Protein 2D7D (pdb70)

Radius of gyration: 28.23 Å; Cα contacts (8 Å, |Δi|>4): 1185; chains: 2; bounding box: 82×62×69 Å

Nearest PDB structures (foldseek):
  2d7d-assembly1_A  TM=1.002E+00  e=0.000E+00  Bacillus subtilis
  2nmv-assembly1_A  TM=1.000E+00  e=0.000E+00  Bacillus subtilis
  6o8e-assembly2_B  TM=9.815E-01  e=5.754E-100  [Bacillus] caldotenax
  3uwx-assembly1_B-2  TM=9.651E-01  e=2.084E-98  Geobacillus sp. Y412MC52
  1t5l-assembly2_B  TM=9.584E-01  e=1.675E-96  [Bacillus] caldotenax

Foldseek 3Di:
DAFDFDDPDDDDACLVVLLVVVLVCVVVLQLFAAAQEAPQAPVLVSVLSNCRNNQFAEEEEDADVVVLVVSQVVVCNGGVPFAEAEAEAQWPDWDDWFADPVVRDTDDIDTDGHLVNQLRNLLQLVSQVVDGRYYYRYYLLQQAFFADLVVQSVLKDKDFAQDFAAPVRVVVSLVQLQADDDQDDAAASYWYDDPQWIWHRASNDGFWIWIFGDDGRGTHWIFTAGPVPRHTDDTDRMDIRTRNGRARQGPVLLVVLLVVLVVLLVVLLVVCVVVVLPQLSVQLVVQSVVQSVCCVVPVDDPPCLLSRCSSVVHDPPDRHDGNLNSHPLPYEYEYEACQNRVVVSQVFLVVLQVRVVVCCVSNVGGPSSSNSGGDHSVRVSVSRSHYYYYHVDDHPVSVVSHPDHNYRQAHPQLFAQAAEAEAALPCPLVVVVVVLVVLVVVQAAEEEADQDPVVLVVSQVVCVVVVAFEDEPDPPDDVVVVVVVQVCCLVPSHRYYYYNQCLPPDLQDARHQEYEYEPCPPDDPCNALRNLSSSSSSNRLYNNHHYYYHYPDQDPSNVNNNVVRVVSRVVSVVCCVVVVGDHHHPDPVVVVVVLVVLVVVLVVCVVVVVPVSNVVSVVVD/DVLVVVLVVLVVVLVVCVVVVVPVSNVVSVVVSVVSVD

Sequence (659 aa):
DRFELVSKYQPQGDQPKAIEKLVKGIQEGKKHQTLLGATGTGKTFTVSNLIKEVNKPTLVIAHNKTLAGQLYSEFKEFFPNNAVEYFVSYYDYYQPEAYVPQTDTFIEKDASINDEIDKLRHSATSALFERRDVIIIASVSCIYGLGSPEEYREMVVSLRTEMEIERNELLRKLVDIQYARNDIDFQRGTFRVRGDVVEIFPASRDEHCVRVEFFGDEIERIREVDALTGEILGDRDHVAIFPASHFVTRAEKMEKAIQNIEKELEEQLKVMHENGKLLEAQRLEQRTRYDLEMMREMGFCSGIENYSRHLTLRPPGSTPYTLLDYFPDDFMIVVDESHVTIPQVRGMFNGDQARKQVLVDHGFRLPSALDNRPLRFEEFEKHMHNIVYVSATPGPYEIEHTDEMVEQIIRPTGLLDPLIDVRPIEGQIDDLIGEIQARIERNERVLVTTLTKKMSEDLTDYLKEIGIKVNYLHSEIKTLERIEIIRDLRLGKYDVLVGINLLREGLDIPEVSLVAILDADKEGFLRSERSLIQTIGRAARNAEGRVIMYADKITKSMEIAINETKRRREQQERFNEEHGITPKTINKKERQKVVEQMEHEMKEAAKALDFERAAELRDLLKERQKVVEQMEHEMKEAAKALDFERAAELRDLLLELKA

Organism: Bacillus subtilis (strain 168) (NCBI:txid224308)

Solvent-accessible surface area: 31314 Å² total; per-residue (Å²): 121,71,5,89,39,63,41,205,148,119,52,80,23,30,7,66,100,0,15,74,95,0,24,101,3,18,137,125,57,62,97,27,7,0,0,28,0,6,18,20,0,28,27,39,11,0,6,0,10,0,0,86,88,24,55,24,2,0,0,3,0,0,40,37,99,44,21,0,22,97,6,34,66,60,1,101,122,13,1,52,90,16,9,11,17,24,1,1,35,65,46,85,121,112,81,32,17,19,22,58,68,100,88,96,68,50,51,120,70,76,34,40,105,37,87,98,30,24,21,24,25,6,6,0,0,4,8,15,78,98,102,88,8,0,0,0,0,0,13,16,13,0,0,71,39,20,20,35,3,116,35,13,36,144,21,32,11,57,0,128,33,140,35,82,13,85,74,70,52,0,20,153,90,0,83,58,4,91,7,56,123,43,74,95,92,30,93,32,16,6,3,48,17,117,50,81,32,0,1,0,10,16,4,14,72,74,64,61,1,8,29,0,31,9,153,51,83,65,0,57,92,0,55,53,1,37,15,105,101,30,96,88,82,29,90,81,114,90,6,20,2,19,2,17,33,22,78,50,40,133,89,71,24,15,55,113,0,5,113,69,0,35,119,36,0,79,72,41,27,109,79,10,115,130,105,50,98,126,110,33,15,53,47,1,68,129,61,4,95,148,22,2,37,48,3,134,125,129,37,120,8,89,11,36,64,12,8,35,28,9,25,64,79,60,92,103,45,20,42,15,61,0,0,2,47,5,11,46,138,54,6,0,0,2,0,14,40,0,38,61,0,2,72,60,1,94,35,52,32,84,44,16,38,64,60,7,78,45,1,12,80,47,0,12,17,5,47,3,2,23,19,33,9,0,0,71,21,98,5,0,60,154,41,9,81,5,0,0,0,3,0,9,9,19,10,118,26,1,100,139,72,13,132,66,62,9,61,0,9,13,9,58,51,2,9,23,5,3,75,21,64,53,56,85,47,161,45,18,46,105,51,0,24,45,36,0,66,27,9,59,148,124,122,33,14,0,0,0,1,0,46,66,48,60,48,0,78,95,6,7,91,101,0,116,86,71,65,9,101,2,21,47,19,38,100,106,42,67,51,140,84,12,71,107,16,9,30,34,0,102,83,12,91,33,13,0,0,0,0,31,62,2,51,50,35,33,3,51,3,18,43,0,1,0,0,0,0,0,18,0,7,95,57,60,142,35,4,11,46,110,6,1,16,21,5,5,8,21,0,2,77,17,44,110,6,96,1,6,0,0,6,105,132,90,13,152,3,0,92,52,0,16,100,55,1,114,79,12,47,122,75,3,79,160,40,8,140,110,108,72,61,115,41,52,55,96,118,124,87,84,59,61,73,56,58,62,64,72,54,120,38,21,35,104,10,10,146,77,68,63,2,87,131,0,15,89,21,60,107,111,77,109,120,156,47,99,91,28,115,99,23,68,109,66,14,44,90,11,9,126,48,58,60,4,99,89,0,14,90,6,40,65,91,9,88,133,68,146,110

B-factor: mean 23.84, std 7.04, range [4.47, 52.75]

Structure (mmCIF, N/CA/C/O backbone):
data_2D7D
#
_entry.id   2D7D
#
_cell.length_a   74.231
_cell.length_b   98.215
_cell.length_c   95.405
_cell.angle_alpha   90.00
_cell.angle_beta   90.00
_cell.angle_gamma   90.00
#
_symmetry.space_group_name_H-M   'P 21 21 21'
#
loop_
_entity.id
_entity.type
_entity.pdbx_description
1 polymer "5'-D(P*TP*TP*T)-3'"
2 polymer 'UvrABC system protein B'
3 polymer '40-mer from UvrABC system protein B'
4 non-polymer "ADENOSINE-5'-DIPHOSPHATE"
5 water water
#
loop_
_atom_site.group_PDB
_atom_site.id
_atom_site.type_symbol
_atom_site.label_atom_id
_atom_site.label_alt_id
_atom_site.label_comp_id
_atom_site.label_asym_id
_atom_site.label_entity_id
_atom_site.label_seq_id
_atom_site.pdbx_PDB_ins_code
_atom_site.Cartn_x
_atom_site.Cartn_y
_atom_site.Cartn_z
_atom_site.occupancy
_atom_site.B_iso_or_equiv
_atom_site.auth_seq_id
_atom_site.auth_comp_id
_atom_site.auth_asym_id
_atom_site.auth_atom_id
_atom_site.pdbx_PDB_model_num
ATOM 62 N N . ASP B 2 3 ? -30.274 -2.468 -3.057 1.00 32.62 3 ASP A N 1
ATOM 63 C CA . ASP B 2 3 ? -29.430 -2.403 -1.800 1.00 31.82 3 ASP A CA 1
ATOM 64 C C . ASP B 2 3 ? -27.909 -2.773 -1.920 1.00 31.68 3 ASP A C 1
ATOM 65 O O . ASP B 2 3 ? -27.275 -3.130 -0.923 1.00 32.17 3 ASP A O 1
ATOM 70 N N . ARG B 2 4 ? -27.310 -2.633 -3.110 1.00 30.23 4 ARG A N 1
ATOM 71 C CA . ARG B 2 4 ? -25.891 -3.001 -3.335 1.00 28.58 4 ARG A CA 1
ATOM 72 C C . ARG B 2 4 ? -24.838 -2.329 -2.427 1.00 26.33 4 ARG A C 1
ATOM 73 O O . ARG B 2 4 ? -24.987 -1.188 -2.005 1.00 25.32 4 ARG A O 1
ATOM 75 N N . PHE B 2 5 ? -23.768 -3.063 -2.135 1.00 24.49 5 PHE A N 1
ATOM 76 C CA . PHE B 2 5 ? -22.543 -2.479 -1.570 1.00 22.55 5 PHE A CA 1
ATOM 77 C C . PHE B 2 5 ? -21.806 -1.675 -2.645 1.00 22.80 5 PHE A C 1
ATOM 78 O O . PHE B 2 5 ? -21.696 -2.111 -3.783 1.00 21.34 5 PHE A O 1
ATOM 86 N N . GLU B 2 6 ? -21.329 -0.494 -2.267 1.00 22.90 6 GLU A N 1
ATOM 87 C CA . GLU B 2 6 ? -20.534 0.361 -3.139 1.00 24.58 6 GLU A CA 1
ATOM 88 C C . GLU B 2 6 ? -19.138 0.511 -2.508 1.00 23.81 6 GLU A C 1
ATOM 89 O O . GLU B 2 6 ? -18.972 1.191 -1.480 1.00 23.79 6 GLU A O 1
ATOM 95 N N . LEU B 2 7 ? -18.154 -0.182 -3.086 1.00 23.52 7 LEU A N 1
ATOM 96 C CA . LEU B 2 7 ? -16.795 -0.194 -2.537 1.00 24.37 7 LEU A CA 1
ATOM 97 C C . LEU B 2 7 ? -15.970 1.041 -2.953 1.00 25.11 7 LEU A C 1
ATOM 98 O O . LEU B 2 7 ? -15.642 1.235 -4.121 1.00 24.65 7 LEU A O 1
ATOM 103 N N . VAL B 2 8 ? -15.611 1.850 -1.973 1.00 25.97 8 VAL A N 1
ATOM 104 C CA . VAL B 2 8 ? -14.856 3.068 -2.228 1.00 27.18 8 VAL A CA 1
ATOM 105 C C . VAL B 2 8 ? -13.406 2.865 -1.738 1.00 27.62 8 VAL A C 1
ATOM 106 O O . VAL B 2 8 ? -13.170 2.536 -0.579 1.00 27.85 8 VAL A O 1
ATOM 110 N N . SER B 2 9 ? -12.444 3.041 -2.635 1.00 28.33 9 SER A N 1
ATOM 111 C CA . SER B 2 9 ? -11.016 2.903 -2.297 1.00 28.04 9 SER A CA 1
ATOM 112 C C . SER B 2 9 ? -10.117 3.646 -3.289 1.00 27.77 9 SER A C 1
ATOM 113 O O . SER B 2 9 ? -10.456 3.770 -4.465 1.00 26.93 9 SER A O 1
ATOM 116 N N . LYS B 2 10 ? -8.949 4.082 -2.816 1.00 27.57 10 LYS A N 1
ATOM 117 C CA . LYS B 2 10 ? -7.899 4.543 -3.719 1.00 28.02 10 LYS A CA 1
ATOM 118 C C . LYS B 2 10 ? -7.208 3.395 -4.490 1.00 27.55 10 LYS A C 1
ATOM 119 O O . LYS B 2 10 ? -6.373 3.662 -5.354 1.00 28.29 10 LYS A O 1
ATOM 125 N N . TYR B 2 11 ? -7.569 2.144 -4.196 1.00 26.99 11 TYR A N 1
ATOM 126 C CA . TYR B 2 11 ? -6.898 0.937 -4.741 1.00 25.98 11 TYR A CA 1
ATOM 127 C C . TYR B 2 11 ? -7.620 0.246 -5.891 1.00 25.48 11 TYR A C 1
ATOM 128 O O . TYR B 2 11 ? -8.821 0.357 -6.023 1.00 25.46 11 TYR A O 1
ATOM 137 N N . GLN B 2 12 ? -6.881 -0.507 -6.694 1.00 25.34 12 GLN A N 1
ATOM 138 C CA . GLN B 2 12 ? -7.470 -1.524 -7.571 1.00 26.00 12 GLN A CA 1
ATOM 139 C C . GLN B 2 12 ? -6.871 -2.865 -7.171 1.00 25.20 12 GLN A C 1
ATOM 140 O O . GLN B 2 12 ? -5.752 -2.887 -6.692 1.00 26.70 12 GLN A O 1
ATOM 146 N N . PRO B 2 13 ? -7.616 -3.981 -7.294 1.00 24.50 13 PRO A N 1
ATOM 147 C CA . PRO B 2 13 ? -6.973 -5.267 -7.032 1.00 23.48 13 PRO A CA 1
ATOM 148 C C . PRO B 2 13 ? -5.638 -5.475 -7.776 1.00 23.44 13 PRO A C 1
ATOM 149 O O . PRO B 2 13 ? -5.552 -5.255 -8.993 1.00 23.47 13 PRO A O 1
ATOM 153 N N . GLN B 2 14 ? -4.606 -5.868 -7.024 1.00 22.90 14 GLN A N 1
ATOM 154 C CA . GLN B 2 14 ? -3.243 -6.038 -7.540 1.00 23.10 14 GLN A CA 1
ATOM 155 C C . GLN B 2 14 ? -2.726 -7.423 -7.158 1.00 22.22 14 GLN A C 1
ATOM 156 O O . GLN B 2 14 ? -3.273 -8.077 -6.278 1.00 21.92 14 GLN A O 1
ATOM 162 N N . GLY B 2 15 ? -1.666 -7.867 -7.801 1.00 21.33 15 GLY A N 1
ATOM 163 C CA . GLY B 2 15 ? -0.985 -9.074 -7.345 1.00 21.08 15 GLY A CA 1
ATOM 164 C C . GLY B 2 15 ? -1.879 -10.248 -7.641 1.00 20.57 15 GLY A C 1
ATOM 165 O O . GLY B 2 15 ? -2.372 -10.369 -8.744 1.00 20.97 15 GLY A O 1
ATOM 166 N N . ASP B 2 16 ? -2.108 -11.114 -6.659 1.00 20.11 16 ASP A N 1
ATOM 167 C CA . ASP B 2 16 ? -2.986 -12.260 -6.881 1.00 18.60 16 ASP A CA 1
ATOM 168 C C . ASP B 2 16 ? -4.307 -12.064 -6.148 1.00 17.93 16 ASP A C 1
ATOM 169 O O . ASP B 2 16 ? -4.987 -13.028 -5.846 1.00 17.07 16 ASP A O 1
ATOM 174 N N . GLN B 2 17 ? -4.631 -10.802 -5.839 1.00 17.71 17 GLN A N 1
ATOM 175 C CA . GLN B 2 17 ? -5.936 -10.439 -5.269 1.00 18.03 17 GLN A CA 1
ATOM 176 C C . GLN B 2 17 ? -7.087 -10.743 -6.218 1.00 18.10 17 GLN A C 1
ATOM 177 O O . GLN B 2 17 ? -8.111 -11.260 -5.761 1.00 18.76 17 GLN A O 1
ATOM 183 N N . PRO B 2 18 ? -6.945 -10.412 -7.530 1.00 17.90 18 PRO A N 1
ATOM 184 C CA . PRO B 2 18 ? -8.025 -10.718 -8.461 1.00 17.14 18 PRO A CA 1
ATOM 185 C C . PRO B 2 18 ? -8.384 -12.200 -8.452 1.00 16.03 18 PRO A C 1
ATOM 186 O O . PRO B 2 18 ? -9.547 -12.537 -8.395 1.00 16.48 18 PRO A O 1
ATOM 190 N N . LYS B 2 19 ? -7.389 -13.067 -8.520 1.00 15.78 19 LYS A N 1
ATOM 191 C CA . LYS B 2 19 ? -7.612 -14.509 -8.491 1.00 15.68 19 LYS A CA 1
ATOM 192 C C . LYS B 2 19 ? -8.216 -15.005 -7.175 1.00 15.57 19 LYS A C 1
ATOM 193 O O . LYS B 2 19 ? -9.153 -15.822 -7.204 1.00 15.01 19 LYS A O 1
ATOM 199 N N . ALA B 2 20 ? -7.692 -14.525 -6.036 1.00 13.95 20 ALA A N 1
ATOM 200 C CA . ALA B 2 20 ? -8.314 -14.837 -4.725 1.00 14.25 20 ALA A CA 1
ATOM 201 C C . ALA B 2 20 ? -9.770 -14.416 -4.649 1.00 13.77 20 ALA A C 1
ATOM 202 O O . ALA B 2 20 ? -10.624 -15.172 -4.200 1.00 15.19 20 ALA A O 1
ATOM 204 N N . ILE B 2 21 ? -10.075 -13.193 -5.063 1.00 14.72 21 ILE A N 1
ATOM 205 C CA . ILE B 2 21 ? -11.482 -12.725 -5.129 1.00 13.89 21 ILE A CA 1
ATOM 206 C C . ILE B 2 21 ? -12.339 -13.614 -6.038 1.00 14.97 21 ILE A C 1
ATOM 207 O O . ILE B 2 21 ? -13.406 -14.098 -5.629 1.00 15.61 21 ILE A O 1
ATOM 212 N N . GLU B 2 22 ? -11.889 -13.839 -7.270 1.00 16.14 22 GLU A N 1
ATOM 213 C CA . GLU B 2 22 ? -12.591 -14.743 -8.193 1.00 17.22 22 GLU A CA 1
ATOM 214 C C . GLU B 2 22 ? -12.949 -16.066 -7.504 1.00 16.62 22 GLU A C 1
ATOM 215 O O . GLU B 2 22 ? -14.091 -16.472 -7.480 1.00 16.63 22 GLU A O 1
ATOM 221 N N . LYS B 2 23 ? -11.964 -16.735 -6.939 1.00 15.92 23 LYS A N 1
ATOM 222 C CA . LYS B 2 23 ? -12.191 -18.053 -6.357 1.00 16.27 23 LYS A CA 1
ATOM 223 C C . LYS B 2 23 ? -13.192 -18.084 -5.194 1.00 15.71 23 LYS A C 1
ATOM 224 O O . LYS B 2 23 ? -13.980 -19.020 -5.076 1.00 15.82 23 LYS A O 1
ATOM 230 N N . LEU B 2 24 ? -13.126 -17.063 -4.345 1.00 14.96 24 LEU A N 1
ATOM 231 C CA . LEU B 2 24 ? -13.928 -16.963 -3.150 1.00 13.91 24 LEU A CA 1
ATOM 232 C C . LEU B 2 24 ? -15.382 -16.678 -3.518 1.00 14.01 24 LEU A C 1
ATOM 233 O O . LEU B 2 24 ? -16.267 -17.299 -2.972 1.00 13.31 24 LEU A O 1
ATOM 238 N N . VAL B 2 25 ? -15.593 -15.785 -4.492 1.00 15.05 25 VAL A N 1
ATOM 239 C CA . VAL B 2 25 ? -16.920 -15.516 -5.041 1.00 15.60 25 VAL A CA 1
ATOM 240 C C . VAL B 2 25 ? -17.511 -16.766 -5.697 1.00 16.64 25 VAL A C 1
ATOM 241 O O . VAL B 2 25 ? -18.665 -17.110 -5.425 1.00 17.76 25 VAL A O 1
ATOM 245 N N . LYS B 2 26 ? -16.733 -17.443 -6.535 1.00 16.46 26 LYS A N 1
ATOM 246 C CA . LYS B 2 26 ? -17.177 -18.697 -7.150 1.00 17.55 26 LYS A CA 1
ATOM 247 C C . LYS B 2 26 ? -17.487 -19.769 -6.127 1.00 17.27 26 LYS A C 1
ATOM 248 O O . LYS B 2 26 ? -18.479 -20.472 -6.263 1.00 17.36 26 LYS A O 1
ATOM 254 N N . GLY B 2 27 ? -16.622 -19.909 -5.122 1.00 16.63 27 GLY A N 1
ATOM 255 C CA . GLY B 2 27 ? -16.946 -20.714 -3.929 1.00 15.64 27 GLY A CA 1
ATOM 256 C C . GLY B 2 27 ? -18.301 -20.420 -3.293 1.00 15.48 27 GLY A C 1
ATOM 257 O O . GLY B 2 27 ? -18.997 -21.353 -2.944 1.00 15.53 27 GLY A O 1
ATOM 258 N N . ILE B 2 28 ? -18.704 -19.151 -3.132 1.00 15.36 28 ILE A N 1
ATOM 259 C CA . ILE B 2 28 ? -20.054 -18.864 -2.587 1.00 15.76 28 ILE A CA 1
ATOM 260 C C . ILE B 2 28 ? -21.131 -19.250 -3.623 1.00 17.58 28 ILE A C 1
ATOM 261 O O . ILE B 2 28 ? -22.199 -19.776 -3.267 1.00 17.70 28 ILE A O 1
ATOM 266 N N . GLN B 2 29 ? -20.869 -18.968 -4.901 1.00 17.89 29 GLN A N 1
ATOM 267 C CA . GLN B 2 29 ? -21.800 -19.355 -5.959 1.00 18.98 29 GLN A CA 1
ATOM 268 C C . GLN B 2 29 ? -22.000 -20.868 -5.993 1.00 19.33 29 GLN A C 1
ATOM 269 O O . GLN B 2 29 ? -23.079 -21.353 -6.280 1.00 18.61 29 GLN A O 1
ATOM 275 N N . GLU B 2 30 ? -20.942 -21.610 -5.696 1.00 20.44 30 GLU A N 1
ATOM 276 C CA . GLU B 2 30 ? -21.059 -23.067 -5.521 1.00 21.49 30 GLU A CA 1
ATOM 277 C C . GLU B 2 30 ? -21.657 -23.506 -4.166 1.00 21.04 30 GLU A C 1
ATOM 278 O O . GLU B 2 30 ? -21.666 -24.690 -3.837 1.00 20.97 30 GLU A O 1
ATOM 284 N N . GLY B 2 31 ? -22.140 -22.555 -3.379 1.00 21.59 31 GLY A N 1
ATOM 285 C CA . GLY B 2 31 ? -22.803 -22.872 -2.108 1.00 22.02 31 GLY A CA 1
ATOM 286 C C . GLY B 2 31 ? -21.881 -23.579 -1.127 1.00 22.09 31 GLY A C 1
ATOM 287 O O . GLY B 2 31 ? -22.366 -24.305 -0.239 1.00 24.66 31 GLY A O 1
ATOM 288 N N . LYS B 2 32 ? -20.569 -23.387 -1.287 1.00 20.37 32 LYS A N 1
ATOM 289 C CA . LYS B 2 32 ? -19.572 -23.879 -0.335 1.00 19.57 32 LYS A CA 1
ATOM 290 C C . LYS B 2 32 ? -19.755 -23.236 1.019 1.00 19.05 32 LYS A C 1
ATOM 291 O O . LYS B 2 32 ? -19.622 -22.014 1.133 1.00 20.47 32 LYS A O 1
ATOM 297 N N . LYS B 2 33 ? -20.107 -24.033 2.028 1.00 17.67 33 LYS A N 1
ATOM 298 C CA . LYS B 2 33 ? -20.273 -23.517 3.398 1.00 17.12 33 LYS A CA 1
ATOM 299 C C . LYS B 2 33 ? -18.961 -22.981 3.991 1.00 16.54 33 LYS A C 1
ATOM 300 O O . LYS B 2 33 ? -18.942 -21.883 4.537 1.00 16.40 33 LYS A O 1
ATOM 306 N N . HIS B 2 34 ? -17.872 -23.741 3.877 1.00 15.66 34 HIS A N 1
ATOM 307 C CA . HIS B 2 34 ? -16.579 -23.310 4.452 1.00 15.43 34 HIS A CA 1
ATOM 308 C C . HIS B 2 34 ? -15.549 -23.024 3.387 1.00 15.83 34 HIS A C 1
ATOM 309 O O . HIS B 2 34 ? -15.294 -23.861 2.518 1.00 16.52 34 HIS A O 1
ATOM 316 N N . GLN B 2 35 ? -14.922 -21.855 3.468 1.00 15.47 35 GLN A N 1
ATOM 317 C CA . GLN B 2 35 ? -13.756 -21.561 2.643 1.00 15.26 35 GLN A CA 1
ATOM 318 C C . GLN B 2 35 ? -12.748 -20.854 3.495 1.00 15.80 35 GLN A C 1
ATOM 319 O O . GLN B 2 35 ? -13.117 -20.244 4.494 1.00 15.89 35 GLN A O 1
ATOM 325 N N . THR B 2 36 ? -11.482 -20.942 3.075 1.00 14.93 36 THR A N 1
ATOM 326 C CA . THR B 2 36 ? -10.391 -20.309 3.752 1.00 14.79 36 THR A CA 1
ATOM 327 C C . THR B 2 36 ? -9.569 -19.495 2.751 1.00 14.92 36 THR A C 1
ATOM 328 O O . THR B 2 36 ? -9.177 -19.987 1.648 1.00 14.03 36 THR A O 1
ATOM 332 N N . LEU B 2 37 ? -9.337 -18.238 3.124 1.00 13.05 37 LEU A N 1
ATOM 333 C CA . LEU B 2 37 ? -8.446 -17.381 2.391 1.00 13.23 37 LEU A CA 1
ATOM 334 C C . LEU B 2 37 ? -7.095 -17.513 3.082 1.00 12.54 37 LEU A C 1
ATOM 335 O O . LEU B 2 37 ? -6.888 -16.988 4.175 1.00 11.68 37 LEU A O 1
ATOM 340 N N . LEU B 2 38 ? -6.183 -18.177 2.414 1.00 13.73 38 LEU A N 1
ATOM 341 C CA . LEU B 2 38 ? -4.816 -18.342 2.911 1.00 14.93 38 LEU A CA 1
ATOM 342 C C . LEU B 2 38 ? -3.938 -17.178 2.460 1.00 16.21 38 LEU A C 1
ATOM 343 O O . LEU B 2 38 ? -3.069 -17.315 1.570 1.00 17.36 38 LEU A O 1
ATOM 348 N N . GLY B 2 39 ? -4.126 -16.019 3.093 1.00 17.05 39 GLY A N 1
ATOM 349 C CA . GLY B 2 39 ? -3.313 -14.843 2.735 1.00 17.64 39 GLY A CA 1
ATOM 350 C C . GLY B 2 39 ? -2.092 -14.621 3.611 1.00 17.38 39 GLY A C 1
ATOM 351 O O . GLY B 2 39 ? -2.215 -14.562 4.843 1.00 16.86 39 GLY A O 1
ATOM 352 N N . ALA B 2 40 ? -0.903 -14.511 2.994 1.00 17.98 40 ALA A N 1
ATOM 353 C CA . ALA B 2 40 ? 0.312 -14.273 3.735 1.00 18.14 40 ALA A CA 1
ATOM 354 C C . ALA B 2 40 ? 0.182 -12.855 4.256 1.00 18.31 40 ALA A C 1
ATOM 355 O O . ALA B 2 40 ? -0.503 -12.043 3.655 1.00 19.24 40 ALA A O 1
ATOM 357 N N . THR B 2 41 ? 0.802 -12.566 5.380 1.00 18.78 41 THR A N 1
ATOM 358 C CA . THR B 2 41 ? 0.707 -11.235 5.974 1.00 19.91 41 THR A CA 1
ATOM 359 C C . THR B 2 41 ? 1.156 -10.135 5.021 1.00 19.50 41 THR A C 1
ATOM 360 O O . THR B 2 41 ? 2.215 -10.243 4.383 1.00 19.80 41 THR A O 1
ATOM 364 N N . GLY B 2 42 ? 0.338 -9.094 4.927 1.00 18.51 42 GLY A N 1
ATOM 365 C CA . GLY B 2 42 ? 0.674 -7.897 4.185 1.00 18.22 42 GLY A CA 1
ATOM 366 C C . GLY B 2 42 ? 0.258 -7.947 2.737 1.00 17.88 42 GLY A C 1
ATOM 367 O O . GLY B 2 42 ? 0.711 -7.143 1.954 1.00 17.97 42 GLY A O 1
ATOM 368 N N . THR B 2 43 ? -0.596 -8.912 2.389 1.00 18.60 43 THR A N 1
ATOM 369 C CA . THR B 2 43 ? -1.119 -9.067 1.037 1.00 18.71 43 THR A CA 1
ATOM 370 C C . THR B 2 43 ? -2.390 -8.245 0.795 1.00 19.58 43 THR A C 1
ATOM 371 O O . THR B 2 43 ? -2.912 -8.210 -0.304 1.00 20.25 43 THR A O 1
ATOM 375 N N . GLY B 2 44 ? -2.864 -7.547 1.820 1.00 20.62 44 GLY A N 1
ATOM 376 C CA . GLY B 2 44 ? -4.128 -6.824 1.742 1.00 20.24 44 GLY A CA 1
ATOM 377 C C . GLY B 2 44 ? -5.327 -7.739 1.843 1.00 20.87 44 GLY A C 1
ATOM 378 O O . GLY B 2 44 ? -6.261 -7.637 1.033 1.00 20.97 44 GLY A O 1
ATOM 379 N N . LYS B 2 45 ? -5.333 -8.634 2.826 1.00 20.93 45 LYS A N 1
ATOM 380 C CA . LYS B 2 45 ? -6.493 -9.541 2.980 1.00 21.36 45 LYS A CA 1
ATOM 381 C C . LYS B 2 45 ? -7.773 -8.785 3.284 1.00 20.81 45 LYS A C 1
ATOM 382 O O . LYS B 2 45 ? -8.854 -9.208 2.853 1.00 20.63 45 LYS A O 1
ATOM 388 N N . THR B 2 46 ? -7.672 -7.677 4.011 1.00 20.43 46 THR A N 1
ATOM 389 C CA . THR B 2 46 ? -8.874 -6.898 4.260 1.00 19.95 46 THR A CA 1
ATOM 390 C C . THR B 2 46 ? -9.465 -6.224 3.005 1.00 20.03 46 THR A C 1
ATOM 391 O O . THR B 2 46 ? -10.681 -6.209 2.840 1.00 19.86 46 THR A O 1
ATOM 395 N N . PHE B 2 47 ? -8.623 -5.731 2.089 1.00 20.17 47 PHE A N 1
ATOM 396 C CA . PHE B 2 47 ? -9.112 -5.321 0.749 1.00 19.39 47 PHE A CA 1
ATOM 397 C C . PHE B 2 47 ? -9.723 -6.495 -0.026 1.00 19.19 47 PHE A C 1
ATOM 398 O O . PHE B 2 47 ? -10.791 -6.348 -0.662 1.00 20.00 47 PHE A O 1
ATOM 406 N N . THR B 2 48 ? -9.087 -7.670 0.037 1.00 18.22 48 THR A N 1
ATOM 407 C CA . THR B 2 48 ? -9.663 -8.841 -0.637 1.00 16.80 48 THR A CA 1
ATOM 408 C C . THR B 2 48 ? -11.088 -9.086 -0.122 1.00 16.35 48 THR A C 1
ATOM 409 O O . THR B 2 48 ? -11.989 -9.285 -0.917 1.00 16.23 48 THR A O 1
ATOM 413 N N . VAL B 2 49 ? -11.285 -9.049 1.202 1.00 15.01 49 VAL A N 1
ATOM 414 C CA . VAL B 2 49 ? -12.603 -9.315 1.790 1.00 14.82 49 VAL A CA 1
ATOM 415 C C . VAL B 2 49 ? -13.625 -8.243 1.400 1.00 14.54 49 VAL A C 1
ATOM 416 O O . VAL B 2 49 ? -14.774 -8.566 1.130 1.00 15.24 49 VAL A O 1
ATOM 420 N N . SER B 2 50 ? -13.216 -6.971 1.421 1.00 13.76 50 SER A N 1
ATOM 421 C CA . SER B 2 50 ? -14.038 -5.894 0.874 1.00 14.69 50 SER A CA 1
ATOM 422 C C . SER B 2 50 ? -14.579 -6.231 -0.494 1.00 14.12 50 SER A C 1
ATOM 423 O O . SER B 2 50 ? -15.763 -6.068 -0.742 1.00 14.71 50 SER A O 1
ATOM 426 N N . ASN B 2 51 ? -13.690 -6.666 -1.388 1.00 14.53 51 ASN A N 1
ATOM 427 C CA . ASN B 2 51 ? -14.110 -7.044 -2.716 1.00 15.39 51 ASN A CA 1
ATOM 428 C C . ASN B 2 51 ? -15.070 -8.221 -2.720 1.00 15.77 51 ASN A C 1
ATOM 429 O O . ASN B 2 51 ? -16.020 -8.234 -3.501 1.00 16.81 51 ASN A O 1
ATOM 434 N N . LEU B 2 52 ? -14.820 -9.203 -1.855 1.00 15.58 52 LEU A N 1
ATOM 435 C CA . LEU B 2 52 ? -15.702 -10.381 -1.749 1.00 15.66 52 LEU A CA 1
ATOM 436 C C . LEU B 2 52 ? -17.077 -9.885 -1.325 1.00 15.52 52 LEU A C 1
ATOM 437 O O . LEU B 2 52 ? -18.058 -10.189 -1.955 1.00 14.61 52 LEU A O 1
ATOM 442 N N . ILE B 2 53 ? -17.114 -9.109 -0.250 1.00 16.95 53 ILE A N 1
ATOM 443 C CA . ILE B 2 53 ? -18.360 -8.544 0.273 1.00 17.78 53 ILE A CA 1
ATOM 444 C C . ILE B 2 53 ? -19.205 -7.818 -0.790 1.00 18.95 53 ILE A C 1
ATOM 445 O O . ILE B 2 53 ? -20.404 -8.079 -0.905 1.00 19.91 53 ILE A O 1
ATOM 450 N N . LYS B 2 54 ? -18.582 -6.917 -1.554 1.00 19.72 54 LYS A N 1
ATOM 451 C CA . LYS B 2 54 ? -19.230 -6.244 -2.687 1.00 20.58 54 LYS A CA 1
ATOM 452 C C . LYS B 2 54 ? -19.845 -7.206 -3.725 1.00 20.85 54 LYS A C 1
ATOM 453 O O . LYS B 2 54 ? -20.989 -7.024 -4.158 1.00 20.09 54 LYS A O 1
ATOM 459 N N . GLU B 2 55 ? -19.081 -8.216 -4.135 1.00 21.66 55 GLU A N 1
ATOM 460 C CA . GLU B 2 55 ? -19.541 -9.126 -5.203 1.00 22.97 55 GLU A CA 1
ATOM 461 C C . GLU B 2 55 ? -20.659 -10.057 -4.781 1.00 22.28 55 GLU A C 1
ATOM 462 O O . GLU B 2 55 ? -21.556 -10.299 -5.561 1.00 22.62 55 GLU A O 1
ATOM 468 N N . VAL B 2 56 ? -20.582 -10.625 -3.575 1.00 22.17 56 VAL A N 1
ATOM 469 C CA . VAL B 2 56 ? -21.621 -11.584 -3.126 1.00 21.36 56 VAL A CA 1
ATOM 470 C C . VAL B 2 56 ? -22.878 -10.826 -2.696 1.00 20.76 56 VAL A C 1
ATOM 471 O O . VAL B 2 56 ? -23.998 -11.311 -2.841 1.00 20.44 56 VAL A O 1
ATOM 475 N N . ASN B 2 57 ? -22.676 -9.627 -2.154 1.00 21.18 57 ASN A N 1
ATOM 476 C CA . ASN B 2 57 ? -23.791 -8.740 -1.786 1.00 21.06 57 ASN A CA 1
ATOM 477 C C . ASN B 2 57 ? -24.830 -9.351 -0.811 1.00 20.13 57 ASN A C 1
ATOM 478 O O . ASN B 2 57 ? -26.039 -9.327 -1.063 1.00 19.90 57 ASN A O 1
ATOM 483 N N . LYS B 2 58 ? -24.330 -9.925 0.281 1.00 19.35 58 LYS A N 1
ATOM 484 C CA . LYS B 2 58 ? -25.154 -10.341 1.428 1.00 18.94 58 LYS A CA 1
ATOM 485 C C . LYS B 2 58 ? -24.768 -9.527 2.671 1.00 17.74 58 LYS A C 1
ATOM 486 O O . LYS B 2 58 ? -23.628 -9.069 2.780 1.00 18.64 58 LYS A O 1
ATOM 492 N N . PRO B 2 59 ? -25.689 -9.428 3.640 1.00 17.62 59 PRO A N 1
ATOM 493 C CA . PRO B 2 59 ? -25.366 -8.893 4.945 1.00 17.07 59 PRO A CA 1
ATOM 494 C C . PRO B 2 59 ? -24.226 -9.748 5.476 1.00 16.96 59 PRO A C 1
ATOM 495 O O . PRO B 2 59 ? -24.258 -10.993 5.332 1.00 16.66 59 PRO A O 1
ATOM 499 N N . THR B 2 60 ? -23.221 -9.101 6.042 1.00 15.69 60 THR A N 1
ATOM 500 C CA . THR B 2 60 ? -22.030 -9.821 6.463 1.00 16.22 60 THR A CA 1
ATOM 501 C C . THR B 2 60 ? -21.559 -9.514 7.889 1.00 15.04 60 THR A C 1
ATOM 502 O O . THR B 2 60 ? -21.672 -8.399 8.378 1.00 14.47 60 THR A O 1
ATOM 506 N N . LEU B 2 61 ? -21.132 -10.564 8.573 1.00 14.82 61 LEU A N 1
ATOM 507 C CA . LEU B 2 61 ? -20.620 -10.489 9.931 1.00 13.96 61 LEU A CA 1
ATOM 508 C C . LEU B 2 61 ? -19.137 -10.765 9.928 1.00 14.12 61 LEU A C 1
ATOM 509 O O . LEU B 2 61 ? -18.717 -11.846 9.524 1.00 14.46 61 LEU A O 1
ATOM 514 N N . VAL B 2 62 ? -18.339 -9.813 10.405 1.00 14.15 62 VAL A N 1
ATOM 515 C CA . VAL B 2 62 ? -16.902 -10.007 10.453 1.00 14.28 62 VAL A CA 1
ATOM 516 C C . VAL B 2 62 ? -16.494 -10.184 11.919 1.00 14.55 62 VAL A C 1
ATOM 517 O O . VAL B 2 62 ? -16.621 -9.252 12.740 1.00 14.86 62 VAL A O 1
ATOM 521 N N . ILE B 2 63 ? -16.020 -11.379 12.253 1.00 14.29 63 ILE A N 1
ATOM 522 C CA . ILE B 2 63 ? -15.643 -11.657 13.631 1.00 14.36 63 ILE A CA 1
ATOM 523 C C . ILE B 2 63 ? -14.144 -11.526 13.872 1.00 15.05 63 ILE A C 1
ATOM 524 O O . ILE B 2 63 ? -13.317 -12.133 13.155 1.00 14.84 63 ILE A O 1
ATOM 529 N N . ALA B 2 64 ? -13.788 -10.729 14.890 1.00 14.76 64 ALA A N 1
ATOM 530 C CA . ALA B 2 64 ? -12.367 -10.458 15.197 1.00 13.80 64 ALA A CA 1
ATOM 531 C C . ALA B 2 64 ? -12.031 -10.856 16.630 1.00 14.47 64 ALA A C 1
ATOM 532 O O . ALA B 2 64 ? -12.888 -10.768 17.500 1.00 14.04 64 ALA A O 1
ATOM 534 N N . HIS B 2 65 ? -10.773 -11.245 16.900 1.00 15.27 65 HIS A N 1
ATOM 535 C CA . HIS B 2 65 ? -10.454 -11.864 18.210 1.00 15.11 65 HIS A CA 1
ATOM 536 C C . HIS B 2 65 ? -10.058 -10.901 19.344 1.00 15.52 65 HIS A C 1
ATOM 537 O O . HIS B 2 65 ? -9.895 -11.300 20.487 1.00 14.12 65 HIS A O 1
ATOM 544 N N . ASN B 2 66 ? -9.906 -9.621 19.025 1.00 15.87 66 ASN A N 1
ATOM 545 C CA . ASN B 2 66 ? -9.679 -8.627 20.068 1.00 17.33 66 ASN A CA 1
ATOM 546 C C . ASN B 2 66 ? -10.248 -7.322 19.559 1.00 18.35 66 ASN A C 1
ATOM 547 O O . ASN B 2 66 ? -10.421 -7.153 18.351 1.00 18.33 66 ASN A O 1
ATOM 552 N N . LYS B 2 67 ? -10.581 -6.424 20.475 1.00 19.09 67 LYS A N 1
ATOM 553 C CA . LYS B 2 67 ? -11.392 -5.246 20.146 1.00 18.86 67 LYS A CA 1
ATOM 554 C C . LYS B 2 67 ? -10.578 -4.138 19.526 1.00 19.21 67 LYS A C 1
ATOM 555 O O . LYS B 2 67 ? -11.118 -3.255 18.885 1.00 19.70 67 LYS A O 1
ATOM 561 N N . THR B 2 68 ? -9.278 -4.163 19.768 1.00 19.83 68 THR A N 1
ATOM 562 C CA . THR B 2 68 ? -8.328 -3.334 19.039 1.00 19.90 68 THR A CA 1
ATOM 563 C C . THR B 2 68 ? -8.388 -3.623 17.528 1.00 20.37 68 THR A C 1
ATOM 564 O O . THR B 2 68 ? -8.486 -2.699 16.712 1.00 19.84 68 THR A O 1
ATOM 568 N N . LEU B 2 69 ? -8.306 -4.901 17.153 1.00 19.56 69 LEU A N 1
ATOM 569 C CA . LEU B 2 69 ? -8.395 -5.271 15.739 1.00 19.36 69 LEU A CA 1
ATOM 570 C C . LEU B 2 69 ? -9.812 -5.039 15.218 1.00 18.48 69 LEU A C 1
ATOM 571 O O . LEU B 2 69 ? -9.995 -4.585 14.074 1.00 18.97 69 LEU A O 1
ATOM 576 N N . ALA B 2 70 ? -10.818 -5.322 16.040 1.00 17.76 70 ALA A N 1
ATOM 577 C CA . ALA B 2 70 ? -12.206 -5.032 15.619 1.00 17.65 70 ALA A CA 1
ATOM 578 C C . ALA B 2 70 ? -12.379 -3.535 15.312 1.00 17.78 70 ALA A C 1
ATOM 579 O O . ALA B 2 70 ? -12.917 -3.185 14.280 1.00 16.86 70 ALA A O 1
ATOM 581 N N . GLY B 2 71 ? -11.857 -2.654 16.174 1.00 18.60 71 GLY A N 1
ATOM 582 C CA . GLY B 2 71 ? -11.925 -1.201 15.914 1.00 20.02 71 GLY A CA 1
ATOM 583 C C . GLY B 2 71 ? -11.204 -0.836 14.628 1.00 21.09 71 GLY A C 1
ATOM 584 O O . GLY B 2 71 ? -11.675 -0.014 13.830 1.00 21.54 71 GLY A O 1
ATOM 585 N N . GLN B 2 72 ? -10.065 -1.485 14.439 1.00 21.20 72 GLN A N 1
ATOM 586 C CA . GLN B 2 72 ? -9.189 -1.308 13.293 1.00 22.83 72 GLN A CA 1
ATOM 587 C C . GLN B 2 72 ? -9.861 -1.721 11.961 1.00 22.45 72 GLN A C 1
ATOM 588 O O . GLN B 2 72 ? -9.735 -1.008 10.945 1.00 21.83 72 GLN A O 1
ATOM 594 N N . LEU B 2 73 ? -10.557 -2.870 11.970 1.00 21.52 73 LEU A N 1
ATOM 595 C CA . LEU B 2 73 ? -11.382 -3.284 10.826 1.00 20.34 73 LEU A CA 1
ATOM 596 C C . LEU B 2 73 ? -12.543 -2.302 10.579 1.00 20.39 73 LEU A C 1
ATOM 597 O O . LEU B 2 73 ? -12.845 -1.948 9.434 1.00 20.10 73 LEU A O 1
ATOM 602 N N . TYR B 2 74 ? -13.186 -1.870 11.656 1.00 19.58 74 TYR A N 1
ATOM 603 C CA . TYR B 2 74 ? -14.356 -1.007 11.576 1.00 19.08 74 TYR A CA 1
ATOM 604 C C . TYR B 2 74 ? -14.006 0.336 10.914 1.00 18.89 74 TYR A C 1
ATOM 605 O O . TYR B 2 74 ? -14.648 0.750 9.959 1.00 16.49 74 TYR A O 1
ATOM 614 N N . SER B 2 75 ? -12.934 0.975 11.384 1.00 19.16 75 SER A N 1
ATOM 615 C CA . SER B 2 75 ? -12.449 2.217 10.773 1.00 20.35 75 SER A CA 1
ATOM 616 C C . SER B 2 75 ? -12.265 2.045 9.270 1.00 19.53 75 SER A C 1
ATOM 617 O O . SER B 2 75 ? -12.619 2.918 8.519 1.00 19.30 75 SER A O 1
ATOM 620 N N . GLU B 2 76 ? -11.721 0.908 8.857 1.00 19.71 76 GLU A N 1
ATOM 621 C CA . GLU B 2 76 ? -11.311 0.653 7.465 1.00 20.74 76 GLU A CA 1
ATOM 622 C C . GLU B 2 76 ? -12.507 0.331 6.573 1.00 20.56 76 GLU A C 1
ATOM 623 O O . GLU B 2 76 ? -12.566 0.732 5.416 1.00 20.32 76 GLU A O 1
ATOM 629 N N . PHE B 2 77 ? -13.465 -0.388 7.137 1.00 20.12 77 PHE A N 1
ATOM 630 C CA . PHE B 2 77 ? -14.677 -0.766 6.418 1.00 20.83 77 PHE A CA 1
ATOM 631 C C . PHE B 2 77 ? -15.659 0.396 6.222 1.00 20.58 77 PHE A C 1
ATOM 632 O O . PHE B 2 77 ? -16.377 0.418 5.239 1.00 20.65 77 PHE A O 1
ATOM 640 N N . LYS B 2 78 ? -15.672 1.326 7.166 1.00 21.24 78 LYS A N 1
ATOM 641 C CA . LYS B 2 78 ? -16.399 2.592 7.045 1.00 22.89 78 LYS A CA 1
ATOM 642 C C . LYS B 2 78 ? -15.896 3.453 5.913 1.00 22.74 78 LYS A C 1
ATOM 643 O O . LYS B 2 78 ? -16.687 4.104 5.252 1.00 24.00 78 LYS A O 1
ATOM 649 N N . GLU B 2 79 ? -14.581 3.454 5.701 1.00 22.92 79 GLU A N 1
ATOM 650 C CA . GLU B 2 79 ? -13.959 4.120 4.566 1.00 23.42 79 GLU A CA 1
ATOM 651 C C . GLU B 2 79 ? -14.260 3.399 3.279 1.00 22.29 79 GLU A C 1
ATOM 652 O O . GLU B 2 79 ? -14.528 4.043 2.270 1.00 22.18 79 GLU A O 1
ATOM 658 N N . PHE B 2 80 ? -14.197 2.062 3.310 1.00 21.35 80 PHE A N 1
ATOM 659 C CA . PHE B 2 80 ? -14.521 1.226 2.144 1.00 19.35 80 PHE A CA 1
ATOM 660 C C . PHE B 2 80 ? -15.977 1.381 1.711 1.00 17.96 80 PHE A C 1
ATOM 661 O O . PHE B 2 80 ? -16.254 1.411 0.532 1.00 16.48 80 PHE A O 1
ATOM 669 N N . PHE B 2 81 ? -16.915 1.450 2.649 1.00 17.17 81 PHE A N 1
ATOM 670 C CA . PHE B 2 81 ? -18.344 1.420 2.275 1.00 17.72 81 PHE A CA 1
ATOM 671 C C . PHE B 2 81 ? -19.081 2.583 2.898 1.00 18.77 81 PHE A C 1
ATOM 672 O O . PHE B 2 81 ? -19.927 2.372 3.768 1.00 18.94 81 PHE A O 1
ATOM 680 N N . PRO B 2 82 ? -18.772 3.821 2.444 1.00 18.58 82 PRO A N 1
ATOM 681 C CA . PRO B 2 82 ? -19.288 5.008 3.113 1.00 19.25 82 PRO A CA 1
ATOM 682 C C . PRO B 2 82 ? -20.789 5.208 2.957 1.00 19.76 82 PRO A C 1
ATOM 683 O O . PRO B 2 82 ? -21.360 6.022 3.664 1.00 19.26 82 PRO A O 1
ATOM 687 N N . ASN B 2 83 ? -21.397 4.469 2.034 1.00 20.63 83 ASN A N 1
ATOM 688 C CA . ASN B 2 83 ? -22.809 4.612 1.673 1.00 21.44 83 ASN A CA 1
ATOM 689 C C . ASN B 2 83 ? -23.658 3.432 2.128 1.00 20.67 83 ASN A C 1
ATOM 690 O O . ASN B 2 83 ? -24.858 3.421 1.959 1.00 20.44 83 ASN A O 1
ATOM 695 N N . ASN B 2 84 ? -22.997 2.449 2.725 1.00 19.79 84 ASN A N 1
ATOM 696 C CA . ASN B 2 84 ? -23.643 1.273 3.259 1.00 18.43 84 ASN A CA 1
ATOM 697 C C . ASN B 2 84 ? -23.491 1.297 4.768 1.00 17.52 84 ASN A C 1
ATOM 698 O O . ASN B 2 84 ? -22.834 2.182 5.300 1.00 17.37 84 ASN A O 1
ATOM 703 N N . ALA B 2 85 ? -24.145 0.367 5.468 1.00 16.69 85 ALA A N 1
ATOM 704 C CA . ALA B 2 85 ? -24.219 0.443 6.922 1.00 15.89 85 ALA A CA 1
ATOM 705 C C . ALA B 2 85 ? -23.132 -0.415 7.460 1.00 15.32 85 ALA A C 1
ATOM 706 O O . ALA B 2 85 ? -23.282 -1.646 7.496 1.00 15.43 85 ALA A O 1
ATOM 708 N N . VAL B 2 86 ? -22.005 0.226 7.804 1.00 14.44 86 VAL A N 1
ATOM 709 C CA . VAL B 2 86 ? -20.944 -0.431 8.529 1.00 13.74 86 VAL A CA 1
ATOM 710 C C . VAL B 2 86 ? -21.149 -0.199 10.028 1.00 13.36 86 VAL A C 1
ATOM 711 O O . VAL B 2 86 ? -21.280 0.958 10.500 1.00 14.32 86 VAL A O 1
ATOM 715 N N . GLU B 2 87 ? -21.190 -1.299 10.766 1.00 12.18 87 GLU A N 1
ATOM 716 C CA . GLU B 2 87 ? -21.563 -1.281 12.171 1.00 12.44 87 GLU A CA 1
ATOM 717 C C . GLU B 2 87 ? -20.507 -1.980 13.066 1.00 12.79 87 GLU A C 1
ATOM 718 O O . GLU B 2 87 ? -19.629 -2.716 12.570 1.00 11.34 87 GLU A O 1
ATOM 724 N N . TYR B 2 88 ? -20.584 -1.704 14.373 1.00 13.62 88 TYR A N 1
ATOM 725 C CA . TYR B 2 88 ? -19.610 -2.159 15.365 1.00 14.93 88 TYR A CA 1
ATOM 726 C C . TYR B 2 88 ? -20.358 -2.794 16.536 1.00 16.12 88 TYR A C 1
ATOM 727 O O . TYR B 2 88 ? -21.253 -2.160 17.104 1.00 15.62 88 TYR A O 1
ATOM 736 N N . PHE B 2 89 ? -20.015 -4.048 16.864 1.00 16.57 89 PHE A N 1
ATOM 737 C CA . PHE B 2 89 ? -20.705 -4.840 17.907 1.00 17.36 89 PHE A CA 1
ATOM 738 C C . PHE B 2 89 ? -19.677 -5.539 18.816 1.00 18.41 89 PHE A C 1
ATOM 739 O O . PHE B 2 89 ? -19.073 -6.580 18.475 1.00 18.16 89 PHE A O 1
ATOM 747 N N . VAL B 2 90 ? -19.507 -4.947 19.979 1.00 18.27 90 VAL A N 1
ATOM 748 C CA . VAL B 2 90 ? -18.550 -5.365 20.970 1.00 19.07 90 VAL A CA 1
ATOM 749 C C . VAL B 2 90 ? -19.261 -5.294 22.342 1.00 18.86 90 VAL A C 1
ATOM 750 O O . VAL B 2 90 ? -20.341 -4.691 22.457 1.00 18.12 90 VAL A O 1
ATOM 754 N N . SER B 2 91 ? -18.695 -5.944 23.367 1.00 18.27 91 SER A N 1
ATOM 755 C CA . SER B 2 91 ? -19.217 -5.817 24.724 1.00 18.23 91 SER A CA 1
ATOM 756 C C . SER B 2 91 ? -19.233 -4.334 25.099 1.00 18.64 91 SER A C 1
ATOM 757 O O . SER B 2 91 ? -18.254 -3.637 24.885 1.00 16.96 91 SER A O 1
ATOM 760 N N . TYR B 2 92 ? -20.330 -3.854 25.677 1.00 20.01 92 TYR A N 1
ATOM 761 C CA . TYR B 2 92 ? -20.362 -2.438 26.093 1.00 21.67 92 TYR A CA 1
ATOM 762 C C . TYR B 2 92 ? -19.623 -2.139 27.406 1.00 22.86 92 TYR A C 1
ATOM 763 O O . TYR B 2 92 ? -19.636 -1.005 27.867 1.00 23.23 92 TYR A O 1
ATOM 772 N N . TYR B 2 93 ? -18.957 -3.139 27.988 1.00 24.13 93 TYR A N 1
ATOM 773 C CA . TYR B 2 93 ? -18.232 -2.948 29.251 1.00 25.19 93 TYR A CA 1
ATOM 774 C C . TYR B 2 93 ? -16.894 -2.295 29.034 1.00 26.71 93 TYR A C 1
ATOM 775 O O . TYR B 2 93 ? -16.067 -2.815 28.281 1.00 26.62 93 TYR A O 1
ATOM 784 N N . ASP B 2 94 ? -16.701 -1.133 29.670 1.00 28.77 94 ASP A N 1
ATOM 785 C CA . ASP B 2 94 ? -15.420 -0.442 29.671 1.00 30.81 94 ASP A CA 1
ATOM 786 C C . ASP B 2 94 ? -14.390 -1.293 30.376 1.00 31.94 94 ASP A C 1
ATOM 787 O O . ASP B 2 94 ? -13.252 -1.394 29.924 1.00 32.52 94 ASP A O 1
ATOM 792 N N . TYR B 2 95 ? -14.795 -1.902 31.482 1.00 32.89 95 TYR A N 1
ATOM 793 C CA . TYR B 2 95 ? -14.034 -2.997 32.078 1.00 34.47 95 TYR A CA 1
ATOM 794 C C . TYR B 2 95 ? -15.047 -3.962 32.654 1.00 34.12 95 TYR A C 1
ATOM 795 O O . TYR B 2 95 ? -16.156 -3.568 32.971 1.00 33.54 95 TYR A O 1
ATOM 804 N N . TYR B 2 96 ? -14.652 -5.227 32.770 1.00 34.57 96 TYR A N 1
ATOM 805 C CA . TYR B 2 96 ? -15.551 -6.292 33.217 1.00 34.29 96 TYR A CA 1
ATOM 806 C C . TYR B 2 96 ? -14.821 -7.247 34.152 1.00 34.27 96 TYR A C 1
ATOM 807 O O . TYR B 2 96 ? -13.838 -7.887 33.764 1.00 34.30 96 TYR A O 1
ATOM 816 N N . GLN B 2 97 ? -15.285 -7.285 35.397 1.00 33.88 97 GLN A N 1
ATOM 817 C CA . GLN B 2 97 ? -14.955 -8.343 36.323 1.00 33.80 97 GLN A CA 1
ATOM 818 C C . GLN B 2 97 ? -16.222 -9.185 36.449 1.00 33.00 97 GLN A C 1
ATOM 819 O O . GLN B 2 97 ? -17.247 -8.683 36.932 1.00 32.36 97 GLN A O 1
ATOM 825 N N . PRO B 2 98 ? -16.181 -10.449 35.974 1.00 32.10 98 PRO A N 1
ATOM 826 C CA . PRO B 2 98 ? -17.379 -11.265 36.148 1.00 31.41 98 PRO A CA 1
ATOM 827 C C . PRO B 2 98 ? -17.522 -11.725 37.594 1.00 30.60 98 PRO A C 1
ATOM 828 O O . PRO B 2 98 ? -16.519 -11.806 38.324 1.00 31.32 98 PRO A O 1
ATOM 832 N N . GLU B 2 99 ? -18.762 -11.989 37.996 1.00 29.37 99 GLU A N 1
ATOM 833 C CA . GLU B 2 99 ? -19.078 -12.735 39.216 1.00 28.56 99 GLU A CA 1
ATOM 834 C C . GLU B 2 99 ? -18.383 -14.129 39.287 1.00 28.53 99 GLU A C 1
ATOM 835 O O . GLU B 2 99 ? -18.495 -14.956 38.365 1.00 28.29 99 GLU A O 1
ATOM 841 N N . ALA B 2 100 ? -17.678 -14.370 40.395 1.00 27.91 100 ALA A N 1
ATOM 842 C CA . ALA B 2 100 ? -16.823 -15.541 40.583 1.00 27.24 100 ALA A CA 1
ATOM 843 C C . ALA B 2 100 ? -16.666 -15.868 42.082 1.00 27.19 100 ALA A C 1
ATOM 844 O O . ALA B 2 100 ? -16.840 -15.010 42.950 1.00 26.54 100 ALA A O 1
ATOM 846 N N . TYR B 2 101 ? -16.355 -17.117 42.382 1.00 26.90 101 TYR A N 1
ATOM 847 C CA . TYR B 2 101 ? -16.118 -17.543 43.753 1.00 27.48 101 TYR A CA 1
ATOM 848 C C . TYR B 2 101 ? -14.818 -18.345 43.799 1.00 27.99 101 TYR A C 1
ATOM 849 O O . TYR B 2 101 ? -14.580 -19.207 42.940 1.00 28.98 101 TYR A O 1
ATOM 858 N N . VAL B 2 102 ? -13.955 -18.060 44.760 1.00 29.14 102 VAL A N 1
ATOM 859 C CA . VAL B 2 102 ? -12.727 -18.855 44.868 1.00 30.15 102 VAL A CA 1
ATOM 860 C C . VAL B 2 102 ? -12.770 -19.776 46.102 1.00 31.49 102 VAL A C 1
ATOM 861 O O . VAL B 2 102 ? -12.417 -19.337 47.204 1.00 31.75 102 VAL A O 1
ATOM 865 N N . PRO B 2 103 ? -13.189 -21.056 45.912 1.00 32.49 103 PRO A N 1
ATOM 866 C CA . PRO B 2 103 ? -13.338 -22.039 47.003 1.00 33.07 103 PRO A CA 1
ATOM 867 C C . PRO B 2 103 ? -12.111 -22.139 47.914 1.00 33.73 103 PRO A C 1
ATOM 868 O O . PRO B 2 103 ? -12.266 -22.173 49.139 1.00 33.90 103 PRO A O 1
ATOM 872 N N . GLN B 2 104 ? -10.918 -22.170 47.315 1.00 34.19 104 GLN A N 1
ATOM 873 C CA . GLN B 2 104 ? -9.657 -22.156 48.062 1.00 34.67 104 GLN A CA 1
ATOM 874 C C . GLN B 2 104 ? -9.637 -21.087 49.137 1.00 34.42 104 GLN A C 1
ATOM 875 O O . GLN B 2 104 ? -9.326 -21.380 50.286 1.00 35.09 104 GLN A O 1
ATOM 877 N N . THR B 2 105 ? -9.978 -19.855 48.782 1.00 34.18 105 THR A N 1
ATOM 878 C CA . THR B 2 105 ? -9.936 -18.775 49.758 1.00 33.98 105 THR A CA 1
ATOM 879 C C . THR B 2 105 ? -11.304 -18.377 50.312 1.00 33.25 105 THR A C 1
ATOM 880 O O . THR B 2 105 ? -11.394 -17.435 51.100 1.00 33.20 105 THR A O 1
ATOM 884 N N . ASP B 2 106 ? -12.351 -19.105 49.921 1.00 33.25 106 ASP A N 1
ATOM 885 C CA . ASP B 2 106 ? -13.746 -18.814 50.339 1.00 33.10 106 ASP A CA 1
ATOM 886 C C . ASP B 2 106 ? -14.070 -17.320 50.145 1.00 32.65 106 ASP A C 1
ATOM 887 O O . ASP B 2 106 ? -14.602 -16.646 51.039 1.00 32.62 106 ASP A O 1
ATOM 892 N N . THR B 2 107 ? -13.708 -16.793 48.976 1.00 31.78 107 THR A N 1
ATOM 893 C CA . THR B 2 107 ? -13.978 -15.381 48.678 1.00 31.16 107 THR A CA 1
ATOM 894 C C . THR B 2 107 ? -14.765 -15.286 47.379 1.00 30.05 107 THR A C 1
ATOM 895 O O . THR B 2 107 ? -14.467 -15.991 46.391 1.00 29.67 107 THR A O 1
ATOM 899 N N . PHE B 2 108 ? -15.791 -14.438 47.417 1.00 28.58 108 PHE A N 1
ATOM 900 C CA . PHE B 2 108 ? -16.663 -14.158 46.295 1.00 27.15 108 PHE A CA 1
ATOM 901 C C . PHE B 2 108 ? -16.242 -12.873 45.643 1.00 26.54 108 PHE A C 1
ATOM 902 O O . PHE B 2 108 ? -15.932 -11.896 46.311 1.00 26.46 108 PHE A O 1
ATOM 910 N N . ILE B 2 109 ? -16.268 -12.871 44.319 1.00 26.39 109 ILE A N 1
ATOM 911 C CA . ILE B 2 109 ? -15.950 -11.703 43.519 1.00 26.24 109 ILE A CA 1
ATOM 912 C C . ILE B 2 109 ? -17.249 -11.154 42.920 1.00 26.45 109 ILE A C 1
ATOM 913 O O . ILE B 2 109 ? -17.874 -11.797 42.072 1.00 25.66 109 ILE A O 1
ATOM 918 N N . GLU B 2 110 ? -17.674 -9.990 43.406 1.00 27.25 110 GLU A N 1
ATOM 919 C CA . GLU B 2 110 ? -18.836 -9.300 42.850 1.00 28.39 110 GLU A CA 1
ATOM 920 C C . GLU B 2 110 ? -18.553 -8.835 41.417 1.00 28.53 110 GLU A C 1
ATOM 921 O O . GLU B 2 110 ? -17.434 -8.409 41.099 1.00 27.84 110 GLU A O 1
ATOM 927 N N . LYS B 2 111 ? -19.575 -8.931 40.567 1.00 28.85 111 LYS A N 1
ATOM 928 C CA . LYS B 2 111 ? -19.526 -8.335 39.246 1.00 29.78 111 LYS A CA 1
ATOM 929 C C . LYS B 2 111 ? -19.102 -6.863 39.328 1.00 30.41 111 LYS A C 1
ATOM 930 O O . LYS B 2 111 ? -19.739 -6.047 40.001 1.00 30.70 111 LYS A O 1
ATOM 936 N N . ASP B 2 112 ? -18.022 -6.531 38.641 1.00 30.71 112 ASP A N 1
ATOM 937 C CA . ASP B 2 112 ? -17.550 -5.155 38.635 1.00 31.70 112 ASP A CA 1
ATOM 938 C C . ASP B 2 112 ? -17.362 -4.773 37.191 1.00 31.68 112 ASP A C 1
ATOM 939 O O . ASP B 2 112 ? -16.740 -5.504 36.439 1.00 32.03 112 ASP A O 1
ATOM 944 N N . ALA B 2 113 ? -17.932 -3.636 36.806 1.00 32.59 113 ALA A N 1
ATOM 945 C CA . ALA B 2 113 ? -18.007 -3.238 35.400 1.00 33.29 113 ALA A CA 1
ATOM 946 C C . ALA B 2 113 ? -18.634 -1.864 35.213 1.00 33.59 113 ALA A C 1
ATOM 947 O O . ALA B 2 113 ? -19.542 -1.469 35.957 1.00 33.56 113 ALA A O 1
ATOM 949 N N . SER B 2 114 ? -18.164 -1.144 34.199 1.00 33.65 114 SER A N 1
ATOM 950 C CA . SER B 2 114 ? -18.813 0.101 33.804 1.00 33.51 114 SER A CA 1
ATOM 951 C C . SER B 2 114 ? -19.167 0.049 32.331 1.00 32.69 114 SER A C 1
ATOM 952 O O . SER B 2 114 ? -18.366 -0.414 31.515 1.00 33.12 114 SER A O 1
ATOM 955 N N . ILE B 2 115 ? -20.362 0.532 32.005 1.00 31.28 115 ILE A N 1
ATOM 956 C CA . ILE B 2 115 ? -20.872 0.528 30.646 1.00 30.56 115 ILE A CA 1
ATOM 957 C C . ILE B 2 115 ? -20.400 1.767 29.882 1.00 30.14 115 ILE A C 1
ATOM 958 O O . ILE B 2 115 ? -20.382 2.883 30.428 1.00 30.24 115 ILE A O 1
ATOM 963 N N . ASN B 2 116 ? -19.973 1.542 28.640 1.00 28.71 116 ASN A N 1
ATOM 964 C CA . ASN B 2 116 ? -19.504 2.580 27.743 1.00 28.32 116 ASN A CA 1
ATOM 965 C C . ASN B 2 116 ? -20.713 3.030 26.952 1.00 27.95 116 ASN A C 1
ATOM 966 O O . ASN B 2 116 ? -21.314 2.216 26.270 1.00 28.19 116 ASN A O 1
ATOM 971 N N . ASP B 2 117 ? -21.111 4.300 27.061 1.00 27.12 117 ASP A N 1
ATOM 972 C CA . ASP B 2 117 ? -22.328 4.752 26.374 1.00 26.02 117 ASP A CA 1
ATOM 973 C C . ASP B 2 117 ? -22.218 4.656 24.852 1.00 24.97 117 ASP A C 1
ATOM 974 O O . ASP B 2 117 ? -23.165 4.263 24.209 1.00 24.47 117 ASP A O 1
ATOM 979 N N . GLU B 2 118 ? -21.072 5.037 24.291 1.00 24.29 118 GLU A N 1
ATOM 980 C CA . GLU B 2 118 ? -20.858 4.967 22.855 1.00 23.52 118 GLU A CA 1
ATOM 981 C C . GLU B 2 118 ? -20.943 3.519 22.340 1.00 22.65 118 GLU A C 1
ATOM 982 O O . GLU B 2 118 ? -21.554 3.264 21.311 1.00 22.28 118 GLU A O 1
ATOM 988 N N . ILE B 2 119 ? -20.337 2.571 23.052 1.00 21.55 119 ILE A N 1
ATOM 989 C CA . ILE B 2 119 ? -20.452 1.175 22.639 1.00 21.20 119 ILE A CA 1
ATOM 990 C C . ILE B 2 119 ? -21.887 0.670 22.642 1.00 20.89 119 ILE A C 1
ATOM 991 O O . ILE B 2 119 ? -22.288 0.021 21.693 1.00 21.85 119 ILE A O 1
ATOM 996 N N . ASP B 2 120 ? -22.668 0.978 23.676 1.00 20.34 120 ASP A N 1
ATOM 997 C CA . ASP B 2 120 ? -24.090 0.551 23.714 1.00 20.01 120 ASP A CA 1
ATOM 998 C C . ASP B 2 120 ? -24.821 1.128 22.495 1.00 19.40 120 ASP A C 1
ATOM 999 O O . ASP B 2 120 ? -25.535 0.405 21.799 1.00 18.73 120 ASP A O 1
ATOM 1004 N N . LYS B 2 121 ? -24.598 2.419 22.219 1.00 18.31 121 LYS A N 1
ATOM 1005 C CA . LYS B 2 121 ? -25.073 3.071 20.980 1.00 17.57 121 LYS A CA 1
ATOM 1006 C C . LYS B 2 121 ? -24.751 2.313 19.679 1.00 16.68 121 LYS A C 1
ATOM 1007 O O . LYS B 2 121 ? -25.650 2.062 18.866 1.00 16.29 121 LYS A O 1
ATOM 1013 N N . LEU B 2 122 ? -23.475 1.984 19.469 1.00 16.80 122 LEU A N 1
ATOM 1014 C CA . LEU B 2 122 ? -23.058 1.224 18.283 1.00 16.55 122 LEU A CA 1
ATOM 1015 C C . LEU B 2 122 ? -23.714 -0.177 18.196 1.00 17.73 122 LEU A C 1
ATOM 1016 O O . LEU B 2 122 ? -24.034 -0.660 17.079 1.00 17.12 122 LEU A O 1
ATOM 1021 N N . ARG B 2 123 ? -23.984 -0.787 19.366 1.00 17.42 123 ARG A N 1
ATOM 1022 C CA . ARG B 2 123 ? -24.668 -2.096 19.435 1.00 16.85 123 ARG A CA 1
ATOM 1023 C C . ARG B 2 123 ? -26.096 -1.962 18.949 1.00 17.52 123 ARG A C 1
ATOM 1024 O O . ARG B 2 123 ? -26.553 -2.752 18.130 1.00 16.43 123 ARG A O 1
ATOM 1032 N N . HIS B 2 124 ? -26.783 -0.920 19.433 1.00 18.06 124 HIS A N 1
ATOM 1033 C CA . HIS B 2 124 ? -28.136 -0.623 19.009 1.00 17.94 124 HIS A CA 1
ATOM 1034 C C . HIS B 2 124 ? -28.192 -0.241 17.530 1.00 17.67 124 HIS A C 1
ATOM 1035 O O . HIS B 2 124 ? -29.160 -0.579 16.806 1.00 18.05 124 HIS A O 1
ATOM 1042 N N . SER B 2 125 ? -27.145 0.427 17.076 1.00 17.01 125 SER A N 1
ATOM 1043 C CA . SER B 2 125 ? -27.070 0.814 15.674 1.00 17.21 125 SER A CA 1
ATOM 1044 C C . SER B 2 125 ? -26.945 -0.424 14.787 1.00 17.27 125 SER A C 1
ATOM 1045 O O . SER B 2 125 ? -27.564 -0.487 13.693 1.00 17.27 125 SER A O 1
ATOM 1048 N N . ALA B 2 126 ? -26.144 -1.394 15.259 1.00 16.05 126 ALA A N 1
ATOM 1049 C CA . ALA B 2 126 ? -25.963 -2.680 14.589 1.00 15.13 126 ALA A CA 1
ATOM 1050 C C . ALA B 2 126 ? -27.270 -3.468 14.416 1.00 15.12 126 ALA A C 1
ATOM 1051 O O . ALA B 2 126 ? -27.550 -3.938 13.326 1.00 14.75 126 ALA A O 1
ATOM 1053 N N . THR B 2 127 ? -28.038 -3.647 15.490 1.00 14.99 127 THR A N 1
ATOM 1054 C CA . THR B 2 127 ? -29.214 -4.516 15.442 1.00 16.00 127 THR A CA 1
ATOM 1055 C C . THR B 2 127 ? -30.365 -3.875 14.673 1.00 16.99 127 THR A C 1
ATOM 1056 O O . THR B 2 127 ? -31.053 -4.549 13.927 1.00 18.38 127 THR A O 1
ATOM 1060 N N . SER B 2 128 ? -30.564 -2.569 14.842 1.00 17.40 128 SER A N 1
ATOM 1061 C CA . SER B 2 128 ? -31.589 -1.850 14.110 1.00 16.98 128 SER A CA 1
ATOM 1062 C C . SER B 2 128 ? -31.272 -1.827 12.576 1.00 17.03 128 SER A C 1
ATOM 1063 O O . SER B 2 128 ? -32.147 -2.015 11.744 1.00 15.77 128 SER A O 1
ATOM 1066 N N . ALA B 2 129 ? -30.015 -1.646 12.216 1.00 15.97 129 ALA A N 1
ATOM 1067 C CA . ALA B 2 129 ? -29.617 -1.729 10.803 1.00 16.76 129 ALA A CA 1
ATOM 1068 C C . ALA B 2 129 ? -30.036 -3.034 10.076 1.00 16.59 129 ALA A C 1
ATOM 1069 O O . ALA B 2 129 ? -30.384 -3.016 8.887 1.00 17.76 129 ALA A O 1
ATOM 1071 N N . LEU B 2 130 ? -29.966 -4.161 10.775 1.00 16.01 130 LEU A N 1
ATOM 1072 C CA . LEU B 2 130 ? -30.328 -5.457 10.213 1.00 15.20 130 LEU A CA 1
ATOM 1073 C C . LEU B 2 130 ? -31.801 -5.546 9.850 1.00 16.90 130 LEU A C 1
ATOM 1074 O O . LEU B 2 130 ? -32.189 -6.374 9.012 1.00 14.70 130 LEU A O 1
ATOM 1079 N N . PHE B 2 131 ? -32.602 -4.684 10.485 1.00 17.48 131 PHE A N 1
ATOM 1080 C CA . PHE B 2 131 ? -34.006 -4.619 10.199 1.00 19.79 131 PHE A CA 1
ATOM 1081 C C . PHE B 2 131 ? -34.329 -3.487 9.276 1.00 21.04 131 PHE A C 1
ATOM 1082 O O . PHE B 2 131 ? -35.450 -3.402 8.830 1.00 21.57 131 PHE A O 1
ATOM 1090 N N . GLU B 2 132 ? -33.352 -2.631 8.958 1.00 22.00 132 GLU A N 1
ATOM 1091 C CA . GLU B 2 132 ? -33.655 -1.462 8.101 1.00 23.09 132 GLU A CA 1
ATOM 1092 C C . GLU B 2 132 ? -33.217 -1.651 6.672 1.00 22.25 132 GLU A C 1
ATOM 1093 O O . GLU B 2 132 ? -33.870 -1.155 5.746 1.00 21.59 132 GLU A O 1
ATOM 1099 N N . ARG B 2 133 ? -32.153 -2.423 6.479 1.00 21.57 133 ARG A N 1
ATOM 1100 C CA . ARG B 2 133 ? -31.591 -2.570 5.159 1.00 21.22 133 ARG A CA 1
ATOM 1101 C C . ARG B 2 133 ? -30.838 -3.886 4.994 1.00 21.37 133 ARG A C 1
ATOM 1102 O O . ARG B 2 133 ? -30.599 -4.576 5.977 1.00 21.51 133 ARG A O 1
ATOM 1110 N N . ARG B 2 134 ? -30.480 -4.217 3.750 1.00 20.91 134 ARG A N 1
ATOM 1111 C CA . ARG B 2 134 ? -29.637 -5.385 3.448 1.00 21.24 134 ARG A CA 1
ATOM 1112 C C . ARG B 2 134 ? -28.123 -5.127 3.380 1.00 19.82 134 ARG A C 1
ATOM 1113 O O . ARG B 2 134 ? -27.319 -6.063 3.531 1.00 19.96 134 ARG A O 1
ATOM 1121 N N . ASP B 2 135 ? -27.734 -3.875 3.151 1.00 18.08 135 ASP A N 1
ATOM 1122 C CA . ASP B 2 135 ? -26.321 -3.546 2.892 1.00 17.89 135 ASP A CA 1
ATOM 1123 C C . ASP B 2 135 ? -25.622 -3.255 4.221 1.00 17.39 135 ASP A C 1
ATOM 1124 O O . ASP B 2 135 ? -25.229 -2.135 4.478 1.00 17.39 135 ASP A O 1
ATOM 1129 N N . VAL B 2 136 ? -25.475 -4.294 5.049 1.00 16.86 136 VAL A N 1
ATOM 1130 C CA . VAL B 2 136 ? -24.963 -4.169 6.423 1.00 15.09 136 VAL A CA 1
ATOM 1131 C C . VAL B 2 136 ? -23.729 -5.042 6.576 1.00 14.02 136 VAL A C 1
ATOM 1132 O O . VAL B 2 136 ? -23.750 -6.212 6.177 1.00 13.62 136 VAL A O 1
ATOM 1136 N N . ILE B 2 137 ? -22.640 -4.437 7.061 1.00 13.96 137 ILE A N 1
ATOM 1137 C CA . ILE B 2 137 ? -21.430 -5.130 7.510 1.00 13.67 137 ILE A CA 1
ATOM 1138 C C . ILE B 2 137 ? -21.238 -4.811 8.989 1.00 13.40 137 ILE A C 1
ATOM 1139 O O . ILE B 2 137 ? -21.197 -3.624 9.389 1.00 12.88 137 ILE A O 1
ATOM 1144 N N . ILE B 2 138 ? -21.169 -5.861 9.805 1.00 13.24 138 ILE A N 1
ATOM 1145 C CA . ILE B 2 138 ? -20.900 -5.712 11.239 1.00 13.74 138 ILE A CA 1
ATOM 1146 C C . ILE B 2 138 ? -19.524 -6.296 11.603 1.00 14.64 138 ILE A C 1
ATOM 1147 O O . ILE B 2 138 ? -19.199 -7.462 11.296 1.00 15.01 138 ILE A O 1
ATOM 1152 N N . ILE B 2 139 ? -18.722 -5.481 12.244 1.00 14.11 139 ILE A N 1
ATOM 1153 C CA . ILE B 2 139 ? -17.442 -5.939 12.807 1.00 14.78 139 ILE A CA 1
ATOM 1154 C C . ILE B 2 139 ? -17.746 -6.161 14.275 1.00 15.19 139 ILE A C 1
ATOM 1155 O O . ILE B 2 139 ? -18.253 -5.261 14.955 1.00 16.38 139 ILE A O 1
ATOM 1160 N N . ALA B 2 140 ? -17.443 -7.365 14.751 1.00 14.43 140 ALA A N 1
ATOM 1161 C CA . ALA B 2 140 ? -17.859 -7.819 16.072 1.00 14.06 140 ALA A CA 1
ATOM 1162 C C . ALA B 2 140 ? -16.753 -8.587 16.725 1.00 13.44 140 ALA A C 1
ATOM 1163 O O . ALA B 2 140 ? -15.927 -9.163 16.048 1.00 13.92 140 ALA A O 1
ATOM 1165 N N . SER B 2 141 ? -16.769 -8.602 18.047 1.00 13.28 141 SER A N 1
ATOM 1166 C CA . SER B 2 141 ? -16.059 -9.595 18.813 1.00 13.26 141 SER A CA 1
ATOM 1167 C C . SER B 2 141 ? -16.956 -10.825 19.023 1.00 13.62 141 SER A C 1
ATOM 1168 O O . SER B 2 141 ? -18.102 -10.845 18.553 1.00 13.86 141 SER A O 1
ATOM 1171 N N . VAL B 2 142 ? -16.477 -11.799 19.808 1.00 12.93 142 VAL A N 1
ATOM 1172 C CA . VAL B 2 142 ? -17.295 -12.959 20.198 1.00 13.72 142 VAL A CA 1
ATOM 1173 C C . VAL B 2 142 ? -18.534 -12.521 20.999 1.00 13.43 142 VAL A C 1
ATOM 1174 O O . VAL B 2 142 ? -19.305 -13.361 21.397 1.00 13.82 142 VAL A O 1
ATOM 1178 N N . SER B 2 143 ? -18.681 -11.224 21.285 1.00 13.81 143 SER A N 1
ATOM 1179 C CA . SER B 2 143 ? -19.929 -10.657 21.801 1.00 14.06 143 SER A CA 1
ATOM 1180 C C . SER B 2 143 ? -21.097 -11.043 20.891 1.00 14.31 143 SER A C 1
ATOM 1181 O O . SER B 2 143 ? -22.251 -11.104 21.329 1.00 16.34 143 SER A O 1
ATOM 1184 N N . CYS B 2 144 ? -20.797 -11.341 19.625 1.00 13.96 144 CYS A N 1
ATOM 1185 C CA . CYS B 2 144 ? -21.820 -11.733 18.673 1.00 14.80 144 CYS A CA 1
ATOM 1186 C C . CYS B 2 144 ? -22.440 -13.116 19.002 1.00 14.91 144 CYS A C 1
ATOM 1187 O O . CYS B 2 144 ? -23.475 -13.470 18.477 1.00 12.93 144 CYS A O 1
ATOM 1190 N N . ILE B 2 145 ? -21.798 -13.901 19.872 1.00 15.69 145 ILE A N 1
ATOM 1191 C CA . ILE B 2 145 ? -22.413 -15.189 20.254 1.00 15.61 145 ILE A CA 1
ATOM 1192 C C . ILE B 2 145 ? -23.015 -15.144 21.664 1.00 15.94 145 ILE A C 1
ATOM 1193 O O . ILE B 2 145 ? -23.348 -16.181 22.239 1.00 15.83 145 ILE A O 1
ATOM 1198 N N . TYR B 2 146 ? -23.158 -13.939 22.217 1.00 16.54 146 TYR A N 1
ATOM 1199 C CA . TYR B 2 146 ? -23.720 -13.786 23.560 1.00 17.77 146 TYR A CA 1
ATOM 1200 C C . TYR B 2 146 ? -25.169 -13.363 23.525 1.00 18.75 146 TYR A C 1
ATOM 1201 O O . TYR B 2 146 ? -25.693 -13.037 22.461 1.00 18.82 146 TYR A O 1
ATOM 1210 N N . GLY B 2 147 ? -25.828 -13.408 24.678 1.00 19.74 147 GLY A N 1
ATOM 1211 C CA . GLY B 2 147 ? -27.298 -13.303 24.726 1.00 21.50 147 GLY A CA 1
ATOM 1212 C C . GLY B 2 147 ? -27.857 -11.952 24.306 1.00 22.59 147 GLY A C 1
ATOM 1213 O O . GLY B 2 147 ? -27.342 -10.915 24.683 1.00 23.86 147 GLY A O 1
ATOM 1214 N N . LEU B 2 148 ? -28.915 -11.977 23.509 1.00 23.14 148 LEU A N 1
ATOM 1215 C CA . LEU B 2 148 ? -29.671 -10.789 23.142 1.00 22.19 148 LEU A CA 1
ATOM 1216 C C . LEU B 2 148 ? -31.155 -11.163 23.204 1.00 23.42 148 LEU A C 1
ATOM 1217 O O . LEU B 2 148 ? -31.521 -12.338 23.127 1.00 23.76 148 LEU A O 1
ATOM 1222 N N . GLY B 2 149 ? -32.038 -10.187 23.338 1.00 23.41 149 GLY A N 1
ATOM 1223 C CA . GLY B 2 149 ? -33.447 -10.510 23.255 1.00 22.72 149 GLY A CA 1
ATOM 1224 C C . GLY B 2 149 ? -33.751 -11.095 21.905 1.00 23.04 149 GLY A C 1
ATOM 1225 O O . GLY B 2 149 ? -32.952 -10.990 20.970 1.00 23.49 149 GLY A O 1
ATOM 1226 N N . SER B 2 150 ? -34.907 -11.730 21.831 1.00 22.22 150 SER A N 1
ATOM 1227 C CA . SER B 2 150 ? -35.474 -12.272 20.615 1.00 22.60 150 SER A CA 1
ATOM 1228 C C . SER B 2 150 ? -35.599 -11.254 19.475 1.00 21.94 150 SER A C 1
ATOM 1229 O O . SER B 2 150 ? -36.293 -10.253 19.628 1.00 22.27 150 SER A O 1
ATOM 1232 N N . PRO B 2 151 ? -35.002 -11.548 18.313 1.00 21.46 151 PRO A N 1
ATOM 1233 C CA . PRO B 2 151 ? -35.054 -10.580 17.215 1.00 21.40 151 PRO A CA 1
ATOM 1234 C C . PRO B 2 151 ? -36.483 -10.420 16.715 1.00 22.51 151 PRO A C 1
ATOM 1235 O O . PRO B 2 151 ? -36.885 -9.304 16.324 1.00 21.38 151 PRO A O 1
ATOM 1239 N N . GLU B 2 152 ? -37.254 -11.505 16.761 1.00 23.08 152 GLU A N 1
ATOM 1240 C CA . GLU B 2 152 ? -38.676 -11.414 16.381 1.00 25.51 152 GLU A CA 1
ATOM 1241 C C . GLU B 2 152 ? -39.410 -10.375 17.234 1.00 25.26 152 GLU A C 1
ATOM 1242 O O . GLU B 2 152 ? -40.073 -9.523 16.674 1.00 26.16 152 GLU A O 1
ATOM 1248 N N . GLU B 2 153 ? -39.254 -10.442 18.558 1.00 25.08 153 GLU A N 1
ATOM 1249 C CA . GLU B 2 153 ? -39.806 -9.460 19.500 1.00 25.55 153 GLU A CA 1
ATOM 1250 C C . GLU B 2 153 ? -39.287 -8.028 19.318 1.00 25.64 153 GLU A C 1
ATOM 1251 O O . GLU B 2 153 ? -40.081 -7.082 19.282 1.00 25.89 153 GLU A O 1
ATOM 1252 N N . TYR B 2 154 ? -37.962 -7.882 19.232 1.00 25.70 154 TYR A N 1
ATOM 1253 C CA . TYR B 2 154 ? -37.290 -6.607 18.948 1.00 25.71 154 TYR A CA 1
ATOM 1254 C C . TYR B 2 154 ? -37.887 -5.990 17.671 1.00 26.25 154 TYR A C 1
ATOM 1255 O O . TYR B 2 154 ? -38.420 -4.872 17.710 1.00 25.25 154 TYR A O 1
ATOM 1264 N N . ARG B 2 155 ? -37.827 -6.729 16.556 1.00 26.95 155 ARG A N 1
ATOM 1265 C CA . ARG B 2 155 ? -38.547 -6.340 15.323 1.00 27.75 155 ARG A CA 1
ATOM 1266 C C . ARG B 2 155 ? -39.997 -5.962 15.590 1.00 27.99 155 ARG A C 1
ATOM 1267 O O . ARG B 2 155 ? -40.499 -4.933 15.120 1.00 28.50 155 ARG A O 1
ATOM 1269 N N . GLU B 2 156 ? -40.674 -6.806 16.354 1.00 28.35 156 GLU A N 1
ATOM 1270 C CA . GLU B 2 156 ? -42.099 -6.649 16.589 1.00 28.49 156 GLU A CA 1
ATOM 1271 C C . GLU B 2 156 ? -42.427 -5.448 17.441 1.00 27.54 156 GLU A C 1
ATOM 1272 O O . GLU B 2 156 ? -43.538 -4.903 17.332 1.00 27.19 156 GLU A O 1
ATOM 1278 N N . MET B 2 157 ? -41.494 -5.076 18.321 1.00 26.18 157 MET A N 1
ATOM 1279 C CA . MET B 2 157 ? -41.724 -3.976 19.266 1.00 25.57 157 MET A CA 1
ATOM 1280 C C . MET B 2 157 ? -41.419 -2.579 18.699 1.00 24.94 157 MET A C 1
ATOM 1281 O O . MET B 2 157 ? -41.658 -1.576 19.370 1.00 24.32 157 MET A O 1
ATOM 1283 N N . VAL B 2 158 ? -40.928 -2.518 17.467 1.00 24.17 158 VAL A N 1
ATOM 1284 C CA . VAL B 2 158 ? -40.728 -1.233 16.758 1.00 24.14 158 VAL A CA 1
ATOM 1285 C C . VAL B 2 158 ? -41.996 -0.373 16.672 1.00 24.09 158 VAL A C 1
ATOM 1286 O O . VAL B 2 158 ? -43.071 -0.869 16.316 1.00 23.25 158 VAL A O 1
ATOM 1290 N N . VAL B 2 159 ? -41.845 0.914 17.012 1.00 24.22 159 VAL A N 1
ATOM 1291 C CA . VAL B 2 159 ? -42.885 1.946 16.822 1.00 24.14 159 VAL A CA 1
ATOM 1292 C C . VAL B 2 159 ? -42.735 2.574 15.423 1.00 23.82 159 VAL A C 1
ATOM 1293 O O . VAL B 2 159 ? -41.783 3.302 15.161 1.00 23.66 159 VAL A O 1
ATOM 1297 N N . SER B 2 160 ? -43.660 2.287 14.516 1.00 24.55 160 SER A N 1
ATOM 1298 C CA . SER B 2 160 ? -43.537 2.824 13.156 1.00 24.83 160 SER A CA 1
ATOM 1299 C C . SER B 2 160 ? -44.356 4.080 13.032 1.00 24.37 160 SER A C 1
ATOM 1300 O O . SER B 2 160 ? -45.507 4.108 13.425 1.00 25.00 160 SER A O 1
ATOM 1303 N N . LEU B 2 161 ? -43.729 5.118 12.505 1.00 23.30 161 LEU A N 1
ATOM 1304 C CA . LEU B 2 161 ? -44.369 6.405 12.345 1.00 23.31 161 LEU A CA 1
ATOM 1305 C C . LEU B 2 161 ? -44.206 6.836 10.907 1.00 23.46 161 LEU A C 1
ATOM 1306 O O . LEU B 2 161 ? -43.169 6.614 10.300 1.00 22.19 161 LEU A O 1
ATOM 1311 N N . ARG B 2 162 ? -45.269 7.417 10.364 1.00 24.55 162 ARG A N 1
ATOM 1312 C CA . ARG B 2 162 ? -45.276 7.907 9.006 1.00 26.41 162 ARG A CA 1
ATOM 1313 C C . ARG B 2 162 ? -46.089 9.181 8.962 1.00 26.80 162 ARG A C 1
ATOM 1314 O O . ARG B 2 162 ? -47.005 9.361 9.762 1.00 27.20 162 ARG A O 1
ATOM 1322 N N . THR B 2 163 ? -45.743 10.084 8.055 1.00 27.44 163 THR A N 1
ATOM 1323 C CA . THR B 2 163 ? -46.466 11.352 7.980 1.00 28.42 163 THR A CA 1
ATOM 1324 C C . THR B 2 163 ? -47.906 11.087 7.566 1.00 28.60 163 THR A C 1
ATOM 1325 O O . THR B 2 163 ? -48.209 10.052 6.944 1.00 29.09 163 THR A O 1
ATOM 1329 N N . GLU B 2 164 ? -48.789 12.013 7.939 1.00 28.88 164 GLU A N 1
ATOM 1330 C CA . GLU B 2 164 ? -50.243 11.887 7.744 1.00 29.93 164 GLU A CA 1
ATOM 1331 C C . GLU B 2 164 ? -50.856 10.707 8.500 1.00 29.08 164 GLU A C 1
ATOM 1332 O O . GLU B 2 164 ? -52.050 10.427 8.390 1.00 29.48 164 GLU A O 1
ATOM 1338 N N . MET B 2 165 ? -50.040 10.026 9.287 1.00 28.70 165 MET A N 1
ATOM 1339 C CA . MET B 2 165 ? -50.524 8.959 10.155 1.00 28.55 165 MET A CA 1
ATOM 1340 C C . MET B 2 165 ? -51.391 9.531 11.275 1.00 27.78 165 MET A C 1
ATOM 1341 O O . MET B 2 165 ? -51.048 10.576 11.839 1.00 28.07 165 MET A O 1
ATOM 1346 N N . GLU B 2 166 ? -52.502 8.858 11.595 1.00 27.37 166 GLU A N 1
ATOM 1347 C CA . GLU B 2 166 ? -53.296 9.181 12.786 1.00 26.80 166 GLU A CA 1
ATOM 1348 C C . GLU B 2 166 ? -52.719 8.450 13.980 1.00 26.30 166 GLU A C 1
ATOM 1349 O O . GLU B 2 166 ? -52.283 7.306 13.850 1.00 26.56 166 GLU A O 1
ATOM 1351 N N . ILE B 2 167 ? -52.749 9.108 15.143 1.00 25.10 167 ILE A N 1
ATOM 1352 C CA . ILE B 2 167 ? -52.103 8.631 16.372 1.00 23.42 167 ILE A CA 1
ATOM 1353 C C . ILE B 2 167 ? -52.083 9.826 17.338 1.00 23.66 167 ILE A C 1
ATOM 1354 O O . ILE B 2 167 ? -51.837 10.958 16.917 1.00 23.54 167 ILE A O 1
ATOM 1359 N N . GLU B 2 168 ? -52.377 9.575 18.616 1.00 22.48 168 GLU A N 1
ATOM 1360 C CA . GLU B 2 168 ? -52.436 10.632 19.619 1.00 22.06 168 GLU A CA 1
ATOM 1361 C C . GLU B 2 168 ? -51.046 10.920 20.188 1.00 20.78 168 GLU A C 1
ATOM 1362 O O . GLU B 2 168 ? -50.242 10.013 20.281 1.00 21.41 168 GLU A O 1
ATOM 1368 N N . ARG B 2 169 ? -50.750 12.154 20.585 1.00 19.85 169 ARG A N 1
ATOM 1369 C CA . ARG B 2 169 ? -49.373 12.458 21.072 1.00 20.40 169 ARG A CA 1
ATOM 1370 C C . ARG B 2 169 ? -49.020 11.564 22.272 1.00 19.46 169 ARG A C 1
ATOM 1371 O O . ARG B 2 169 ? -48.022 10.872 22.243 1.00 19.84 169 ARG A O 1
ATOM 1379 N N . ASN B 2 170 ? -49.909 11.527 23.272 1.00 19.64 170 ASN A N 1
ATOM 1380 C CA . ASN B 2 170 ? -49.708 10.789 24.531 1.00 19.29 170 ASN A CA 1
ATOM 1381 C C . ASN B 2 170 ? -49.702 9.283 24.417 1.00 18.98 170 ASN A C 1
ATOM 1382 O O . ASN B 2 170 ? -49.123 8.603 25.268 1.00 17.63 170 ASN A O 1
ATOM 1387 N N . GLU B 2 171 ? -50.410 8.787 23.391 1.00 18.36 171 GLU A N 1
ATOM 1388 C CA . GLU B 2 171 ? -50.397 7.382 22.999 1.00 18.10 171 GLU A CA 1
ATOM 1389 C C . GLU B 2 171 ? -48.986 7.034 22.500 1.00 16.37 171 GLU A C 1
ATOM 1390 O O . GLU B 2 171 ? -48.472 5.998 22.860 1.00 16.21 171 GLU A O 1
ATOM 1396 N N . LEU B 2 172 ? -48.375 7.905 21.690 1.00 14.49 172 LEU A N 1
ATOM 1397 C CA . LEU B 2 172 ? -46.966 7.749 21.294 1.00 13.92 172 LEU A CA 1
ATOM 1398 C C . LEU B 2 172 ? -46.065 7.694 22.515 1.00 13.80 172 LEU A C 1
ATOM 1399 O O . LEU B 2 172 ? -45.197 6.839 22.600 1.00 14.51 172 LEU A O 1
ATOM 1404 N N . LEU B 2 173 ? -46.257 8.618 23.450 1.00 13.99 173 LEU A N 1
ATOM 1405 C CA . LEU B 2 173 ? -45.472 8.624 24.716 1.00 14.54 173 LEU A CA 1
ATOM 1406 C C . LEU B 2 173 ? -45.524 7.248 25.415 1.00 14.86 173 LEU A C 1
ATOM 1407 O O . LEU B 2 173 ? -44.496 6.636 25.668 1.00 15.56 173 LEU A O 1
ATOM 1412 N N . ARG B 2 174 ? -46.728 6.760 25.676 1.00 15.09 174 ARG A N 1
ATOM 1413 C CA . ARG B 2 174 ? -46.978 5.411 26.227 1.00 16.93 174 ARG A CA 1
ATOM 1414 C C . ARG B 2 174 ? -46.227 4.294 25.496 1.00 16.74 174 ARG A C 1
ATOM 1415 O O . ARG B 2 174 ? -45.549 3.480 26.130 1.00 17.61 174 ARG A O 1
ATOM 1423 N N . LYS B 2 175 ? -46.317 4.258 24.165 1.00 17.23 175 LYS A N 1
ATOM 1424 C CA . LYS B 2 175 ? -45.550 3.261 23.361 1.00 17.81 175 LYS A CA 1
ATOM 1425 C C . LYS B 2 175 ? -44.036 3.353 23.561 1.00 17.83 175 LYS A C 1
ATOM 1426 O O . LYS B 2 175 ? -43.341 2.326 23.649 1.00 16.91 175 LYS A O 1
ATOM 1432 N N . LEU B 2 176 ? -43.529 4.586 23.606 1.00 16.56 176 LEU A N 1
ATOM 1433 C CA . LEU B 2 176 ? -42.106 4.809 23.786 1.00 16.03 176 LEU A CA 1
ATOM 1434 C C . LEU B 2 176 ? -41.594 4.309 25.150 1.00 16.09 176 LEU A C 1
ATOM 1435 O O . LEU B 2 176 ? -40.541 3.675 25.217 1.00 15.73 176 LEU A O 1
ATOM 1440 N N . VAL B 2 177 ? -42.340 4.598 26.217 1.00 16.61 177 VAL A N 1
ATOM 1441 C CA . VAL B 2 177 ? -42.042 4.066 27.556 1.00 18.53 177 VAL A CA 1
ATOM 1442 C C . VAL B 2 177 ? -42.062 2.530 27.555 1.00 19.13 177 VAL A C 1
ATOM 1443 O O . VAL B 2 177 ? -41.175 1.871 28.116 1.00 19.78 177 VAL A O 1
ATOM 1447 N N . ASP B 2 178 ? -43.070 1.972 26.899 1.00 20.65 178 ASP A N 1
ATOM 1448 C CA . ASP B 2 178 ? -43.266 0.528 26.880 1.00 22.06 178 ASP A CA 1
ATOM 1449 C C . ASP B 2 178 ? -42.076 -0.127 26.214 1.00 21.83 178 ASP A C 1
ATOM 1450 O O . ASP B 2 178 ? -41.828 -1.281 26.475 1.00 23.15 178 ASP A O 1
ATOM 1455 N N . ILE B 2 179 ? -41.323 0.608 25.391 1.00 21.68 179 ILE A N 1
ATOM 1456 C CA . ILE B 2 179 ? -40.153 0.040 24.745 1.00 20.68 179 ILE A CA 1
ATOM 1457 C C . ILE B 2 179 ? -38.822 0.588 25.313 1.00 20.70 179 ILE A C 1
ATOM 1458 O O . ILE B 2 179 ? -37.771 0.475 24.684 1.00 19.64 179 ILE A O 1
ATOM 1463 N N . GLN B 2 180 ? -38.903 1.175 26.512 1.00 21.10 180 GLN A N 1
ATOM 1464 C CA . GLN B 2 180 ? -37.750 1.548 27.374 1.00 20.94 180 GLN A CA 1
ATOM 1465 C C . GLN B 2 180 ? -37.129 2.900 27.126 1.00 20.12 180 GLN A C 1
ATOM 1466 O O . GLN B 2 180 ? -35.984 3.111 27.533 1.00 19.55 180 GLN A O 1
ATOM 1472 N N . TYR B 2 181 ? -37.837 3.792 26.429 1.00 18.95 181 TYR A N 1
ATOM 1473 C CA . TYR B 2 181 ? -37.427 5.198 26.367 1.00 18.77 181 TYR A CA 1
ATOM 1474 C C . TYR B 2 181 ? -37.886 5.888 27.642 1.00 18.05 181 TYR A C 1
ATOM 1475 O O . TYR B 2 181 ? -38.836 5.450 28.286 1.00 19.14 181 TYR A O 1
ATOM 1484 N N . ALA B 2 182 ? -37.185 6.926 28.037 1.00 17.85 182 ALA A N 1
ATOM 1485 C CA . ALA B 2 182 ? -37.490 7.598 29.289 1.00 18.22 182 ALA A CA 1
ATOM 1486 C C . ALA B 2 182 ? -37.801 9.044 28.977 1.00 17.73 182 ALA A C 1
ATOM 1487 O O . ALA B 2 182 ? -37.085 9.677 28.220 1.00 16.34 182 ALA A O 1
ATOM 1489 N N . ARG B 2 183 ? -38.865 9.572 29.569 1.00 18.07 183 ARG A N 1
ATOM 1490 C CA . ARG B 2 183 ? -39.097 10.998 29.487 1.00 17.43 183 ARG A CA 1
ATOM 1491 C C . ARG B 2 183 ? -37.936 11.754 30.167 1.00 17.64 183 ARG A C 1
ATOM 1492 O O . ARG B 2 183 ? -37.620 11.493 31.332 1.00 16.86 183 ARG A O 1
ATOM 1500 N N . ASN B 2 184 ? -37.319 12.681 29.429 1.00 17.07 184 ASN A N 1
ATOM 1501 C CA . ASN B 2 184 ? -36.353 13.630 29.985 1.00 17.17 184 ASN A CA 1
ATOM 1502 C C . ASN B 2 184 ? -36.360 14.938 29.191 1.00 17.14 184 ASN A C 1
ATOM 1503 O O . ASN B 2 184 ? -35.643 15.086 28.196 1.00 16.13 184 ASN A O 1
ATOM 1508 N N . ASP B 2 185 ? -37.180 15.882 29.649 1.00 17.91 185 ASP A N 1
ATOM 1509 C CA . ASP B 2 185 ? -37.243 17.229 29.061 1.00 19.30 185 ASP A CA 1
ATOM 1510 C C . ASP B 2 185 ? -35.991 18.089 29.293 1.00 19.79 185 ASP A C 1
ATOM 1511 O O . ASP B 2 185 ? -35.713 19.025 28.528 1.00 20.56 185 ASP A O 1
ATOM 1516 N N . ILE B 2 186 ? -35.237 17.760 30.334 1.00 21.20 186 ILE A N 1
ATOM 1517 C CA . ILE B 2 186 ? -34.141 18.603 30.820 1.00 22.55 186 ILE A CA 1
ATOM 1518 C C . ILE B 2 186 ? -32.779 18.204 30.250 1.00 23.54 186 ILE A C 1
ATOM 1519 O O . ILE B 2 186 ? -32.062 19.058 29.714 1.00 24.00 186 ILE A O 1
ATOM 1521 N N . ASP B 2 187 ? -32.431 16.918 30.375 1.00 24.16 187 ASP A N 1
ATOM 1522 C CA . ASP B 2 187 ? -31.179 16.369 29.859 1.00 25.03 187 ASP A CA 1
ATOM 1523 C C . ASP B 2 187 ? -31.506 15.385 28.749 1.00 24.95 187 ASP A C 1
ATOM 1524 O O . ASP B 2 187 ? -31.601 14.176 28.993 1.00 24.83 187 ASP A O 1
ATOM 1529 N N . PHE B 2 188 ? -31.692 15.894 27.533 1.00 25.11 188 PHE A N 1
ATOM 1530 C CA . PHE B 2 188 ? -32.163 15.065 26.408 1.00 24.34 188 PHE A CA 1
ATOM 1531 C C . PHE B 2 188 ? -30.950 14.364 25.781 1.00 24.13 188 PHE A C 1
ATOM 1532 O O . PHE B 2 188 ? -30.123 15.002 25.114 1.00 23.77 188 PHE A O 1
ATOM 1540 N N . GLN B 2 189 ? -30.871 13.050 26.029 1.00 23.98 189 GLN A N 1
ATOM 1541 C CA . GLN B 2 189 ? -29.761 12.154 25.653 1.00 25.05 189 GLN A CA 1
ATOM 1542 C C . GLN B 2 189 ? -30.330 11.010 24.837 1.00 23.49 189 GLN A C 1
ATOM 1543 O O . GLN B 2 189 ? -31.518 10.974 24.562 1.00 24.29 189 GLN A O 1
ATOM 1549 N N . ARG B 2 190 ? -29.490 10.064 24.439 1.00 22.75 190 ARG A N 1
ATOM 1550 C CA . ARG B 2 190 ? -30.019 8.951 23.689 1.00 22.15 190 ARG A CA 1
ATOM 1551 C C . ARG B 2 190 ? -30.766 7.991 24.594 1.00 20.68 190 ARG A C 1
ATOM 1552 O O . ARG B 2 190 ? -30.406 7.814 25.740 1.00 20.15 190 ARG A O 1
ATOM 1560 N N . GLY B 2 191 ? -31.831 7.399 24.064 1.00 20.59 191 GLY A N 1
ATOM 1561 C CA . GLY B 2 191 ? -32.716 6.535 24.845 1.00 19.77 191 GLY A CA 1
ATOM 1562 C C . GLY B 2 191 ? -33.737 7.344 25.599 1.00 19.06 191 GLY A C 1
ATOM 1563 O O . GLY B 2 191 ? -34.331 6.892 26.566 1.00 20.16 191 GLY A O 1
ATOM 1564 N N . THR B 2 192 ? -33.998 8.540 25.112 1.00 18.52 192 THR A N 1
ATOM 1565 C CA . THR B 2 192 ? -34.735 9.532 25.874 1.00 17.09 192 THR A CA 1
ATOM 1566 C C . THR B 2 192 ? -35.694 10.228 24.911 1.00 16.63 192 THR A C 1
ATOM 1567 O O . THR B 2 192 ? -35.392 10.331 23.718 1.00 16.12 192 THR A O 1
ATOM 1571 N N . PHE B 2 193 ? -36.883 10.637 25.390 1.00 15.39 193 PHE A N 1
ATOM 1572 C CA . PHE B 2 193 ? -37.701 11.558 24.598 1.00 14.07 193 PHE A CA 1
ATOM 1573 C C . PHE B 2 193 ? -37.989 12.820 25.357 1.00 14.87 193 PHE A C 1
ATOM 1574 O O . PHE B 2 193 ? -38.029 12.805 26.581 1.00 15.02 193 PHE A O 1
ATOM 1582 N N . ARG B 2 194 ? -38.167 13.916 24.622 1.00 15.85 194 ARG A N 1
ATOM 1583 C CA . ARG B 2 194 ? -38.677 15.174 25.199 1.00 16.23 194 ARG A CA 1
ATOM 1584 C C . ARG B 2 194 ? -39.858 15.729 24.427 1.00 15.98 194 ARG A C 1
ATOM 1585 O O . ARG B 2 194 ? -39.933 15.612 23.195 1.00 15.27 194 ARG A O 1
ATOM 1593 N N . VAL B 2 195 ? -40.770 16.359 25.162 1.00 17.26 195 VAL A N 1
ATOM 1594 C CA . VAL B 2 195 ? -42.015 16.880 24.603 1.00 16.96 195 VAL A CA 1
ATOM 1595 C C . VAL B 2 195 ? -42.107 18.406 24.742 1.00 18.34 195 VAL A C 1
ATOM 1596 O O . VAL B 2 195 ? -41.907 18.957 25.820 1.00 19.99 195 VAL A O 1
ATOM 1600 N N . ARG B 2 196 ? -42.393 19.102 23.655 1.00 19.12 196 ARG A N 1
ATOM 1601 C CA . ARG B 2 196 ? -42.745 20.515 23.728 1.00 20.26 196 ARG A CA 1
ATOM 1602 C C . ARG B 2 196 ? -44.052 20.705 23.010 1.00 20.32 196 ARG A C 1
ATOM 1603 O O . ARG B 2 196 ? -44.090 20.782 21.787 1.00 20.99 196 ARG A O 1
ATOM 1611 N N . GLY B 2 197 ? -45.137 20.791 23.761 1.00 20.87 197 GLY A N 1
ATOM 1612 C CA . GLY B 2 197 ? -46.455 20.933 23.144 1.00 20.61 197 GLY A CA 1
ATOM 1613 C C . GLY B 2 197 ? -46.704 19.846 22.114 1.00 21.13 197 GLY A C 1
ATOM 1614 O O . GLY B 2 197 ? -46.669 18.649 22.444 1.00 20.29 197 GLY A O 1
ATOM 1615 N N . ASP B 2 198 ? -46.917 20.263 20.864 1.00 20.38 198 ASP A N 1
ATOM 1616 C CA . ASP B 2 198 ? -47.217 19.346 19.765 1.00 20.91 198 ASP A CA 1
ATOM 1617 C C . ASP B 2 198 ? -46.011 18.675 19.097 1.00 20.39 198 ASP A C 1
ATOM 1618 O O . ASP B 2 198 ? -46.164 17.973 18.085 1.00 20.41 198 ASP A O 1
ATOM 1623 N N . VAL B 2 199 ? -44.820 18.911 19.646 1.00 19.28 199 VAL A N 1
ATOM 1624 C CA . VAL B 2 199 ? -43.582 18.316 19.142 1.00 18.61 199 VAL A CA 1
ATOM 1625 C C . VAL B 2 199 ? -42.968 17.307 20.128 1.00 18.41 199 VAL A C 1
ATOM 1626 O O . VAL B 2 199 ? -42.690 17.628 21.284 1.00 19.07 199 VAL A O 1
ATOM 1630 N N . VAL B 2 200 ? -42.753 16.082 19.659 1.00 17.57 200 VAL A N 1
ATOM 1631 C CA . VAL B 2 200 ? -42.007 15.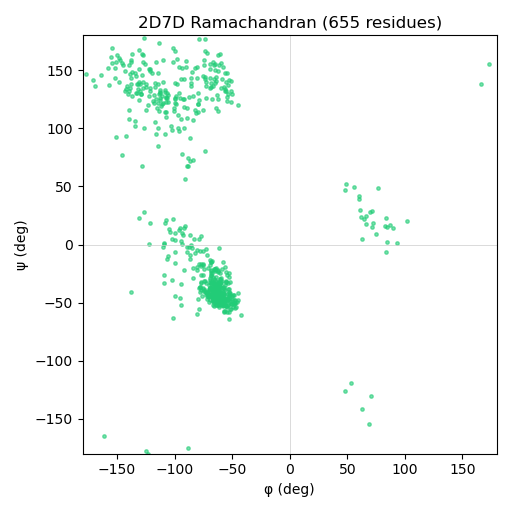094 20.412 1.00 16.59 200 VAL A CA 1
ATOM 1632 C C . VAL B 2 200 ? -40.656 14.881 19.741 1.00 16.63 200 VAL A C 1
ATOM 1633 O O . VAL B 2 200 ? -40.593 14.695 18.526 1.00 16.00 200 VAL A O 1
ATOM 1637 N N . GLU B 2 201 ? -39.579 14.917 20.528 1.00 15.32 201 GLU A N 1
ATOM 1638 C CA . GLU B 2 201 ? -38.266 14.535 19.996 1.00 15.20 201 GLU A CA 1
ATOM 1639 C C . GLU B 2 201 ? -37.797 13.299 20.677 1.00 14.83 201 GLU A C 1
ATOM 1640 O O . GLU B 2 201 ? -37.696 13.256 21.905 1.00 16.18 201 GLU A O 1
ATOM 1646 N N . ILE B 2 202 ? -37.555 12.276 19.867 1.00 14.03 202 ILE A N 1
ATOM 1647 C CA . ILE B 2 202 ? -37.123 10.980 20.322 1.00 13.34 202 ILE A CA 1
ATOM 1648 C C . ILE B 2 202 ? -35.643 10.864 19.943 1.00 13.69 202 ILE A C 1
ATOM 1649 O O . ILE B 2 202 ? -35.289 11.046 18.780 1.00 13.74 202 ILE A O 1
ATOM 1654 N N . PHE B 2 203 ? -34.799 10.562 20.921 1.00 13.82 203 PHE A N 1
ATOM 1655 C CA . PHE B 2 203 ? -33.370 10.344 20.674 1.00 14.52 203 PHE A CA 1
ATOM 1656 C C . PHE B 2 203 ? -33.160 8.812 20.564 1.00 15.39 203 PHE A C 1
ATOM 1657 O O . PHE B 2 203 ? -33.164 8.112 21.587 1.00 15.22 203 PHE A O 1
ATOM 1665 N N . PRO B 2 204 ? -33.050 8.279 19.328 1.00 15.77 204 PRO A N 1
ATOM 1666 C CA . PRO B 2 204 ? -32.882 6.836 19.189 1.00 16.75 204 PRO A CA 1
ATOM 1667 C C . PRO B 2 204 ? -31.699 6.311 19.981 1.00 17.85 204 PRO A C 1
ATOM 1668 O O . PRO B 2 204 ? -30.714 7.020 20.159 1.00 18.21 204 PRO A O 1
ATOM 1672 N N . ALA B 2 205 ? -31.832 5.079 20.477 1.00 19.17 205 ALA A N 1
ATOM 1673 C CA . ALA B 2 205 ? -30.806 4.406 21.241 1.00 19.86 205 ALA A CA 1
ATOM 1674 C C . ALA B 2 205 ? -29.580 4.127 20.366 1.00 20.71 205 ALA A C 1
ATOM 1675 O O . ALA B 2 205 ? -28.473 3.942 20.874 1.00 20.37 205 ALA A O 1
ATOM 1677 N N . SER B 2 206 ? -29.806 4.124 19.050 1.00 21.96 206 SER A N 1
ATOM 1678 C CA . SER B 2 206 ? -28.776 3.895 18.034 1.00 23.24 206 SER A CA 1
ATOM 1679 C C . SER B 2 206 ? -28.004 5.154 17.614 1.00 24.97 206 SER A C 1
ATOM 1680 O O . SER B 2 206 ? -27.108 5.064 16.772 1.00 25.37 206 SER A O 1
ATOM 1683 N N . ARG B 2 207 ? -28.348 6.308 18.199 1.00 26.86 207 ARG A N 1
ATOM 1684 C CA . ARG B 2 207 ? -27.759 7.612 17.839 1.00 29.24 207 ARG A CA 1
ATOM 1685 C C . ARG B 2 207 ? -27.290 8.388 19.077 1.00 30.31 207 ARG A C 1
ATOM 1686 O O . ARG B 2 207 ? -27.863 8.226 20.150 1.00 30.26 207 ARG A O 1
ATOM 1694 N N . ASP B 2 208 ? -26.267 9.235 18.928 1.00 32.24 208 ASP A N 1
ATOM 1695 C CA . ASP B 2 208 ? -25.938 10.241 19.971 1.00 34.46 208 ASP A CA 1
ATOM 1696 C C . ASP B 2 208 ? -25.751 11.659 19.387 1.00 34.76 208 ASP A C 1
ATOM 1697 O O . ASP B 2 208 ? -25.161 12.542 20.019 1.00 35.63 208 ASP A O 1
ATOM 1702 N N . GLU B 2 209 ? -26.342 11.868 18.212 1.00 35.04 209 GLU A N 1
ATOM 1703 C CA . GLU B 2 209 ? -25.945 12.895 17.260 1.00 35.42 209 GLU A CA 1
ATOM 1704 C C . GLU B 2 209 ? -27.154 13.607 16.651 1.00 35.09 209 GLU A C 1
ATOM 1705 O O . GLU B 2 209 ? -27.138 14.832 16.428 1.00 35.37 209 GLU A O 1
ATOM 1711 N N . HIS B 2 210 ? -28.177 12.804 16.350 1.00 33.71 210 HIS A N 1
ATOM 1712 C CA . HIS B 2 210 ? -29.354 13.213 15.627 1.00 32.26 210 HIS A CA 1
ATOM 1713 C C . HIS B 2 210 ? -30.537 12.581 16.323 1.00 30.35 210 HIS A C 1
ATOM 1714 O O . HIS B 2 210 ? -30.467 11.446 16.766 1.00 30.43 210 HIS A O 1
ATOM 1721 N N . CYS B 2 211 ? -31.642 13.301 16.380 1.00 27.95 211 CYS A N 1
ATOM 1722 C CA . CYS B 2 211 ? -32.845 12.747 16.921 1.00 25.88 211 CYS A CA 1
ATOM 1723 C C . CYS B 2 211 ? -33.932 12.860 15.870 1.00 24.77 211 CYS A C 1
ATOM 1724 O O . CYS B 2 211 ? -33.678 13.338 14.768 1.00 23.97 211 CYS A O 1
ATOM 1727 N N . VAL B 2 212 ? -35.126 12.383 16.228 1.00 22.67 212 VAL A N 1
ATOM 1728 C CA . VAL B 2 212 ? -36.293 12.366 15.377 1.00 21.77 212 VAL A CA 1
ATOM 1729 C C . VAL B 2 212 ? -37.315 13.294 16.043 1.00 21.33 212 VAL A C 1
ATOM 1730 O O . VAL B 2 212 ? -37.719 13.070 17.188 1.00 20.20 212 VAL A O 1
ATOM 1734 N N . ARG B 2 213 ? -37.670 14.357 15.325 1.00 20.98 213 ARG A N 1
ATOM 1735 C CA . ARG B 2 213 ? -38.685 15.310 15.728 1.00 21.52 213 ARG A CA 1
ATOM 1736 C C . ARG B 2 213 ? -39.976 14.983 15.020 1.00 21.86 213 ARG A C 1
ATOM 1737 O O . ARG B 2 213 ? -40.045 14.966 13.772 1.00 22.12 213 ARG A O 1
ATOM 1745 N N . VAL B 2 214 ? -41.009 14.719 15.826 1.00 21.47 214 VAL A N 1
ATOM 1746 C CA . VAL B 2 214 ? -42.325 14.324 15.348 1.00 21.03 214 VAL A CA 1
ATOM 1747 C C . VAL B 2 214 ? -43.357 15.417 15.668 1.00 21.23 214 VAL A C 1
ATOM 1748 O O . VAL B 2 214 ? -43.665 15.665 16.841 1.00 20.87 214 VAL A O 1
ATOM 1752 N N . GLU B 2 215 ? -43.918 16.043 14.634 1.00 20.49 215 GLU A N 1
ATOM 1753 C CA . GLU B 2 215 ? -44.784 17.222 14.835 1.00 19.10 215 GLU A CA 1
ATOM 1754 C C . GLU B 2 215 ? -46.226 16.846 14.614 1.00 18.16 215 GLU A C 1
ATOM 1755 O O . GLU B 2 215 ? -46.594 16.352 13.561 1.00 18.32 215 GLU A O 1
ATOM 1761 N N . PHE B 2 216 ? -47.041 17.078 15.627 1.00 17.59 216 PHE A N 1
ATOM 1762 C CA . PHE B 2 216 ? -48.460 16.740 15.617 1.00 17.08 216 PHE A CA 1
ATOM 1763 C C . PHE B 2 216 ? -49.344 17.924 15.229 1.00 18.30 216 PHE A C 1
ATOM 1764 O O . PHE B 2 216 ? -48.972 19.092 15.413 1.00 18.02 216 PHE A O 1
ATOM 1772 N N . PHE B 2 217 ? -50.509 17.628 14.663 1.00 18.76 217 PHE A N 1
ATOM 1773 C CA . PHE B 2 217 ? -51.598 18.592 14.645 1.00 20.32 217 PHE A CA 1
ATOM 1774 C C . PHE B 2 217 ? -52.813 17.785 15.048 1.00 20.45 217 PHE A C 1
ATOM 1775 O O . PHE B 2 217 ? -53.292 16.972 14.258 1.00 20.98 217 PHE A O 1
ATOM 1783 N N . GLY B 2 218 ? -53.289 17.975 16.276 1.00 20.93 218 GLY A N 1
ATOM 1784 C CA . GLY B 2 218 ? -54.326 17.105 16.816 1.00 22.53 218 GLY A CA 1
ATOM 1785 C C . GLY B 2 218 ? -53.708 15.720 16.875 1.00 23.73 218 GLY A C 1
ATOM 1786 O O . GLY B 2 218 ? -52.515 15.586 17.179 1.00 23.90 218 GLY A O 1
ATOM 1787 N N . ASP B 2 219 ? -54.511 14.698 16.565 1.00 25.04 219 ASP A N 1
ATOM 1788 C CA . ASP B 2 219 ? -54.065 13.296 16.555 1.00 25.48 219 ASP A CA 1
ATOM 1789 C C . ASP B 2 219 ? -53.542 12.851 15.178 1.00 25.74 219 ASP A C 1
ATOM 1790 O O . ASP B 2 219 ? -54.036 11.899 14.583 1.00 26.65 219 ASP A O 1
ATOM 1795 N N . GLU B 2 220 ? -52.554 13.561 14.667 1.00 25.58 220 GLU A N 1
ATOM 1796 C CA . GLU B 2 220 ? -52.022 13.272 13.363 1.00 26.25 220 GLU A CA 1
ATOM 1797 C C . GLU B 2 220 ? -50.635 13.822 13.341 1.00 24.91 220 GLU A C 1
ATOM 1798 O O . GLU B 2 220 ? -50.409 14.903 13.846 1.00 24.57 220 GLU A O 1
ATOM 1804 N N . ILE B 2 221 ? -49.715 13.053 12.774 1.00 24.21 221 ILE A N 1
ATOM 1805 C CA . ILE B 2 221 ? -48.342 13.463 12.558 1.00 23.44 221 ILE A CA 1
ATOM 1806 C C . ILE B 2 221 ? -48.316 14.251 11.255 1.00 24.30 221 ILE A C 1
ATOM 1807 O O . ILE B 2 221 ? -48.813 13.772 10.235 1.00 24.20 221 ILE A O 1
ATOM 1812 N N . GLU B 2 222 ? -47.751 15.453 11.297 1.00 23.99 222 GLU A N 1
ATOM 1813 C CA . GLU B 2 222 ? -47.632 16.293 10.126 1.00 25.18 222 GLU A CA 1
ATOM 1814 C C . GLU B 2 222 ? -46.273 16.109 9.497 1.00 25.24 222 GLU A C 1
ATOM 1815 O O . GLU B 2 222 ? -46.156 15.977 8.283 1.00 25.96 222 GLU A O 1
ATOM 1821 N N . ARG B 2 223 ? -45.233 16.119 10.318 1.00 24.97 223 ARG A N 1
ATOM 1822 C CA . ARG B 2 223 ? -43.923 15.921 9.779 1.00 25.27 223 ARG A CA 1
ATOM 1823 C C . ARG B 2 223 ? -42.953 15.196 10.718 1.00 25.39 223 ARG A C 1
ATOM 1824 O O . ARG B 2 223 ? -43.142 15.108 11.941 1.00 25.22 223 ARG A O 1
ATOM 1832 N N . ILE B 2 224 ? -41.932 14.638 10.090 1.00 25.27 224 ILE A N 1
ATOM 1833 C CA . ILE B 2 224 ? -40.930 13.864 10.758 1.00 24.70 224 ILE A CA 1
ATOM 1834 C C . ILE B 2 224 ? -39.618 14.397 10.214 1.00 25.65 224 ILE A C 1
ATOM 1835 O O . ILE B 2 224 ? -39.460 14.587 9.008 1.00 25.65 224 ILE A O 1
ATOM 1840 N N . ARG B 2 225 ? -38.704 14.719 11.108 1.00 26.40 225 ARG A N 1
ATOM 1841 C CA . ARG B 2 225 ? -37.457 15.313 10.696 1.00 28.59 225 ARG A CA 1
ATOM 1842 C C . ARG B 2 225 ? -36.325 14.699 11.474 1.00 28.36 225 ARG A C 1
ATOM 1843 O O . ARG B 2 225 ? -36.463 14.449 12.664 1.00 28.04 225 ARG A O 1
ATOM 1851 N N . GLU B 2 226 ? -35.225 14.412 10.785 1.00 29.04 226 GLU A N 1
ATOM 1852 C CA . GLU B 2 226 ? -33.966 14.175 11.463 1.00 30.62 226 GLU A CA 1
ATOM 1853 C C . GLU B 2 226 ? -33.397 15.553 11.807 1.00 29.64 226 GLU A C 1
ATOM 1854 O O . GLU B 2 226 ? -33.210 16.398 10.927 1.00 28.91 226 GLU A O 1
ATOM 1860 N N . VAL B 2 227 ? -33.174 15.796 13.090 1.00 29.69 227 VAL A N 1
ATOM 1861 C CA . VAL B 2 227 ? -32.614 17.060 13.518 1.00 30.37 227 VAL A CA 1
ATOM 1862 C C . VAL B 2 227 ? -31.372 16.826 14.376 1.00 31.47 227 VAL A C 1
ATOM 1863 O O . VAL B 2 227 ? -31.189 15.742 14.941 1.00 30.91 227 VAL A O 1
ATOM 1867 N N . ASP B 2 228 ? -30.494 17.823 14.403 1.00 32.93 228 ASP A N 1
ATOM 1868 C CA . ASP B 2 228 ? -29.326 17.830 15.269 1.00 34.70 228 ASP A CA 1
ATOM 1869 C C . ASP B 2 228 ? -29.887 18.080 16.662 1.00 35.26 228 ASP A C 1
ATOM 1870 O O . ASP B 2 228 ? -30.663 19.021 16.869 1.00 35.66 228 ASP A O 1
ATOM 1875 N N . ALA B 2 229 ? -29.556 17.214 17.604 1.00 35.98 229 ALA A N 1
ATOM 1876 C CA . ALA B 2 229 ? -30.219 17.252 18.900 1.00 37.32 229 ALA A CA 1
ATOM 1877 C C . ALA B 2 229 ? -29.883 18.536 19.656 1.00 38.30 229 ALA A C 1
ATOM 1878 O O . ALA B 2 229 ? -30.793 19.221 20.172 1.00 37.87 229 ALA A O 1
ATOM 1880 N N . LEU B 2 230 ? -28.582 18.857 19.690 1.00 39.13 230 LEU A N 1
ATOM 1881 C CA . LEU B 2 230 ? -28.064 20.050 20.365 1.00 40.14 230 LEU A CA 1
ATOM 1882 C C . LEU B 2 230 ? -28.554 21.368 19.740 1.00 40.73 230 LEU A C 1
ATOM 1883 O O . LEU B 2 230 ? -28.942 22.291 20.466 1.00 40.94 230 LEU A O 1
ATOM 1885 N N . THR B 2 231 ? -28.559 21.438 18.402 1.00 40.86 231 THR A N 1
ATOM 1886 C CA . THR B 2 231 ? -28.817 22.684 17.672 1.00 40.96 231 THR A CA 1
ATOM 1887 C C . THR B 2 231 ? -30.266 22.916 17.234 1.00 40.70 23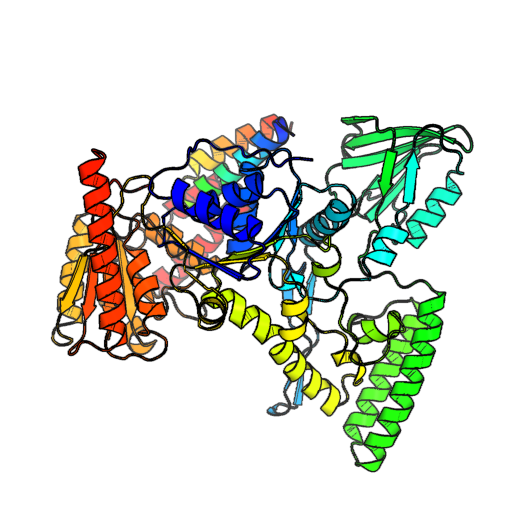1 THR A C 1
ATOM 1888 O O . THR B 2 231 ? -30.721 24.064 17.196 1.00 41.08 231 THR A O 1
ATOM 1892 N N . GLY B 2 232 ? -30.985 21.848 16.902 1.00 40.10 232 GLY A N 1
ATOM 1893 C CA . GLY B 2 232 ? -32.358 21.967 16.385 1.00 39.38 232 GLY A CA 1
ATOM 1894 C C . GLY B 2 232 ? -32.363 22.210 14.884 1.00 38.70 232 GLY A C 1
ATOM 1895 O O . GLY B 2 232 ? -33.420 22.400 14.265 1.00 38.52 232 GLY A O 1
ATOM 1896 N N . GLU B 2 233 ? -31.160 22.223 14.317 1.00 38.12 233 GLU A N 1
ATOM 1897 C CA . GLU B 2 233 ? -30.931 22.326 12.890 1.00 38.04 233 GLU A CA 1
ATOM 1898 C C . GLU B 2 233 ? -31.492 21.102 12.142 1.00 37.43 233 GLU A C 1
ATOM 1899 O O . GLU B 2 233 ? -31.068 19.960 12.376 1.00 37.39 233 GLU A O 1
ATOM 1905 N N . ILE B 2 234 ? -32.466 21.350 11.269 1.00 36.58 234 ILE A N 1
ATOM 1906 C CA . ILE B 2 234 ? -33.131 20.300 10.514 1.00 36.30 234 ILE A CA 1
ATOM 1907 C C . ILE B 2 234 ? -32.152 19.706 9.497 1.00 36.32 234 ILE A C 1
ATOM 1908 O O . ILE B 2 234 ? -31.450 20.448 8.805 1.00 35.77 234 ILE A O 1
ATOM 1913 N N . LEU B 2 235 ? -32.122 18.371 9.421 1.00 36.31 235 LEU A N 1
ATOM 1914 C CA . LEU B 2 235 ? -31.242 17.647 8.506 1.00 36.31 235 LEU A CA 1
ATOM 1915 C C . LEU B 2 235 ? -32.008 16.990 7.356 1.00 36.32 235 LEU A C 1
ATOM 1916 O O . LEU B 2 235 ? -31.457 16.781 6.282 1.00 36.35 235 LEU A O 1
ATOM 1921 N N . GLY B 2 236 ? -33.279 16.675 7.567 1.00 36.44 236 GLY A N 1
ATOM 1922 C CA . GLY B 2 236 ? -34.094 16.129 6.482 1.00 36.22 236 GLY A CA 1
ATOM 1923 C C . GLY B 2 236 ? -35.468 15.667 6.915 1.00 36.30 236 GLY A C 1
ATOM 1924 O O . GLY B 2 236 ? -35.683 15.351 8.084 1.00 36.26 236 GLY A O 1
ATOM 1925 N N . ASP B 2 237 ? -36.404 15.650 5.973 1.00 35.99 237 ASP A N 1
ATOM 1926 C CA . ASP B 2 237 ? -37.739 15.159 6.245 1.00 36.22 237 ASP A CA 1
ATOM 1927 C C . ASP B 2 237 ? -37.816 13.665 5.960 1.00 35.48 237 ASP A C 1
ATOM 1928 O O . ASP B 2 237 ? -37.039 13.138 5.163 1.00 35.20 237 ASP A O 1
ATOM 1933 N N . ARG B 2 238 ? -38.725 12.987 6.655 1.00 34.63 238 ARG A N 1
ATOM 1934 C CA . ARG B 2 238 ? -38.924 11.562 6.495 1.00 34.51 238 ARG A CA 1
ATOM 1935 C C . ARG B 2 238 ? -40.410 11.316 6.352 1.00 34.45 238 ARG A C 1
ATOM 1936 O O . ARG B 2 238 ? -41.209 11.926 7.065 1.00 34.70 238 ARG A O 1
ATOM 1944 N N . ASP B 2 239 ? -40.788 10.432 5.430 1.00 33.79 239 ASP A N 1
ATOM 1945 C CA . ASP B 2 239 ? -42.178 9.965 5.351 1.00 33.32 239 ASP A CA 1
ATOM 1946 C C . ASP B 2 239 ? -42.445 8.823 6.309 1.00 31.72 239 ASP A C 1
ATOM 1947 O O . ASP B 2 239 ? -43.587 8.567 6.631 1.00 31.28 239 ASP A O 1
ATOM 1952 N N . HIS B 2 240 ? -41.384 8.148 6.747 1.00 30.24 240 HIS A N 1
ATOM 1953 C CA . HIS B 2 240 ? -41.480 6.989 7.624 1.00 29.35 240 HIS A CA 1
ATOM 1954 C C . HIS B 2 240 ? -40.262 6.926 8.523 1.00 28.13 240 HIS A C 1
ATOM 1955 O O . HIS B 2 240 ? -39.147 7.205 8.075 1.00 28.11 240 HIS A O 1
ATOM 1962 N N . VAL B 2 241 ? -40.478 6.574 9.792 1.00 25.80 241 VAL A N 1
ATOM 1963 C CA . VAL B 2 241 ? -39.388 6.244 10.715 1.00 24.18 241 VAL A CA 1
ATOM 1964 C C . VAL B 2 241 ? -39.790 5.047 11.562 1.00 22.68 241 VAL A C 1
ATOM 1965 O O . VAL B 2 241 ? -40.926 4.973 12.053 1.00 22.61 241 VAL A O 1
ATOM 1969 N N . ALA B 2 242 ? -38.861 4.109 11.702 1.00 21.57 242 ALA A N 1
ATOM 1970 C CA . ALA B 2 242 ? -38.956 3.040 12.689 1.00 21.08 242 ALA A CA 1
ATOM 1971 C C . ALA B 2 242 ? -38.091 3.390 13.927 1.00 20.67 242 ALA A C 1
ATOM 1972 O O . ALA B 2 242 ? -36.900 3.666 13.804 1.00 19.53 242 ALA A O 1
ATOM 1974 N N . ILE B 2 243 ? -38.730 3.437 15.097 1.00 20.49 243 ILE A N 1
ATOM 1975 C CA . ILE B 2 243 ? -38.056 3.622 16.374 1.00 19.68 243 ILE A CA 1
ATOM 1976 C C . ILE B 2 243 ? -37.941 2.244 17.027 1.00 20.21 243 ILE A C 1
ATOM 1977 O O . ILE B 2 243 ? -38.966 1.610 17.329 1.00 19.73 243 ILE A O 1
ATOM 1982 N N . PHE B 2 244 ? -36.710 1.781 17.241 1.00 19.52 244 PHE A N 1
ATOM 1983 C CA . PHE B 2 244 ? -36.496 0.444 17.789 1.00 20.68 244 PHE A CA 1
ATOM 1984 C C . PHE B 2 244 ? -36.449 0.524 19.317 1.00 20.74 244 PHE A C 1
ATOM 1985 O O . PHE B 2 244 ? -36.190 1.592 19.854 1.00 20.67 244 PHE A O 1
ATOM 1993 N N . PRO B 2 245 ? -36.716 -0.586 20.027 1.00 21.56 245 PRO A N 1
ATOM 1994 C CA . PRO B 2 245 ? -36.579 -0.527 21.484 1.00 22.04 245 PRO A CA 1
ATOM 1995 C C . PRO B 2 245 ? -35.230 -0.010 21.974 1.00 22.53 245 PRO A C 1
ATOM 1996 O O . PRO B 2 245 ? -34.178 -0.352 21.393 1.00 22.48 245 PRO A O 1
ATOM 2000 N N . ALA B 2 246 ? -35.264 0.784 23.054 1.00 22.57 246 ALA A N 1
ATOM 2001 C CA . ALA B 2 246 ? -34.044 1.351 23.679 1.00 22.06 246 ALA A CA 1
ATOM 2002 C C . ALA B 2 246 ? -33.188 0.316 24.430 1.00 22.78 246 ALA A C 1
ATOM 2003 O O . ALA B 2 246 ? -32.049 0.609 24.861 1.00 22.61 246 ALA A O 1
ATOM 2005 N N . SER B 2 247 ? -33.727 -0.893 24.579 1.00 22.36 247 SER A N 1
ATOM 2006 C CA . SER B 2 247 ? -33.017 -1.984 25.229 1.00 23.13 247 SER A CA 1
ATOM 2007 C C . SER B 2 247 ? -33.151 -3.256 24.391 1.00 22.78 247 SER A C 1
ATOM 2008 O O . SER B 2 247 ? -34.172 -3.466 23.771 1.00 22.11 247 SER A O 1
ATOM 2011 N N . HIS B 2 248 ? -32.098 -4.076 24.373 1.00 23.69 248 HIS A N 1
ATOM 2012 C CA . HIS B 2 248 ? -32.119 -5.411 23.741 1.00 25.15 248 HIS A CA 1
ATOM 2013 C C . HIS B 2 248 ? -32.762 -6.521 24.575 1.00 26.34 248 HIS A C 1
ATOM 2014 O O . HIS B 2 248 ? -32.886 -7.653 24.108 1.00 26.91 248 HIS A O 1
ATOM 2021 N N . PHE B 2 249 ? -33.148 -6.212 25.809 1.00 28.14 249 PHE A N 1
ATOM 2022 C CA . PHE B 2 249 ? -33.886 -7.151 26.657 1.00 29.19 249 PHE A CA 1
ATOM 2023 C C . PHE B 2 249 ? -34.939 -6.387 27.460 1.00 29.95 249 PHE A C 1
ATOM 2024 O O . PHE B 2 249 ? -34.639 -5.831 28.521 1.00 30.44 249 PHE A O 1
ATOM 2026 N N . VAL B 2 250 ? -36.160 -6.318 26.933 1.00 30.36 250 VAL A N 1
ATOM 2027 C CA . VAL B 2 250 ? -37.253 -5.646 27.654 1.00 31.24 250 VAL A CA 1
ATOM 2028 C C . VAL B 2 250 ? -38.238 -6.651 28.204 1.00 31.27 250 VAL A C 1
ATOM 2029 O O . VAL B 2 250 ? -38.716 -7.530 27.492 1.00 31.65 250 VAL A O 1
ATOM 2033 N N . THR B 2 251 ? -38.493 -6.553 29.497 1.00 31.45 251 THR A N 1
ATOM 2034 C CA . THR B 2 251 ? -39.333 -7.530 30.155 1.00 31.58 251 THR A CA 1
ATOM 2035 C C . THR B 2 251 ? -40.592 -6.857 30.667 1.00 32.16 251 THR A C 1
ATOM 2036 O O . THR B 2 251 ? -40.603 -6.299 31.769 1.00 32.56 251 THR A O 1
ATOM 2040 N N . ARG B 2 252 ? -41.650 -6.928 29.860 1.00 32.29 252 ARG A N 1
ATOM 2041 C CA . ARG B 2 252 ? -42.922 -6.285 30.181 1.00 32.62 252 ARG A CA 1
ATOM 2042 C C . ARG B 2 252 ? -43.456 -6.846 31.494 1.00 31.93 252 ARG A C 1
ATOM 2043 O O . ARG B 2 252 ? -43.075 -7.937 31.899 1.00 32.13 252 ARG A O 1
ATOM 2051 N N . ALA B 2 253 ? -44.300 -6.076 32.175 1.00 31.77 253 ALA A N 1
ATOM 2052 C CA . ALA B 2 253 ? -44.693 -6.378 33.563 1.00 31.56 253 ALA A CA 1
ATOM 2053 C C . ALA B 2 253 ? -45.399 -7.712 33.749 1.00 31.39 253 ALA A C 1
ATOM 2054 O O . ALA B 2 253 ? -45.290 -8.326 34.818 1.00 31.21 253 ALA A O 1
ATOM 2056 N N . GLU B 2 254 ? -46.116 -8.151 32.709 1.00 31.16 254 GLU A N 1
ATOM 2057 C CA . GLU B 2 254 ? -46.847 -9.431 32.713 1.00 30.51 254 GLU A CA 1
ATOM 2058 C C . GLU B 2 254 ? -45.928 -10.651 32.773 1.00 29.55 254 GLU A C 1
ATOM 2059 O O . GLU B 2 254 ? -46.168 -11.597 33.548 1.00 29.03 254 GLU A O 1
ATOM 2061 N N . LYS B 2 255 ? -44.885 -10.629 31.947 1.00 28.87 255 LYS A N 1
ATOM 2062 C CA . LYS B 2 255 ? -43.952 -11.741 31.866 1.00 28.42 255 LYS A CA 1
ATOM 2063 C C . LYS B 2 255 ? -43.133 -11.801 33.151 1.00 28.29 255 LYS A C 1
ATOM 2064 O O . LYS B 2 255 ? -42.872 -12.880 33.663 1.00 28.62 255 LYS A O 1
ATOM 2066 N N . MET B 2 256 ? -42.764 -10.638 33.682 1.00 28.17 256 MET A N 1
ATOM 2067 C CA . MET B 2 256 ? -41.932 -10.545 34.876 1.00 28.51 256 MET A CA 1
ATOM 2068 C C . MET B 2 256 ? -42.645 -11.230 36.051 1.00 28.10 256 MET A C 1
ATOM 2069 O O . MET B 2 256 ? -42.030 -12.041 36.719 1.00 27.74 256 MET A O 1
ATOM 2074 N N . GLU B 2 257 ? -43.940 -10.948 36.254 1.00 28.04 257 GLU A N 1
ATOM 2075 C CA . GLU B 2 257 ? -44.751 -11.603 37.312 1.00 28.38 257 GLU A CA 1
ATOM 2076 C C . GLU B 2 257 ? -44.683 -13.123 37.219 1.00 28.39 257 GLU A C 1
ATOM 2077 O O . GLU B 2 257 ? -44.476 -13.811 38.216 1.00 28.45 257 GLU A O 1
ATOM 2079 N N . LYS B 2 258 ? -44.857 -13.637 36.002 1.00 29.06 258 LYS A N 1
ATOM 2080 C CA . LYS B 2 258 ? -44.836 -15.085 35.743 1.00 29.15 258 LYS A CA 1
ATOM 2081 C C . LYS B 2 258 ? -43.451 -15.671 35.972 1.00 29.09 258 LYS A C 1
ATOM 2082 O O . LYS B 2 258 ? -43.332 -16.749 36.552 1.00 28.52 258 LYS A O 1
ATOM 2088 N N . ALA B 2 259 ? -42.411 -14.971 35.494 1.00 29.11 259 ALA A N 1
ATOM 2089 C CA . ALA B 2 259 ? -41.026 -15.426 35.671 1.00 29.37 259 ALA A CA 1
ATOM 2090 C C . ALA B 2 259 ? -40.651 -15.513 37.149 1.00 29.35 259 ALA A C 1
ATOM 2091 O O . ALA B 2 259 ? -39.932 -16.408 37.563 1.00 29.26 259 ALA A O 1
ATOM 2093 N N . ILE B 2 260 ? -41.157 -14.578 37.938 1.00 29.87 260 ILE A N 1
ATOM 2094 C CA . ILE B 2 260 ? -40.964 -14.611 39.377 1.00 30.47 260 ILE A CA 1
ATOM 2095 C C . ILE B 2 260 ? -41.643 -15.857 39.985 1.00 30.51 260 ILE A C 1
ATOM 2096 O O . ILE B 2 260 ? -41.035 -16.557 40.790 1.00 29.96 260 ILE A O 1
ATOM 2101 N N . GLN B 2 261 ? -42.880 -16.147 39.576 1.00 31.14 261 GLN A N 1
ATOM 2102 C CA . GLN B 2 261 ? -43.477 -17.472 39.837 1.00 31.99 261 GLN A CA 1
ATOM 2103 C C . GLN B 2 261 ? -42.472 -18.590 39.582 1.00 31.60 261 GLN A C 1
ATOM 2104 O O . GLN B 2 261 ? -42.142 -19.341 40.492 1.00 32.65 261 GLN A O 1
ATOM 2110 N N . ASN B 2 262 ? -41.979 -18.700 38.347 1.00 30.71 262 ASN A N 1
ATOM 2111 C CA . ASN B 2 262 ? -41.139 -19.841 37.978 1.00 29.69 262 ASN A CA 1
ATOM 2112 C C . ASN B 2 262 ? -39.794 -19.903 38.728 1.00 28.82 262 ASN A C 1
ATOM 2113 O O . ASN B 2 262 ? -39.310 -21.001 39.054 1.00 28.51 262 ASN A O 1
ATOM 2118 N N . ILE B 2 263 ? -39.200 -18.734 38.996 1.00 27.77 263 ILE A N 1
ATOM 2119 C CA . ILE B 2 263 ? -37.915 -18.646 39.735 1.00 27.00 263 ILE A CA 1
ATOM 2120 C C . ILE B 2 263 ? -38.073 -19.183 41.159 1.00 27.20 263 ILE A C 1
ATOM 2121 O O . ILE B 2 263 ? -37.207 -19.885 41.658 1.00 26.32 263 ILE A O 1
ATOM 2126 N N . GLU B 2 264 ? -39.173 -18.800 41.807 1.00 28.05 264 GLU A N 1
ATOM 2127 C CA . GLU B 2 264 ? -39.511 -19.253 43.163 1.00 29.55 264 GLU A CA 1
ATOM 2128 C C . GLU B 2 264 ? -39.628 -20.769 43.232 1.00 28.97 264 GLU A C 1
ATOM 2129 O O . GLU B 2 264 ? -39.038 -21.393 44.112 1.00 28.99 264 GLU A O 1
ATOM 2135 N N . LYS B 2 265 ? -40.357 -21.353 42.273 1.00 29.45 265 LYS A N 1
ATOM 2136 C CA . LYS B 2 265 ? -40.532 -22.814 42.183 1.00 28.55 265 LYS A CA 1
ATOM 2137 C C . LYS B 2 265 ? -39.200 -23.538 41.977 1.00 27.94 265 LYS A C 1
ATOM 2138 O O . LYS B 2 265 ? -38.925 -24.535 42.651 1.00 27.99 265 LYS A O 1
ATOM 2144 N N . GLU B 2 266 ? -38.374 -23.030 41.057 1.00 27.29 266 GLU A N 1
ATOM 2145 C CA . GLU B 2 266 ? -37.022 -23.549 40.850 1.00 25.84 266 GLU A CA 1
ATOM 2146 C C . GLU B 2 266 ? -36.220 -23.483 42.119 1.00 26.47 266 GLU A C 1
ATOM 2147 O O . GLU B 2 266 ? -35.461 -24.405 42.414 1.00 26.18 266 GLU A O 1
ATOM 2153 N N . LEU B 2 267 ? -36.341 -22.366 42.839 1.00 26.64 267 LEU A N 1
ATOM 2154 C CA . LEU B 2 267 ? -35.629 -22.184 44.100 1.00 27.17 267 LEU A CA 1
ATOM 2155 C C . LEU B 2 267 ? -36.095 -23.233 45.101 1.00 27.27 267 LEU A C 1
ATOM 2156 O O . LEU B 2 267 ? -35.276 -23.862 45.783 1.00 27.26 267 LEU A O 1
ATOM 2161 N N . GLU B 2 268 ? -37.413 -23.402 45.182 1.00 28.28 268 GLU A N 1
ATOM 2162 C CA . GLU B 2 268 ? -38.044 -24.328 46.121 1.00 29.85 268 GLU A CA 1
ATOM 2163 C C . GLU B 2 268 ? -37.550 -25.746 45.892 1.00 29.74 268 GLU A C 1
ATOM 2164 O O . GLU B 2 268 ? -37.353 -26.480 46.844 1.00 30.44 268 GLU A O 1
ATOM 2170 N N . GLU B 2 269 ? -37.338 -26.120 44.632 1.00 29.69 269 GLU A N 1
ATOM 2171 C CA . GLU B 2 269 ? -36.829 -27.444 44.318 1.00 29.75 269 GLU A CA 1
ATOM 2172 C C . GLU B 2 269 ? -35.351 -27.584 44.604 1.00 28.73 269 GLU A C 1
ATOM 2173 O O . GLU B 2 269 ? -34.931 -28.628 45.037 1.00 28.81 269 GLU A O 1
ATOM 2179 N N . GLN B 2 270 ? -34.562 -26.547 44.353 1.00 28.36 270 GLN A N 1
ATOM 2180 C CA . GLN B 2 270 ? -33.113 -26.613 44.606 1.00 28.73 270 GLN A CA 1
ATOM 2181 C C . GLN B 2 270 ? -32.776 -26.675 46.103 1.00 28.55 270 GLN A C 1
ATOM 2182 O O . GLN B 2 270 ? -31.830 -27.362 46.522 1.00 28.14 270 GLN A O 1
ATOM 2188 N N . LEU B 2 271 ? -33.551 -25.934 46.892 1.00 28.39 271 LEU A N 1
ATOM 2189 C CA . LEU B 2 271 ? -33.409 -25.926 48.344 1.00 29.04 271 LEU A CA 1
ATOM 2190 C C . LEU B 2 271 ? -33.660 -27.334 48.951 1.00 29.10 271 LEU A C 1
ATOM 2191 O O . LEU B 2 271 ? -32.879 -27.808 49.769 1.00 28.48 271 LEU A O 1
ATOM 2196 N N . LYS B 2 272 ? -34.748 -27.980 48.523 1.00 30.21 272 LYS A N 1
ATOM 2197 C CA . LYS B 2 272 ? -35.044 -29.388 48.829 1.00 31.20 272 LYS A CA 1
ATOM 2198 C C . LYS B 2 272 ? -33.837 -30.312 48.621 1.00 31.00 272 LYS A C 1
ATOM 2199 O O . LYS B 2 272 ? -33.425 -31.035 49.521 1.00 31.21 272 LYS A O 1
ATOM 2205 N N . VAL B 2 273 ? -33.264 -30.256 47.425 1.00 31.31 273 VAL A N 1
ATOM 2206 C CA . VAL B 2 273 ? -32.167 -31.136 47.026 1.00 30.81 273 VAL A CA 1
ATOM 2207 C C . VAL B 2 273 ? -30.901 -30.887 47.818 1.00 30.59 273 VAL A C 1
ATOM 2208 O O . VAL B 2 273 ? -30.124 -31.810 48.057 1.00 30.98 273 VAL A O 1
ATOM 2212 N N . MET B 2 274 ? -30.671 -29.637 48.193 1.00 30.51 274 MET A N 1
ATOM 2213 C CA . MET B 2 274 ? -29.431 -29.264 48.877 1.00 30.25 274 MET A CA 1
ATOM 2214 C C . MET B 2 274 ? -29.524 -29.683 50.339 1.00 30.96 274 MET A C 1
ATOM 2215 O O . MET B 2 274 ? -28.524 -30.081 50.930 1.00 29.37 274 MET A O 1
ATOM 2220 N N . HIS B 2 275 ? -30.721 -29.564 50.918 1.00 31.78 275 HIS A N 1
ATOM 2221 C CA . HIS B 2 275 ? -30.910 -29.904 52.323 1.00 33.82 275 HIS A CA 1
ATOM 2222 C C . HIS B 2 275 ? -30.706 -31.411 52.531 1.00 34.39 275 HIS A C 1
ATOM 2223 O O . HIS B 2 275 ? -29.947 -31.812 53.431 1.00 34.86 275 HIS A O 1
ATOM 2230 N N . GLU B 2 276 ? -31.306 -32.220 51.645 1.00 34.72 276 GLU A N 1
ATOM 2231 C CA . GLU B 2 276 ? -31.057 -33.668 51.557 1.00 35.22 276 GLU A CA 1
ATOM 2232 C C . GLU B 2 276 ? -29.581 -34.018 51.443 1.00 35.19 276 GLU A C 1
ATOM 2233 O O . GLU B 2 276 ? -29.113 -34.968 52.073 1.00 35.41 276 GLU A O 1
ATOM 2239 N N . ASN B 2 277 ? -28.828 -33.264 50.654 1.00 34.79 277 ASN A N 1
ATOM 2240 C CA . ASN B 2 277 ? -27.390 -33.538 50.595 1.00 34.75 277 ASN A CA 1
ATOM 2241 C C . ASN B 2 277 ? -26.549 -32.764 51.600 1.00 33.94 277 ASN A C 1
ATOM 2242 O O . ASN B 2 277 ? -25.317 -32.708 51.493 1.00 34.10 277 ASN A O 1
ATOM 2247 N N . GLY B 2 278 ? -27.238 -32.212 52.601 1.00 33.15 278 GLY A N 1
ATOM 2248 C CA . GLY B 2 278 ? -26.613 -31.527 53.728 1.00 32.50 278 GLY A CA 1
ATOM 2249 C C . GLY B 2 278 ? -25.787 -30.322 53.329 1.00 32.40 278 GLY A C 1
ATOM 2250 O O . GLY B 2 278 ? -24.786 -30.000 53.988 1.00 31.88 278 GLY A O 1
ATOM 2251 N N . LYS B 2 279 ? -26.186 -29.684 52.226 1.00 31.84 279 LYS A N 1
ATOM 2252 C CA . LYS B 2 279 ? -25.527 -28.474 51.719 1.00 31.75 279 LYS A CA 1
ATOM 2253 C C . LYS B 2 279 ? -26.226 -27.307 52.421 1.00 31.37 279 LYS A C 1
ATOM 2254 O O . LYS B 2 279 ? -26.932 -26.526 51.788 1.00 30.70 279 LYS A O 1
ATOM 2260 N N . LEU B 2 280 ? -26.029 -27.221 53.736 1.00 31.01 280 LEU A N 1
ATOM 2261 C CA . LEU B 2 280 ? -26.757 -26.288 54.596 1.00 30.64 280 LEU A CA 1
ATOM 2262 C C . LEU B 2 280 ? -26.337 -24.831 54.399 1.00 29.95 280 LEU A C 1
ATOM 2263 O O . LEU B 2 280 ? -27.182 -23.951 54.295 1.00 29.84 280 LEU A O 1
ATOM 2268 N N . LEU B 2 281 ? -25.030 -24.601 54.371 1.00 29.92 281 LEU A N 1
ATOM 2269 C CA . LEU B 2 281 ? -24.440 -23.283 54.128 1.00 30.08 281 LEU A CA 1
ATOM 2270 C C . LEU B 2 281 ? -24.936 -22.757 52.780 1.00 29.85 281 LEU A C 1
ATOM 2271 O O . LEU B 2 281 ? -25.495 -21.650 52.692 1.00 30.28 281 LEU A O 1
ATOM 2276 N N . GLU B 2 282 ? -24.774 -23.589 51.749 1.00 28.92 282 GLU A N 1
ATOM 2277 C CA . GLU B 2 282 ? -25.110 -23.253 50.371 1.00 27.92 282 GLU A CA 1
ATOM 2278 C C . GLU B 2 282 ? -26.612 -23.018 50.180 1.00 27.36 282 GLU A C 1
ATOM 2279 O O . GLU B 2 282 ? -27.002 -22.111 49.460 1.00 28.09 282 GLU A O 1
ATOM 2285 N N . ALA B 2 283 ? -27.455 -23.801 50.847 1.00 26.24 283 ALA A N 1
ATOM 2286 C CA . ALA B 2 283 ? -28.922 -23.544 50.887 1.00 25.40 283 ALA A CA 1
ATOM 2287 C C . ALA B 2 283 ? -29.306 -22.192 51.528 1.00 24.48 283 ALA A C 1
ATOM 2288 O O . ALA B 2 283 ? -30.164 -21.469 50.995 1.00 24.43 283 ALA A O 1
ATOM 2290 N N . GLN B 2 284 ? -28.682 -21.861 52.663 1.00 23.55 284 GLN A N 1
ATOM 2291 C CA . GLN B 2 284 ? -28.945 -20.583 53.342 1.00 23.33 284 GLN A CA 1
ATOM 2292 C C . GLN B 2 284 ? -28.598 -19.407 52.417 1.00 22.70 284 GLN A C 1
ATOM 2293 O O . GLN B 2 284 ? -29.434 -18.519 52.156 1.00 22.29 284 GLN A O 1
ATOM 2295 N N . ARG B 2 285 ? -27.375 -19.452 51.895 1.00 22.34 285 ARG A N 1
ATOM 2296 C CA . ARG B 2 285 ? -26.843 -18.441 50.965 1.00 22.51 285 ARG A CA 1
ATOM 2297 C C . ARG B 2 285 ? -27.730 -18.214 49.750 1.00 22.21 285 ARG A C 1
ATOM 2298 O O . ARG B 2 285 ? -28.096 -17.068 49.433 1.00 22.48 285 ARG A O 1
ATOM 2306 N N . LEU B 2 286 ? -28.079 -19.313 49.083 1.00 22.11 286 LEU A N 1
ATOM 2307 C CA . LEU B 2 286 ? -28.903 -19.267 47.880 1.00 21.87 286 LEU A CA 1
ATOM 2308 C C . LEU B 2 286 ? -30.264 -18.648 48.151 1.00 22.26 286 LEU A C 1
ATOM 2309 O O . LEU B 2 286 ? -30.767 -17.854 47.346 1.00 22.76 286 LEU A O 1
ATOM 2314 N N . GLU B 2 287 ? -30.873 -19.021 49.273 1.00 23.15 287 GLU A N 1
ATOM 2315 C CA . GLU B 2 287 ? -32.224 -18.555 49.591 1.00 23.58 287 GLU A CA 1
ATOM 2316 C C . GLU B 2 287 ? -32.281 -17.064 49.957 1.00 24.01 287 GLU A C 1
ATOM 2317 O O . GLU B 2 287 ? -33.229 -16.369 49.570 1.00 24.49 287 GLU A O 1
ATOM 2323 N N . GLN B 2 288 ? -31.285 -16.603 50.726 1.00 25.15 288 GLN A N 1
ATOM 2324 C CA . GLN B 2 288 ? -31.121 -15.176 51.064 1.00 26.09 288 GLN A CA 1
ATOM 2325 C C . GLN B 2 288 ? -31.016 -14.369 49.767 1.00 25.22 288 GLN A C 1
ATOM 2326 O O . GLN B 2 288 ? -31.822 -13.467 49.489 1.00 25.29 288 GLN A O 1
ATOM 2332 N N . ARG B 2 289 ? -30.037 -14.750 48.953 1.00 24.92 289 ARG A N 1
ATOM 2333 C CA . ARG B 2 289 ? -29.756 -14.064 47.706 1.00 24.10 289 ARG A CA 1
ATOM 2334 C C . ARG B 2 289 ? -30.922 -14.022 46.759 1.00 24.09 289 ARG A C 1
ATOM 2335 O O . ARG B 2 289 ? -31.289 -12.936 46.288 1.00 24.40 289 ARG A O 1
ATOM 2343 N N . THR B 2 290 ? -31.524 -15.189 46.497 1.00 23.88 290 THR A N 1
ATOM 2344 C CA . THR B 2 290 ? -32.603 -15.297 45.505 1.00 23.20 290 THR A CA 1
ATOM 2345 C C . THR B 2 290 ? -33.856 -14.545 45.929 1.00 23.78 290 THR A C 1
ATOM 2346 O O . THR B 2 290 ? -34.453 -13.834 45.126 1.00 23.06 290 THR A O 1
ATOM 2350 N N . ARG B 2 291 ? -34.264 -14.711 47.184 1.00 24.92 291 ARG A N 1
ATOM 2351 C CA . ARG B 2 291 ? -35.471 -14.021 47.654 1.00 26.56 291 ARG A CA 1
ATOM 2352 C C . ARG B 2 291 ? -35.292 -12.511 47.753 1.00 26.83 291 ARG A C 1
ATOM 2353 O O . ARG B 2 291 ? -36.275 -11.756 47.629 1.00 27.71 291 ARG A O 1
ATOM 2361 N N . TYR B 2 292 ? -34.053 -12.066 47.942 1.00 27.32 292 TYR A N 1
ATOM 2362 C CA . TYR B 2 292 ? -33.779 -10.632 47.833 1.00 27.95 292 TYR A CA 1
ATOM 2363 C C . TYR B 2 292 ? -33.917 -10.171 46.383 1.00 27.72 292 TYR A C 1
ATOM 2364 O O . TYR B 2 292 ? -34.607 -9.178 46.102 1.00 27.58 292 TYR A O 1
ATOM 2373 N N . ASP B 2 293 ? -33.303 -10.917 45.461 1.00 27.55 293 ASP A N 1
ATOM 2374 C CA . ASP B 2 293 ? -33.371 -10.574 44.053 1.00 27.37 293 ASP A CA 1
ATOM 2375 C C . ASP B 2 293 ? -34.822 -10.488 43.643 1.00 27.30 293 ASP A C 1
ATOM 2376 O O . ASP B 2 293 ? -35.199 -9.620 42.858 1.00 27.90 293 ASP A O 1
ATOM 2381 N N . LEU B 2 294 ? -35.642 -11.347 44.242 1.00 27.04 294 LEU A N 1
ATOM 2382 C CA . LEU B 2 294 ? -37.055 -11.480 43.886 1.00 26.69 294 LEU A CA 1
ATOM 2383 C C . LEU B 2 294 ? -37.941 -10.363 44.439 1.00 26.70 294 LEU A C 1
ATOM 2384 O O . LEU B 2 294 ? -38.943 -10.000 43.814 1.00 27.10 294 LEU A O 1
ATOM 2389 N N . GLU B 2 295 ? -37.601 -9.852 45.625 1.00 26.56 295 GLU A N 1
ATOM 2390 C CA . GLU B 2 295 ? -38.286 -8.677 46.190 1.00 26.40 295 GLU A CA 1
ATOM 2391 C C . GLU B 2 295 ? -38.044 -7.466 45.294 1.00 26.18 295 GLU A C 1
ATOM 2392 O O . GLU B 2 295 ? -38.970 -6.760 44.926 1.00 26.38 295 GLU A O 1
ATOM 2394 N N . MET B 2 296 ? -36.792 -7.273 44.901 1.00 26.80 296 MET A N 1
ATOM 2395 C CA . MET B 2 296 ? -36.411 -6.141 44.071 1.00 27.41 296 MET A CA 1
ATOM 2396 C C . MET B 2 296 ? -37.105 -6.120 42.706 1.00 27.74 296 MET A C 1
ATOM 2397 O O . MET B 2 296 ? -37.561 -5.069 42.240 1.00 27.01 296 MET A O 1
ATOM 2402 N N . MET B 2 297 ? -37.207 -7.294 42.088 1.00 28.63 297 MET A N 1
ATOM 2403 C CA . MET B 2 297 ? -37.921 -7.440 40.822 1.00 29.76 297 MET A CA 1
ATOM 2404 C C . MET B 2 297 ? -39.396 -7.090 40.980 1.00 29.66 297 MET A C 1
ATOM 2405 O O . MET B 2 297 ? -39.962 -6.410 40.129 1.00 29.60 297 MET A O 1
ATOM 2410 N N . ARG B 2 298 ? -40.009 -7.548 42.073 1.00 29.76 298 ARG A N 1
ATOM 2411 C CA . ARG B 2 298 ? -41.399 -7.222 42.380 1.00 30.36 298 ARG A CA 1
ATOM 2412 C C . ARG B 2 298 ? -41.602 -5.730 42.625 1.00 30.38 298 ARG A C 1
ATOM 2413 O O . ARG B 2 298 ? -42.626 -5.174 42.244 1.00 30.22 298 ARG A O 1
ATOM 2421 N N . GLU B 2 299 ? -40.621 -5.087 43.257 1.00 30.39 299 GLU A N 1
ATOM 2422 C CA . GLU B 2 299 ? -40.697 -3.661 43.570 1.00 29.96 299 GLU A CA 1
ATOM 2423 C C . GLU B 2 299 ? -40.378 -2.779 42.366 1.00 29.86 299 GLU A C 1
ATOM 2424 O O . GLU B 2 299 ? -41.182 -1.911 41.984 1.00 29.81 299 GLU A O 1
ATOM 2430 N N . MET B 2 300 ? -39.193 -3.019 41.786 1.00 29.16 300 MET A N 1
ATOM 2431 C CA . MET B 2 300 ? -38.598 -2.173 40.748 1.00 28.17 300 MET A CA 1
ATOM 2432 C C . MET B 2 300 ? -38.617 -2.741 39.333 1.00 27.87 300 MET A C 1
ATOM 2433 O O . MET B 2 300 ? -38.301 -2.035 38.381 1.00 27.36 300 MET A O 1
ATOM 2438 N N . GLY B 2 301 ? -38.923 -4.024 39.189 1.00 27.97 301 GLY A N 1
ATOM 2439 C CA . GLY B 2 301 ? -38.842 -4.664 37.872 1.00 28.43 301 GLY A CA 1
ATOM 2440 C C . GLY B 2 301 ? -37.401 -4.717 37.395 1.00 28.51 301 GLY A C 1
ATOM 2441 O O . GLY B 2 301 ? -37.142 -4.771 36.186 1.00 29.46 301 GLY A O 1
ATOM 2442 N N . PHE B 2 302 ? -36.480 -4.690 38.356 1.00 27.82 302 PHE A N 1
ATOM 2443 C CA . PHE B 2 302 ? -35.055 -4.677 38.133 1.00 27.81 302 PHE A CA 1
ATOM 2444 C C . PHE B 2 302 ? -34.320 -5.052 39.415 1.00 28.25 302 PHE A C 1
ATOM 2445 O O . PHE B 2 302 ? -34.771 -4.729 40.521 1.00 28.48 302 PHE A O 1
ATOM 2453 N N . CYS B 2 303 ? -33.195 -5.752 39.263 1.00 28.16 303 CYS A N 1
ATOM 2454 C CA . CYS B 2 303 ? -32.250 -5.970 40.352 1.00 28.79 303 CYS A CA 1
ATOM 2455 C C . CYS B 2 303 ? -30.898 -6.144 39.703 1.00 28.93 303 CYS A C 1
ATOM 2456 O O . CYS B 2 303 ? -30.824 -6.577 38.570 1.00 28.95 303 CYS A O 1
ATOM 2459 N N . SER B 2 304 ? -29.829 -5.803 40.409 1.00 29.46 304 SER A N 1
ATOM 2460 C CA . SER B 2 304 ? -28.500 -5.972 39.842 1.00 30.16 304 SER A CA 1
ATOM 2461 C C . SER B 2 304 ? -28.175 -7.446 39.572 1.00 29.61 304 SER A C 1
ATOM 2462 O O . SER B 2 304 ? -28.564 -8.323 40.340 1.00 29.05 304 SER A O 1
ATOM 2465 N N . GLY B 2 305 ? -27.452 -7.687 38.479 1.00 29.14 305 GLY A N 1
ATOM 2466 C CA . GLY B 2 305 ? -27.147 -9.034 38.017 1.00 28.29 305 GLY A CA 1
ATOM 2467 C C . GLY B 2 305 ? -28.387 -9.726 37.496 1.00 28.02 305 GLY A C 1
ATOM 2468 O O . GLY B 2 305 ? -28.475 -10.953 37.533 1.00 28.51 305 GLY A O 1
ATOM 2469 N N . ILE B 2 306 ? -29.347 -8.940 37.001 1.00 27.46 306 ILE A N 1
ATOM 2470 C CA . ILE B 2 306 ? -30.635 -9.470 36.524 1.00 26.34 306 ILE A CA 1
ATOM 2471 C C . ILE B 2 306 ? -30.485 -10.427 35.333 1.00 25.64 306 ILE A C 1
ATOM 2472 O O . ILE B 2 306 ? -31.350 -11.265 35.096 1.00 25.26 306 ILE A O 1
ATOM 2477 N N . GLU B 2 307 ? -29.373 -10.286 34.612 1.00 25.03 307 GLU A N 1
ATOM 2478 C CA . GLU B 2 307 ? -29.010 -11.172 33.495 1.00 24.88 307 GLU A CA 1
ATOM 2479 C C . GLU B 2 307 ? -28.966 -12.656 33.867 1.00 23.90 307 GLU A C 1
ATOM 2480 O O . GLU B 2 307 ? -29.248 -13.486 33.027 1.00 24.22 307 GLU A O 1
ATOM 2486 N N . ASN B 2 308 ? -28.604 -12.977 35.111 1.00 23.01 308 ASN A N 1
ATOM 2487 C CA . ASN B 2 308 ? -28.655 -14.362 35.601 1.00 21.92 308 ASN A CA 1
ATOM 2488 C C . ASN B 2 308 ? -30.061 -14.982 35.470 1.00 21.26 308 ASN A C 1
ATOM 2489 O O . ASN B 2 308 ? -30.232 -16.211 35.440 1.00 19.93 308 ASN A O 1
ATOM 2494 N N . TYR B 2 309 ? -31.064 -14.115 35.343 1.00 20.54 309 TYR A N 1
ATOM 2495 C CA . TYR B 2 309 ? -32.451 -14.584 35.235 1.00 20.43 309 TYR A CA 1
ATOM 2496 C C . TYR B 2 309 ? -33.012 -14.511 33.800 1.00 20.31 309 TYR A C 1
ATOM 2497 O O . TYR B 2 309 ? -34.223 -14.710 33.573 1.00 20.35 309 TYR A O 1
ATOM 2506 N N . SER B 2 310 ? -32.129 -14.263 32.837 1.00 20.27 310 SER A N 1
ATOM 2507 C CA . SER B 2 310 ? -32.571 -13.970 31.470 1.00 21.76 310 SER A CA 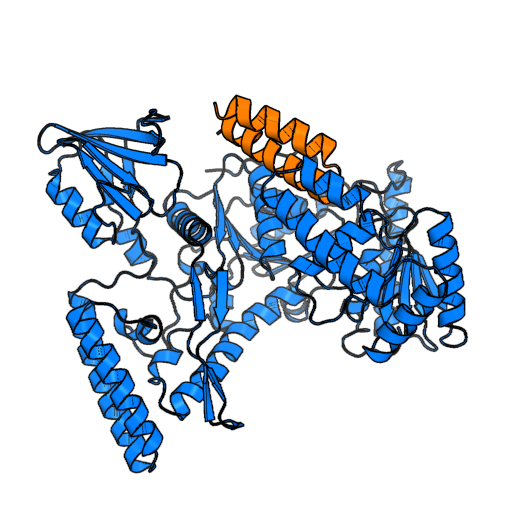1
ATOM 2508 C C . SER B 2 310 ? -33.493 -15.060 30.972 1.00 22.27 310 SER A C 1
ATOM 2509 O O . SER B 2 310 ? -34.589 -14.769 30.456 1.00 22.25 310 SER A O 1
ATOM 2512 N N . ARG B 2 311 ? -33.086 -16.319 31.163 1.00 22.94 311 ARG A N 1
ATOM 2513 C CA . ARG B 2 311 ? -33.874 -17.421 30.624 1.00 23.31 311 ARG A CA 1
ATOM 2514 C C . ARG B 2 311 ? -35.269 -17.533 31.240 1.00 23.71 311 ARG A C 1
ATOM 2515 O O . ARG B 2 311 ? -36.226 -17.902 30.539 1.00 25.09 311 ARG A O 1
ATOM 2523 N N . HIS B 2 312 ? -35.390 -17.223 32.524 1.00 23.74 312 HIS A N 1
ATOM 2524 C CA . HIS B 2 312 ? -36.685 -17.185 33.184 1.00 24.65 312 HIS A CA 1
ATOM 2525 C C . HIS B 2 312 ? -37.546 -16.063 32.651 1.00 25.10 312 HIS A C 1
ATOM 2526 O O . HIS B 2 312 ? -38.771 -16.228 32.469 1.00 25.57 312 HIS A O 1
ATOM 2533 N N . LEU B 2 313 ? -36.911 -14.910 32.422 1.00 25.83 313 LEU A N 1
ATOM 2534 C CA . LEU B 2 313 ? -37.631 -13.704 31.990 1.00 26.61 313 LEU A CA 1
ATOM 2535 C C . LEU B 2 313 ? -38.204 -13.851 30.580 1.00 27.33 313 LEU A C 1
ATOM 2536 O O . LEU B 2 313 ? -39.194 -13.184 30.225 1.00 27.10 313 LEU A O 1
ATOM 2541 N N . THR B 2 314 ? -37.573 -14.733 29.801 1.00 27.62 314 THR A N 1
ATOM 2542 C CA . THR B 2 314 ? -38.070 -15.192 28.502 1.00 29.17 314 THR A CA 1
ATOM 2543 C C . THR B 2 314 ? -39.178 -16.262 28.583 1.00 28.72 314 THR A C 1
ATOM 2544 O O . THR B 2 314 ? -39.834 -16.544 27.581 1.00 28.22 314 THR A O 1
ATOM 2548 N N . LEU B 2 315 ? -39.335 -16.901 29.745 1.00 29.06 315 LEU A N 1
ATOM 2549 C CA . LEU B 2 315 ? -40.326 -17.970 29.916 1.00 29.27 315 LEU A CA 1
ATOM 2550 C C . LEU B 2 315 ? -40.012 -19.191 29.042 1.00 29.63 315 LEU A C 1
ATOM 2551 O O . LEU B 2 315 ? -40.891 -19.999 28.742 1.00 30.91 315 LEU A O 1
ATOM 2556 N N . ARG B 2 316 ? -38.758 -19.330 28.639 1.00 29.31 316 ARG A N 1
ATOM 2557 C CA . ARG B 2 316 ? -38.327 -20.436 27.799 1.00 28.98 316 ARG A CA 1
ATOM 2558 C C . ARG B 2 316 ? -37.788 -21.597 28.634 1.00 28.60 316 ARG A C 1
ATOM 2559 O O . ARG B 2 316 ? -37.294 -21.366 29.743 1.00 29.99 316 ARG A O 1
ATOM 2567 N N . PRO B 2 317 ? -37.888 -22.844 28.118 1.00 27.44 317 PRO A N 1
ATOM 2568 C CA . PRO B 2 317 ? -37.453 -24.027 28.861 1.00 26.79 317 PRO A CA 1
ATOM 2569 C C . PRO B 2 317 ? -35.937 -24.078 29.025 1.00 26.35 317 PRO A C 1
ATOM 2570 O O . PRO B 2 317 ? -35.224 -23.468 28.229 1.00 26.11 317 PRO A O 1
ATOM 2574 N N . PRO B 2 318 ? -35.455 -24.775 30.077 1.00 25.47 318 PRO A N 1
ATOM 2575 C CA . PRO B 2 318 ? -34.036 -24.959 30.379 1.00 25.13 318 PRO A CA 1
ATOM 2576 C C . PRO B 2 318 ? -33.199 -25.568 29.246 1.00 24.68 318 PRO A C 1
ATOM 2577 O O . PRO B 2 318 ? -33.638 -26.485 28.535 1.00 23.93 318 PRO A O 1
ATOM 2581 N N . GLY B 2 319 ? -31.992 -25.040 29.095 1.00 24.33 319 GLY A N 1
ATOM 2582 C CA . GLY B 2 319 ? -31.068 -25.470 28.053 1.00 23.38 319 GLY A CA 1
ATOM 2583 C C . GLY B 2 319 ? -31.275 -24.824 26.702 1.00 22.52 319 GLY A C 1
ATOM 2584 O O . GLY B 2 319 ? -30.490 -25.050 25.793 1.00 23.29 319 GLY A O 1
ATOM 2585 N N . SER B 2 320 ? -32.340 -24.039 26.572 1.00 22.13 320 SER A N 1
ATOM 2586 C CA . SER B 2 320 ? -32.640 -23.246 25.357 1.00 21.60 320 SER A CA 1
ATOM 2587 C C . SER B 2 320 ? -31.492 -22.397 24.864 1.00 20.58 320 SER A C 1
ATOM 2588 O O . SER B 2 320 ? -30.902 -21.660 25.648 1.00 20.77 320 SER A O 1
ATOM 2591 N N . THR B 2 321 ? -31.212 -22.468 23.562 1.00 20.41 321 THR A N 1
ATOM 2592 C CA . THR B 2 321 ? -30.145 -21.683 22.946 1.00 20.51 321 THR A CA 1
ATOM 2593 C C . THR B 2 321 ? -30.485 -20.193 23.097 1.00 20.18 321 THR A C 1
ATOM 2594 O O . THR B 2 321 ? -31.585 -19.791 22.814 1.00 19.17 321 THR A O 1
ATOM 2598 N N . PRO B 2 322 ? -29.549 -19.392 23.605 1.00 20.87 322 PRO A N 1
ATOM 2599 C CA . PRO B 2 322 ? -29.792 -17.950 23.641 1.00 21.69 322 PRO A CA 1
ATOM 2600 C C . PRO B 2 322 ? -30.067 -17.389 22.257 1.00 21.40 322 PRO A C 1
ATOM 2601 O O . PRO B 2 322 ? -29.599 -17.936 21.251 1.00 20.50 322 PRO A O 1
ATOM 2605 N N . TYR B 2 323 ? -30.814 -16.300 22.209 1.00 22.38 323 TYR A N 1
ATOM 2606 C CA . TYR B 2 323 ? -30.859 -15.474 21.005 1.00 22.73 323 TYR A CA 1
ATOM 2607 C C . TYR B 2 323 ? -29.608 -14.616 21.005 1.00 22.79 323 TYR A C 1
ATOM 2608 O O . TYR B 2 323 ? -29.260 -14.008 22.021 1.00 22.60 323 TYR A O 1
ATOM 2617 N N . THR B 2 324 ? -28.896 -14.599 19.875 1.00 22.56 324 THR A N 1
ATOM 2618 C CA . THR B 2 324 ? -27.694 -13.788 19.759 1.00 20.81 324 THR A CA 1
ATOM 2619 C C . THR B 2 324 ? -27.804 -12.885 18.529 1.00 19.92 324 THR A C 1
ATOM 2620 O O . THR B 2 324 ? -28.754 -12.979 17.764 1.00 20.19 324 THR A O 1
ATOM 2624 N N . LEU B 2 325 ? -26.806 -12.045 18.310 1.00 18.95 325 LEU A N 1
ATOM 2625 C CA . LEU B 2 325 ? -26.772 -11.248 17.087 1.00 18.04 325 LEU A CA 1
ATOM 2626 C C . LEU B 2 325 ? -26.939 -12.103 15.825 1.00 17.62 325 LEU A C 1
ATOM 2627 O O . LEU B 2 325 ? -27.562 -11.674 14.838 1.00 17.83 325 LEU A O 1
ATOM 2632 N N . LEU B 2 326 ? -26.444 -13.337 15.894 1.00 16.52 326 LEU A N 1
ATOM 2633 C CA . LEU B 2 326 ? -26.495 -14.234 14.767 1.00 16.40 326 LEU A CA 1
ATOM 2634 C C . LEU B 2 326 ? -27.932 -14.381 14.302 1.00 15.54 326 LEU A C 1
ATOM 2635 O O . LEU B 2 326 ? -28.166 -14.521 13.121 1.00 16.29 326 LEU A O 1
ATOM 2640 N N . ASP B 2 327 ? -28.876 -14.284 15.225 1.00 15.88 327 ASP A N 1
ATOM 2641 C CA . ASP B 2 327 ? -30.322 -14.413 14.935 1.00 16.82 327 ASP A CA 1
ATOM 2642 C C . ASP B 2 327 ? -30.966 -13.183 14.282 1.00 17.18 327 ASP A C 1
ATOM 2643 O O . ASP B 2 327 ? -32.069 -13.269 13.689 1.00 16.60 327 ASP A O 1
ATOM 2648 N N . TYR B 2 328 ? -30.275 -12.043 14.398 1.00 17.80 328 TYR A N 1
ATOM 2649 C CA . TYR B 2 328 ? -30.782 -10.771 13.884 1.00 18.47 328 TYR A CA 1
ATOM 2650 C C . TYR B 2 328 ? -30.534 -10.699 12.401 1.00 18.65 328 TYR A C 1
ATOM 2651 O O . TYR B 2 328 ? -31.181 -9.951 11.699 1.00 20.76 328 TYR A O 1
ATOM 2660 N N . PHE B 2 329 ? -29.614 -11.522 11.929 1.00 20.32 329 PHE A N 1
ATOM 2661 C CA . PHE B 2 329 ? -29.188 -11.528 10.540 1.00 21.10 329 PHE A CA 1
ATOM 2662 C C . PHE B 2 329 ? -30.186 -12.354 9.738 1.00 22.40 329 PHE A C 1
ATOM 2663 O O . PHE B 2 329 ? -30.806 -13.262 10.294 1.00 21.79 329 PHE A O 1
ATOM 2671 N N . PRO B 2 330 ? -30.347 -12.052 8.425 1.00 23.26 330 PRO A N 1
ATOM 2672 C CA . PRO B 2 330 ? -31.133 -12.980 7.590 1.00 23.40 330 PRO A CA 1
ATOM 2673 C C . PRO B 2 330 ? -30.479 -14.372 7.529 1.00 24.32 330 PRO A C 1
ATOM 2674 O O . PRO B 2 330 ? -29.299 -14.504 7.872 1.00 24.59 330 PRO A O 1
ATOM 2678 N N . ASP B 2 331 ? -31.233 -15.395 7.109 1.00 24.52 331 ASP A N 1
ATOM 2679 C CA . ASP B 2 331 ? -30.726 -16.788 7.031 1.00 25.03 331 ASP A CA 1
ATOM 2680 C C . ASP B 2 331 ? -29.546 -16.903 6.058 1.00 23.45 331 ASP A C 1
ATOM 2681 O O . ASP B 2 331 ? -28.650 -17.686 6.266 1.00 23.83 331 ASP A O 1
ATOM 2686 N N . ASP B 2 332 ? -29.611 -16.104 5.005 1.00 22.46 332 ASP A N 1
ATOM 2687 C CA . ASP B 2 332 ? -28.647 -15.971 3.943 1.00 22.74 332 ASP A CA 1
ATOM 2688 C C . ASP B 2 332 ? -27.698 -14.808 4.315 1.00 22.05 332 ASP A C 1
ATOM 2689 O O . ASP B 2 332 ? -27.862 -13.665 3.845 1.00 23.15 332 ASP A O 1
ATOM 2694 N N . PHE B 2 333 ? -26.757 -15.060 5.216 1.00 20.08 333 PHE A N 1
ATOM 2695 C CA . PHE B 2 333 ? -25.703 -14.057 5.479 1.00 18.58 333 PHE A CA 1
ATOM 2696 C C . PHE B 2 333 ? -24.392 -14.758 5.441 1.00 17.41 333 PHE A C 1
ATOM 2697 O O . PHE B 2 333 ? -24.377 -15.978 5.425 1.00 17.56 333 PHE A O 1
ATOM 2705 N N . MET B 2 334 ? -23.315 -13.966 5.406 1.00 16.51 334 MET A N 1
ATOM 2706 C CA . MET B 2 334 ? -21.943 -14.404 5.293 1.00 16.04 334 MET A CA 1
ATOM 2707 C C . MET B 2 334 ? -21.192 -14.062 6.571 1.00 15.00 334 MET A C 1
ATOM 2708 O O . MET B 2 334 ? -21.379 -12.974 7.120 1.00 16.38 334 MET A O 1
ATOM 2713 N N . ILE B 2 335 ? -20.355 -14.972 7.048 1.00 13.58 335 ILE A N 1
ATOM 2714 C CA . ILE B 2 335 ? -19.462 -14.664 8.158 1.00 12.72 335 ILE A CA 1
ATOM 2715 C C . ILE B 2 335 ? -18.048 -14.681 7.616 1.00 12.53 335 ILE A C 1
ATOM 2716 O O . ILE B 2 335 ? -17.707 -15.618 6.904 1.00 12.30 335 ILE A O 1
ATOM 2721 N N . VAL B 2 336 ? -17.261 -13.657 7.952 1.00 12.38 336 VAL A N 1
ATOM 2722 C CA . VAL B 2 336 ? -15.802 -13.636 7.708 1.00 13.21 336 VAL A CA 1
ATOM 2723 C C . VAL B 2 336 ? -15.086 -13.737 9.062 1.00 14.27 336 VAL A C 1
ATOM 2724 O O . VAL B 2 336 ? -15.307 -12.929 9.970 1.00 15.12 336 VAL A O 1
ATOM 2728 N N . VAL B 2 337 ? -14.256 -14.760 9.220 1.00 14.81 337 VAL A N 1
ATOM 2729 C CA . VAL B 2 337 ? -13.570 -14.936 10.480 1.00 16.27 337 VAL A CA 1
ATOM 2730 C C . VAL B 2 337 ? -12.132 -14.473 10.325 1.00 16.76 337 VAL A C 1
ATOM 2731 O O . VAL B 2 337 ? -11.277 -15.179 9.757 1.00 16.77 337 VAL A O 1
ATOM 2735 N N . ASP B 2 338 ? -11.875 -13.273 10.823 1.00 17.23 338 ASP A N 1
ATOM 2736 C CA . ASP B 2 338 ? -10.532 -12.743 10.768 1.00 19.22 338 ASP A CA 1
ATOM 2737 C C . ASP B 2 338 ? -9.621 -13.444 11.765 1.00 19.77 338 ASP A C 1
ATOM 2738 O O . ASP B 2 338 ? -10.040 -13.736 12.891 1.00 20.97 338 ASP A O 1
ATOM 2743 N N . GLU B 2 339 ? -8.385 -13.720 11.344 1.00 20.01 339 GLU A N 1
ATOM 2744 C CA . GLU B 2 339 ? -7.392 -14.454 12.159 1.00 19.59 339 GLU A CA 1
ATOM 2745 C C . GLU B 2 339 ? -7.965 -15.741 12.767 1.00 18.60 339 GLU A C 1
ATOM 2746 O O . GLU B 2 339 ? -7.866 -15.992 13.985 1.00 18.01 339 GLU A O 1
ATOM 2752 N N . SER B 2 340 ? -8.556 -16.545 11.880 1.00 17.00 340 SER A N 1
ATOM 2753 C CA . SER B 2 340 ? -9.355 -17.690 12.233 1.00 16.45 340 SER A CA 1
ATOM 2754 C C . SER B 2 340 ? -8.666 -18.703 13.163 1.00 16.27 340 SER A C 1
ATOM 2755 O O . SER B 2 340 ? -9.310 -19.287 14.026 1.00 15.56 340 SER A O 1
ATOM 2758 N N . HIS B 2 341 ? -7.351 -18.866 13.027 1.00 16.18 341 HIS A N 1
ATOM 2759 C CA . HIS B 2 341 ? -6.636 -19.841 13.841 1.00 16.09 341 HIS A CA 1
ATOM 2760 C C . HIS B 2 341 ? -6.682 -19.454 15.317 1.00 16.02 341 HIS A C 1
ATOM 2761 O O . HIS B 2 341 ? -6.507 -20.305 16.184 1.00 17.11 341 HIS A O 1
ATOM 2768 N N . VAL B 2 342 ? -6.906 -18.178 15.588 1.00 15.28 342 VAL A N 1
ATOM 2769 C CA . VAL B 2 342 ? -7.032 -17.656 16.945 1.00 16.14 342 VAL A CA 1
ATOM 2770 C C . VAL B 2 342 ? -8.520 -17.498 17.272 1.00 16.01 342 VAL A C 1
ATOM 2771 O O . VAL B 2 342 ? -8.966 -17.940 18.315 1.00 16.91 342 VAL A O 1
ATOM 2775 N N . THR B 2 343 ? -9.292 -16.949 16.343 1.00 15.60 343 THR A N 1
ATOM 2776 C CA . THR B 2 343 ? -10.691 -16.596 16.612 1.00 15.74 343 THR A CA 1
ATOM 2777 C C . THR B 2 343 ? -11.592 -17.820 16.789 1.00 15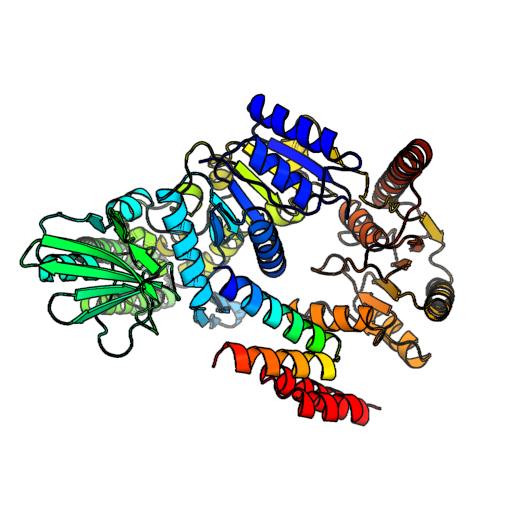.67 343 THR A C 1
ATOM 2778 O O . THR B 2 343 ? -12.460 -17.839 17.649 1.00 16.27 343 THR A O 1
ATOM 2782 N N . ILE B 2 344 ? -11.350 -18.870 16.018 1.00 16.10 344 ILE A N 1
ATOM 2783 C CA . ILE B 2 344 ? -12.153 -20.100 16.129 1.00 16.55 344 ILE A CA 1
ATOM 2784 C C . ILE B 2 344 ? -12.062 -20.778 17.539 1.00 15.90 344 ILE A C 1
ATOM 2785 O O . ILE B 2 344 ? -13.095 -21.078 18.164 1.00 15.32 344 ILE A O 1
ATOM 2790 N N . PRO B 2 345 ? -10.836 -21.052 18.022 1.00 15.34 345 PRO A N 1
ATOM 2791 C CA . PRO B 2 345 ? -10.653 -21.548 19.400 1.00 14.84 345 PRO A CA 1
ATOM 2792 C C . PRO B 2 345 ? -11.219 -20.627 20.479 1.00 15.64 345 PRO A C 1
ATOM 2793 O O . PRO B 2 345 ? -11.745 -21.116 21.504 1.00 15.15 345 PRO A O 1
ATOM 2797 N N . GLN B 2 346 ? -11.111 -19.308 20.268 1.00 15.10 346 GLN A N 1
ATOM 2798 C CA . GLN B 2 346 ? -11.744 -18.365 21.185 1.00 14.89 346 GLN A CA 1
ATOM 2799 C C . GLN B 2 346 ? -13.239 -18.569 21.185 1.00 15.56 346 GLN A C 1
ATOM 2800 O O . GLN B 2 346 ? -13.824 -18.647 22.254 1.00 16.49 346 GLN A O 1
ATOM 2806 N N . VAL B 2 347 ? -13.880 -18.663 20.014 1.00 15.98 347 VAL A N 1
ATOM 2807 C CA . VAL B 2 347 ? -15.352 -18.821 19.960 1.00 16.44 347 VAL A CA 1
ATOM 2808 C C . VAL B 2 347 ? -15.867 -20.071 20.725 1.00 17.80 347 VAL A C 1
ATOM 2809 O O . VAL B 2 347 ? -16.899 -20.026 21.416 1.00 17.72 347 VAL A O 1
ATOM 2813 N N . ARG B 2 348 ? -15.163 -21.183 20.519 1.00 19.45 348 ARG A N 1
ATOM 2814 C CA . ARG B 2 348 ? -15.370 -22.455 21.203 1.00 21.54 348 ARG A CA 1
ATOM 2815 C C . ARG B 2 348 ? -15.106 -22.362 22.697 1.00 22.64 348 ARG A C 1
ATOM 2816 O O . ARG B 2 348 ? -15.794 -23.012 23.479 1.00 23.77 348 ARG A O 1
ATOM 2824 N N . GLY B 2 349 ? -14.068 -21.608 23.078 1.00 23.79 349 GLY A N 1
ATOM 2825 C CA . GLY B 2 349 ? -13.679 -21.448 24.479 1.00 24.50 349 GLY A CA 1
ATOM 2826 C C . GLY B 2 349 ? -14.621 -20.623 25.341 1.00 24.87 349 GLY A C 1
ATOM 2827 O O . GLY B 2 349 ? -14.589 -20.747 26.554 1.00 25.64 349 GLY A O 1
ATOM 2828 N N . MET B 2 350 ? -15.471 -19.787 24.744 1.00 24.85 350 MET A N 1
ATOM 2829 C CA . MET B 2 350 ? -16.341 -18.914 25.550 1.00 24.56 350 MET A CA 1
ATOM 2830 C C . MET B 2 350 ? -17.354 -19.674 26.424 1.00 24.71 350 MET A C 1
ATOM 2831 O O . MET B 2 350 ? -17.569 -19.314 27.577 1.00 23.93 350 MET A O 1
ATOM 2836 N N . PHE B 2 351 ? -18.000 -20.692 25.863 1.00 25.25 351 PHE A N 1
ATOM 2837 C CA . PHE B 2 351 ? -19.071 -21.400 26.574 1.00 25.81 351 PHE A CA 1
ATOM 2838 C C . PHE B 2 351 ? -18.491 -22.132 27.760 1.00 26.24 351 PHE A C 1
ATOM 2839 O O . PHE B 2 351 ? -19.082 -22.124 28.831 1.00 27.03 351 PHE A O 1
ATOM 2847 N N . ASN B 2 352 ? -17.327 -22.735 27.554 1.00 27.25 352 ASN A N 1
ATOM 2848 C CA . ASN B 2 352 ? -16.668 -23.579 28.536 1.00 27.87 352 ASN A CA 1
ATOM 2849 C C . ASN B 2 352 ? -16.078 -22.773 29.675 1.00 26.97 352 ASN A C 1
ATOM 2850 O O . ASN B 2 352 ? -16.183 -23.165 30.826 1.00 27.36 352 ASN A O 1
ATOM 2855 N N . GLY B 2 353 ? -15.474 -21.636 29.356 1.00 26.52 353 GLY A N 1
ATOM 2856 C CA . GLY B 2 353 ? -15.065 -20.694 30.380 1.00 25.57 353 GLY A CA 1
ATOM 2857 C C . GLY B 2 353 ? -16.261 -20.234 31.194 1.00 25.05 353 GLY A C 1
ATOM 2858 O O . GLY B 2 353 ? -16.235 -20.283 32.419 1.00 25.32 353 GLY A O 1
ATOM 2859 N N . ASP B 2 354 ? -17.307 -19.794 30.508 1.00 24.42 354 ASP A N 1
ATOM 2860 C CA . ASP B 2 354 ? -18.568 -19.372 31.139 1.00 24.54 354 ASP A CA 1
ATOM 2861 C C . ASP B 2 354 ? -19.139 -20.461 32.057 1.00 24.43 354 ASP A C 1
ATOM 2862 O O . ASP B 2 354 ? -19.437 -20.204 33.216 1.00 24.17 354 ASP A O 1
ATOM 2867 N N . GLN B 2 355 ? -19.279 -21.671 31.526 1.00 23.49 355 GLN A N 1
ATOM 2868 C CA . GLN B 2 355 ? -19.913 -22.751 32.249 1.00 24.03 355 GLN A CA 1
ATOM 2869 C C . GLN B 2 355 ? -19.157 -23.137 33.492 1.00 23.96 355 GLN A C 1
ATOM 2870 O O . GLN B 2 355 ? -19.779 -23.411 34.509 1.00 24.08 355 GLN A O 1
ATOM 2876 N N . ALA B 2 356 ? -17.823 -23.156 33.404 1.00 23.95 356 ALA A N 1
ATOM 2877 C CA . ALA B 2 356 ? -16.968 -23.527 34.528 1.00 23.91 356 ALA A CA 1
ATOM 2878 C C . ALA B 2 356 ? -17.103 -22.540 35.682 1.00 24.40 356 ALA A C 1
ATOM 2879 O O . ALA B 2 356 ? -17.251 -22.952 36.839 1.00 23.58 356 ALA A O 1
ATOM 2881 N N . ARG B 2 357 ? -17.016 -21.246 35.347 1.00 24.74 357 ARG A N 1
ATOM 2882 C CA . ARG B 2 357 ? -17.152 -20.133 36.283 1.00 25.95 357 ARG A CA 1
ATOM 2883 C C . ARG B 2 357 ? -18.517 -20.170 36.997 1.00 25.44 357 ARG A C 1
ATOM 2884 O O . ARG B 2 357 ? -18.591 -19.996 38.216 1.00 24.90 357 ARG A O 1
ATOM 2892 N N . LYS B 2 358 ? -19.578 -20.391 36.226 1.00 24.73 358 LYS A N 1
ATOM 2893 C CA . LYS B 2 358 ? -20.952 -20.435 36.749 1.00 26.05 358 LYS A CA 1
ATOM 2894 C C . LYS B 2 358 ? -21.344 -21.711 37.534 1.00 25.76 358 LYS A C 1
ATOM 2895 O O . LYS B 2 358 ? -22.281 -21.696 38.363 1.00 25.07 358 LYS A O 1
ATOM 2901 N N . GLN B 2 359 ? -20.688 -22.831 37.243 1.00 25.94 359 GLN A N 1
ATOM 2902 C CA . GLN B 2 359 ? -20.956 -24.026 38.032 1.00 26.76 359 GLN A CA 1
ATOM 2903 C C . GLN B 2 359 ? -20.365 -23.921 39.433 1.00 26.16 359 GLN A C 1
ATOM 2904 O O . GLN B 2 359 ? -20.941 -24.445 40.364 1.00 26.35 359 GLN A O 1
ATOM 2910 N N . VAL B 2 360 ? -19.232 -23.251 39.599 1.00 26.37 360 VAL A N 1
ATOM 2911 C CA . VAL B 2 360 ? -18.744 -23.111 40.958 1.00 26.87 360 VAL A CA 1
ATOM 2912 C C . VAL B 2 360 ? -19.628 -22.208 41.783 1.00 27.42 360 VAL A C 1
ATOM 2913 O O . VAL B 2 360 ? -19.673 -22.359 43.005 1.00 28.41 360 VAL A O 1
ATOM 2917 N N . LEU B 2 361 ? -20.394 -21.342 41.099 1.00 26.62 361 LEU A N 1
ATOM 2918 C CA . LEU B 2 361 ? -21.375 -20.443 41.732 1.00 25.94 361 LEU 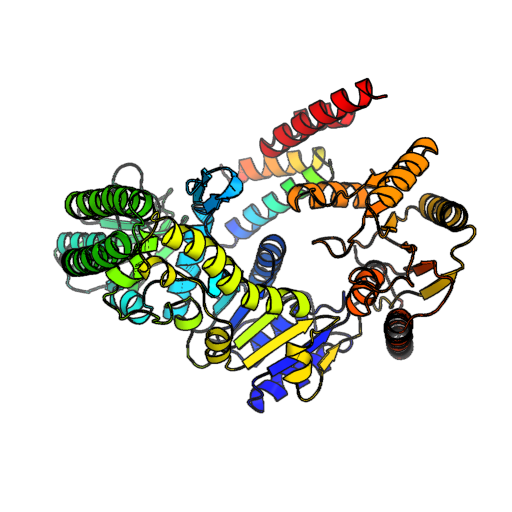A CA 1
ATOM 2919 C C . LEU B 2 361 ? -22.676 -21.177 42.099 1.00 25.61 361 LEU A C 1
ATOM 2920 O O . LEU B 2 361 ? -23.273 -20.909 43.129 1.00 25.60 361 LEU A O 1
ATOM 2925 N N . VAL B 2 362 ? -23.102 -22.098 41.247 1.00 25.28 362 VAL A N 1
ATOM 2926 C CA . VAL B 2 362 ? -24.281 -22.926 41.483 1.00 25.29 362 VAL A CA 1
ATOM 2927 C C . VAL B 2 362 ? -23.992 -23.990 42.546 1.00 25.74 362 VAL A C 1
ATOM 2928 O O . VAL B 2 362 ? -24.819 -24.219 43.439 1.00 26.43 362 VAL A O 1
ATOM 2932 N N . ASP B 2 363 ? -22.809 -24.594 42.482 1.00 25.97 363 ASP A N 1
ATOM 2933 C CA . ASP B 2 363 ? -22.377 -25.571 43.482 1.00 26.81 363 ASP A CA 1
ATOM 2934 C C . ASP B 2 363 ? -22.373 -24.995 44.901 1.00 27.13 363 ASP A C 1
ATOM 2935 O O . ASP B 2 363 ? -22.787 -25.665 45.865 1.00 27.56 363 ASP A O 1
ATOM 2940 N N . HIS B 2 364 ? -21.907 -23.753 45.013 1.00 26.69 364 HIS A N 1
ATOM 2941 C CA . HIS B 2 364 ? -21.775 -23.078 46.297 1.00 25.98 364 HIS A CA 1
ATOM 2942 C C . HIS B 2 364 ? -22.954 -22.180 46.669 1.00 24.96 364 HIS A C 1
ATOM 2943 O O . HIS B 2 364 ? -22.858 -21.401 47.593 1.00 24.51 364 HIS A O 1
ATOM 2950 N N . GLY B 2 365 ? -24.072 -22.325 45.967 1.00 24.70 365 GLY A N 1
ATOM 2951 C CA . GLY B 2 365 ? -25.304 -21.606 46.296 1.00 23.31 365 GLY A CA 1
ATOM 2952 C C . GLY B 2 365 ? -25.387 -20.112 46.010 1.00 22.97 365 GLY A C 1
ATOM 2953 O O . GLY B 2 365 ? -26.254 -19.423 46.559 1.00 22.62 365 GLY A O 1
ATOM 2954 N N . PHE B 2 366 ? -24.513 -19.586 45.154 1.00 22.71 366 PHE A N 1
ATOM 2955 C CA . PHE B 2 366 ? -24.569 -18.158 44.818 1.00 21.85 366 PHE A CA 1
ATOM 2956 C C . PHE B 2 366 ? -25.585 -17.928 43.714 1.00 22.08 366 PHE A C 1
ATOM 2957 O O . PHE B 2 366 ? -26.148 -16.818 43.599 1.00 21.94 366 PHE A O 1
ATOM 2965 N N . ARG B 2 367 ? -25.772 -18.953 42.870 1.00 21.29 367 ARG A N 1
ATOM 2966 C CA . ARG B 2 367 ? -26.714 -18.874 41.733 1.00 21.25 367 ARG A CA 1
ATOM 2967 C C . ARG B 2 367 ? -27.591 -20.109 41.620 1.00 20.92 367 ARG A C 1
ATOM 2968 O O . ARG B 2 367 ? -27.175 -21.194 41.968 1.00 20.87 367 ARG A O 1
ATOM 2976 N N . LEU B 2 368 ? -28.812 -19.924 41.148 1.00 21.86 368 LEU A N 1
ATOM 2977 C CA . LEU B 2 368 ? -29.665 -21.043 40.674 1.00 22.10 368 LEU A CA 1
ATOM 2978 C C . LEU B 2 368 ? -29.120 -21.748 39.406 1.00 22.98 368 LEU A C 1
ATOM 2979 O O . LEU B 2 368 ? -28.369 -21.140 38.622 1.00 23.56 368 LEU A O 1
ATOM 2984 N N . PRO B 2 369 ? -29.479 -23.038 39.200 1.00 23.36 369 PRO A N 1
ATOM 2985 C CA . PRO B 2 369 ? -29.012 -23.673 37.966 1.00 23.49 369 PRO A CA 1
ATOM 2986 C C . PRO B 2 369 ? -29.407 -22.925 36.690 1.00 23.34 369 PRO A C 1
ATOM 2987 O O . PRO B 2 369 ? -28.643 -22.922 35.735 1.00 22.90 369 PRO A O 1
ATOM 2991 N N . SER B 2 370 ? -30.567 -22.262 36.692 1.00 23.41 370 SER A N 1
ATOM 2992 C CA . SER B 2 370 ? -31.011 -21.499 35.523 1.00 23.13 370 SER A CA 1
ATOM 2993 C C . SER B 2 370 ? -30.049 -20.398 35.072 1.00 23.26 370 SER A C 1
ATOM 2994 O O . SER B 2 370 ? -30.183 -19.893 33.950 1.00 23.49 370 SER A O 1
ATOM 2997 N N . ALA B 2 371 ? -29.088 -20.027 35.925 1.00 22.75 371 ALA A N 1
ATOM 2998 C CA . ALA B 2 371 ? -28.140 -18.967 35.580 1.00 22.55 371 ALA A CA 1
ATOM 2999 C C . ALA B 2 371 ? -27.223 -19.459 34.466 1.00 22.27 371 ALA A C 1
ATOM 3000 O O . ALA B 2 371 ? -26.687 -18.686 33.698 1.00 21.96 371 ALA A O 1
ATOM 3002 N N . LEU B 2 372 ? -27.061 -20.766 34.365 1.00 22.00 372 LEU A N 1
ATOM 3003 C CA . LEU B 2 372 ? -26.235 -21.309 33.289 1.00 21.44 372 LEU A CA 1
ATOM 3004 C C . LEU B 2 372 ? -26.868 -21.130 31.919 1.00 20.18 372 LEU A C 1
ATOM 3005 O O . LEU B 2 372 ? -26.176 -21.233 30.940 1.00 20.37 372 LEU A O 1
ATOM 3010 N N . ASP B 2 373 ? -28.178 -20.869 31.864 1.00 19.33 373 ASP A N 1
ATOM 3011 C CA . ASP B 2 373 ? -28.876 -20.603 30.601 1.00 19.94 373 ASP A CA 1
ATOM 3012 C C . ASP B 2 373 ? -28.594 -19.172 30.113 1.00 19.65 373 ASP A C 1
ATOM 3013 O O . ASP B 2 373 ? -28.847 -18.837 28.957 1.00 18.76 373 ASP A O 1
ATOM 3018 N N . ASN B 2 374 ? -28.099 -18.331 31.011 1.00 19.67 374 ASN A N 1
ATOM 3019 C CA . ASN B 2 374 ? -27.577 -17.042 30.588 1.00 20.41 374 ASN A CA 1
ATOM 3020 C C . ASN B 2 374 ? -26.109 -17.242 30.190 1.00 19.34 374 ASN A C 1
ATOM 3021 O O . ASN B 2 374 ? -25.211 -17.158 31.016 1.00 20.49 374 ASN A O 1
ATOM 3026 N N . ARG B 2 375 ? -25.883 -17.510 28.908 1.00 18.48 375 ARG A N 1
ATOM 3027 C CA . ARG B 2 375 ? -24.625 -18.103 28.433 1.00 17.20 375 ARG A CA 1
ATOM 3028 C C . ARG B 2 375 ? -24.387 -17.743 26.976 1.00 16.59 375 ARG A C 1
ATOM 3029 O O . ARG B 2 375 ? -25.328 -17.317 26.304 1.00 16.70 375 ARG A O 1
ATOM 3037 N N . PRO B 2 376 ? -23.130 -17.869 26.491 1.00 16.52 376 PRO A N 1
ATOM 3038 C CA . PRO B 2 376 ? -22.904 -17.724 25.059 1.00 16.96 376 PRO A CA 1
ATOM 3039 C C . PRO B 2 376 ? -23.296 -19.012 24.349 1.00 17.77 376 PRO A C 1
ATOM 3040 O O . PRO B 2 376 ? -23.632 -20.005 25.003 1.00 18.90 376 PRO A O 1
ATOM 3044 N N . LEU B 2 377 ? -23.200 -19.009 23.027 1.00 17.76 377 LEU A N 1
ATOM 3045 C CA . LEU B 2 377 ? -23.445 -20.214 22.262 1.00 17.84 377 LEU A CA 1
ATOM 3046 C C . LEU B 2 377 ? -22.379 -21.278 22.461 1.00 18.12 377 LEU A C 1
ATOM 3047 O O . LEU B 2 377 ? -21.184 -20.962 22.580 1.00 19.22 377 LEU A O 1
ATOM 3052 N N . ARG B 2 378 ? -22.821 -22.535 22.482 1.00 18.76 378 ARG A N 1
ATOM 3053 C CA . ARG B 2 378 ? -21.959 -23.689 22.175 1.00 20.43 378 ARG A CA 1
ATOM 3054 C C . ARG B 2 378 ? -21.426 -23.658 20.769 1.00 20.27 378 ARG A C 1
ATOM 3055 O O . ARG B 2 378 ? -22.103 -23.187 19.879 1.00 20.49 378 ARG A O 1
ATOM 3063 N N . PHE B 2 379 ? -20.241 -24.209 20.548 1.00 20.82 379 PHE A N 1
ATOM 3064 C CA . PHE B 2 379 ? -19.688 -24.188 19.192 1.00 21.49 379 PHE A CA 1
ATOM 3065 C C . PHE B 2 379 ? -20.574 -24.887 18.153 1.00 21.65 379 PHE A C 1
ATOM 3066 O O . PHE B 2 379 ? -20.576 -24.479 16.992 1.00 21.71 379 PHE A O 1
ATOM 3074 N N . GLU B 2 380 ? -21.310 -25.928 18.572 1.00 22.47 380 GLU A N 1
ATOM 3075 C CA . GLU B 2 380 ? -22.279 -26.676 17.714 1.00 22.06 380 GLU A CA 1
ATOM 3076 C C . GLU B 2 380 ? -23.488 -25.820 17.337 1.00 21.32 380 GLU A C 1
ATOM 3077 O O . GLU B 2 380 ? -24.117 -26.013 16.289 1.00 20.76 380 GLU A O 1
ATOM 3083 N N . GLU B 2 381 ? -23.841 -24.908 18.243 1.00 20.42 381 GLU A N 1
ATOM 3084 C CA . GLU B 2 381 ? -24.838 -23.883 17.992 1.00 18.70 381 GLU A CA 1
ATOM 3085 C C . GLU B 2 381 ? -24.344 -22.813 17.031 1.00 18.52 381 GLU A C 1
ATOM 3086 O O . GLU B 2 381 ? -25.096 -22.391 16.144 1.00 18.62 381 GLU A O 1
ATOM 3092 N N . PHE B 2 382 ? -23.088 -22.373 17.192 1.00 17.64 382 PHE A N 1
ATOM 3093 C CA . PHE B 2 382 ? -22.474 -21.408 16.265 1.00 17.00 382 PHE A CA 1
ATOM 3094 C C . PHE B 2 382 ? -22.353 -22.020 14.858 1.00 16.76 382 PHE A C 1
ATOM 3095 O O . PHE B 2 382 ? -22.582 -21.347 13.859 1.00 17.10 382 PHE A O 1
ATOM 3103 N N . GLU B 2 383 ? -22.025 -23.300 14.784 1.00 17.26 383 GLU A N 1
ATOM 3104 C CA . GLU B 2 383 ? -22.007 -24.009 13.506 1.00 19.13 383 GLU A CA 1
ATOM 3105 C C . GLU B 2 383 ? -23.340 -23.951 12.779 1.00 19.61 383 GLU A C 1
ATOM 3106 O O . GLU B 2 383 ? -23.375 -23.824 11.556 1.00 19.63 383 GLU A O 1
ATOM 3112 N N . LYS B 2 384 ? -24.429 -24.036 13.534 1.00 20.54 384 LYS A N 1
ATOM 3113 C CA . LYS B 2 384 ? -25.780 -23.992 12.969 1.00 21.21 384 LYS A CA 1
ATOM 3114 C C . LYS B 2 384 ? -26.071 -22.689 12.231 1.00 21.12 384 LYS A C 1
ATOM 3115 O O . LYS B 2 384 ? -26.928 -22.666 11.362 1.00 21.31 384 LYS A O 1
ATOM 3121 N N . HIS B 2 385 ? -25.360 -21.617 12.581 1.00 21.74 385 HIS A N 1
ATOM 3122 C CA . HIS B 2 385 ? -25.532 -20.288 11.941 1.00 22.06 385 HIS A CA 1
ATOM 3123 C C . HIS B 2 385 ? -24.646 -20.075 10.706 1.00 22.12 385 HIS A C 1
ATOM 3124 O O . HIS B 2 385 ? -24.704 -19.034 10.052 1.00 22.16 385 HIS A O 1
ATOM 3131 N N . MET B 2 386 ? -23.809 -21.057 10.389 1.00 21.73 386 MET A N 1
ATOM 3132 C CA . MET B 2 386 ? -22.889 -20.893 9.278 1.00 21.14 386 MET A CA 1
ATOM 3133 C C . MET B 2 386 ? -23.609 -21.137 7.957 1.00 21.87 386 MET A C 1
ATOM 3134 O O . MET B 2 386 ? -24.020 -22.250 7.692 1.00 22.99 386 MET A O 1
ATOM 3139 N N . HIS B 2 387 ? -23.744 -20.103 7.133 1.00 21.85 387 HIS A N 1
ATOM 3140 C CA . HIS B 2 387 ? -24.341 -20.255 5.798 1.00 21.05 387 HIS A CA 1
ATOM 3141 C C . HIS B 2 387 ? -23.173 -20.292 4.796 1.00 19.36 387 HIS A C 1
ATOM 3142 O O . HIS B 2 387 ? -22.938 -21.290 4.128 1.00 18.31 387 HIS A O 1
ATOM 3149 N N . ASN B 2 388 ? -22.422 -19.198 4.701 1.00 17.51 388 ASN A N 1
ATOM 3150 C CA . ASN B 2 388 ? -21.091 -19.267 4.091 1.00 15.50 388 ASN A CA 1
ATOM 3151 C C . ASN B 2 388 ? -20.173 -18.594 5.045 1.00 13.90 388 ASN A C 1
ATOM 3152 O O . ASN B 2 388 ? -20.430 -17.496 5.519 1.00 13.17 388 ASN A O 1
ATOM 3157 N N . ILE B 2 389 ? -19.072 -19.253 5.309 1.00 14.53 389 ILE A N 1
ATOM 3158 C CA . ILE B 2 389 ? -18.106 -18.750 6.248 1.00 13.34 389 ILE A CA 1
ATOM 3159 C C . ILE B 2 389 ? -16.771 -18.755 5.550 1.00 13.69 389 ILE A C 1
ATOM 3160 O O . ILE B 2 389 ? -16.440 -19.671 4.810 1.00 14.59 389 ILE A O 1
ATOM 3165 N N . VAL B 2 390 ? -16.035 -17.667 5.702 1.00 13.24 390 VAL A N 1
ATOM 3166 C CA . VAL B 2 390 ? -14.753 -17.592 5.085 1.00 12.83 390 VAL A CA 1
ATOM 3167 C C . VAL B 2 390 ? -13.790 -17.272 6.200 1.00 12.58 390 VAL A C 1
ATOM 3168 O O . VAL B 2 390 ? -13.927 -16.242 6.868 1.00 11.62 390 VAL A O 1
ATOM 3172 N N . TYR B 2 391 ? -12.887 -18.210 6.441 1.00 11.39 391 TYR A N 1
ATOM 3173 C CA . TYR B 2 391 ? -11.834 -18.037 7.417 1.00 12.90 391 TYR A CA 1
ATOM 3174 C C . TYR B 2 391 ? -10.674 -17.323 6.773 1.00 13.66 391 TYR A C 1
ATOM 3175 O O . TYR B 2 391 ? -10.299 -17.653 5.649 1.00 13.91 391 TYR A O 1
ATOM 3184 N N . VAL B 2 392 ? -10.070 -16.382 7.505 1.00 14.36 392 VAL A N 1
ATOM 3185 C CA . VAL B 2 392 ? -8.946 -15.606 6.977 1.00 14.35 392 VAL A CA 1
ATOM 3186 C C . VAL B 2 392 ? -7.744 -15.767 7.903 1.00 14.67 392 VAL A C 1
ATOM 3187 O O . VAL B 2 392 ? -7.818 -15.444 9.079 1.00 14.45 392 VAL A O 1
ATOM 3191 N N . SER B 2 393 ? -6.650 -16.286 7.356 1.00 15.00 393 SER A N 1
ATOM 3192 C CA . SER B 2 393 ? -5.475 -16.613 8.135 1.00 15.98 393 SER A CA 1
ATOM 3193 C C . SER B 2 393 ? -4.270 -16.986 7.264 1.00 15.89 393 SER A C 1
ATOM 3194 O O . SER B 2 393 ? -4.439 -17.659 6.250 1.00 14.99 393 SER A O 1
ATOM 3197 N N . ALA B 2 394 ? -3.077 -16.542 7.690 1.00 15.85 394 ALA A N 1
ATOM 3198 C CA . ALA B 2 394 ? -1.800 -16.930 7.076 1.00 16.88 394 ALA A CA 1
ATOM 3199 C C . ALA B 2 394 ? -1.422 -18.359 7.491 1.00 17.73 394 ALA A C 1
ATOM 3200 O O . ALA B 2 394 ? -0.572 -19.009 6.858 1.00 17.30 394 ALA A O 1
ATOM 3202 N N . THR B 2 395 ? -2.070 -18.824 8.567 1.00 18.14 395 THR A N 1
ATOM 3203 C CA . THR B 2 395 ? -1.806 -20.102 9.196 1.00 19.34 395 THR A CA 1
ATOM 3204 C C . THR B 2 395 ? -3.125 -20.644 9.723 1.00 19.42 395 THR A C 1
ATOM 3205 O O . THR B 2 395 ? -3.370 -20.548 10.933 1.00 20.40 395 THR A O 1
ATOM 3209 N N . PRO B 2 396 ? -3.989 -21.194 8.836 1.00 18.94 396 PRO A N 1
ATOM 3210 C CA . PRO B 2 396 ? -5.262 -21.769 9.295 1.00 18.23 396 PRO A CA 1
ATOM 3211 C C . PRO B 2 396 ? -5.113 -22.912 10.314 1.00 17.99 396 PRO A C 1
ATOM 3212 O O . PRO B 2 396 ? -4.185 -23.721 10.212 1.00 17.30 396 PRO A O 1
ATOM 3216 N N . GLY B 2 397 ? -6.039 -22.930 11.286 1.00 17.43 397 GLY A N 1
ATOM 3217 C CA . GLY B 2 397 ? -6.142 -23.952 12.303 1.00 16.60 397 GLY A CA 1
ATOM 3218 C C . GLY B 2 397 ? -6.692 -25.270 11.764 1.00 16.51 397 GLY A C 1
ATOM 3219 O O . GLY B 2 397 ? -7.038 -25.359 10.578 1.00 16.46 397 GLY A O 1
ATOM 3220 N N . PRO B 2 398 ? -6.771 -26.309 12.629 1.00 15.66 398 PRO A N 1
ATOM 3221 C CA . PRO B 2 398 ? -7.245 -27.603 12.155 1.00 15.26 398 PRO A CA 1
ATOM 3222 C C . PRO B 2 398 ? -8.732 -27.636 11.791 1.00 15.48 398 PRO A C 1
ATOM 3223 O O . PRO B 2 398 ? -9.096 -28.406 10.935 1.00 16.03 398 PRO A O 1
ATOM 3227 N N . TYR B 2 399 ? -9.573 -26.825 12.443 1.00 15.87 399 TYR A N 1
ATOM 3228 C CA . TYR B 2 399 ? -10.984 -26.671 12.060 1.00 15.38 399 TYR A CA 1
ATOM 3229 C C . TYR B 2 399 ? -11.118 -26.214 10.585 1.00 16.00 399 TYR A C 1
ATOM 3230 O O . TYR B 2 399 ? -11.740 -26.889 9.758 1.00 16.82 399 TYR A O 1
ATOM 3239 N N . GLU B 2 400 ? -10.527 -25.077 10.269 1.00 16.32 400 GLU A N 1
ATOM 3240 C CA . GLU B 2 400 ? -10.585 -24.523 8.938 1.00 17.57 400 GLU A CA 1
ATOM 3241 C C . GLU B 2 400 ? -10.078 -25.520 7.910 1.00 18.37 400 GLU A C 1
ATOM 3242 O O . GLU B 2 400 ? -10.714 -25.739 6.871 1.00 18.20 400 GLU A O 1
ATOM 3248 N N . ILE B 2 401 ? -8.941 -26.138 8.216 1.00 19.76 401 ILE A N 1
ATOM 3249 C CA . ILE B 2 401 ? -8.294 -27.081 7.298 1.00 20.56 401 ILE A CA 1
ATOM 3250 C C . ILE B 2 401 ? -9.215 -28.258 7.017 1.00 21.77 401 ILE A C 1
ATOM 3251 O O . ILE B 2 401 ? -9.383 -28.648 5.856 1.00 22.15 401 ILE A O 1
ATOM 3256 N N . GLU B 2 402 ? -9.839 -28.793 8.067 1.00 22.60 402 GLU A N 1
ATOM 3257 C CA . GLU B 2 402 ? -10.722 -29.939 7.910 1.00 23.59 402 GLU A CA 1
ATOM 3258 C C . GLU B 2 402 ? -11.899 -29.639 7.011 1.00 23.32 402 GLU A C 1
ATOM 3259 O O . GLU B 2 402 ? -12.184 -30.422 6.090 1.00 24.23 402 GLU A O 1
ATOM 3265 N N . HIS B 2 403 ? -12.564 -28.505 7.269 1.00 22.34 403 HIS A N 1
ATOM 3266 C CA . HIS B 2 403 ? -13.807 -28.137 6.594 1.00 20.78 403 HIS A CA 1
ATOM 3267 C C . HIS B 2 403 ? -13.686 -27.474 5.221 1.00 20.98 403 HIS A C 1
ATOM 3268 O O . HIS B 2 403 ? -14.686 -27.277 4.558 1.00 20.24 403 HIS A O 1
ATOM 3275 N N . THR B 2 404 ? -12.466 -27.138 4.793 1.00 20.86 404 THR A N 1
ATOM 3276 C CA . THR B 2 404 ? -12.231 -26.462 3.513 1.00 20.71 404 THR A CA 1
ATOM 3277 C C . THR B 2 404 ? -11.790 -27.484 2.478 1.00 20.95 404 THR A C 1
ATOM 3278 O O . THR B 2 404 ? -10.837 -28.187 2.705 1.00 2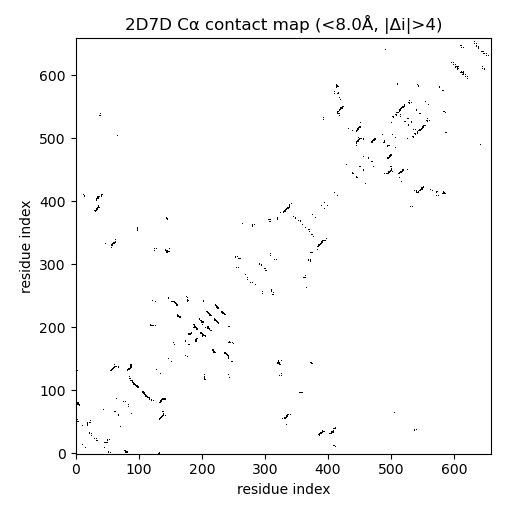2.10 404 THR A O 1
ATOM 3282 N N . ASP B 2 405 ? -12.471 -27.577 1.346 1.00 21.95 405 ASP A N 1
ATOM 3283 C CA . ASP B 2 405 ? -12.045 -28.532 0.286 1.00 22.99 405 ASP A CA 1
ATOM 3284 C C . ASP B 2 405 ? -10.659 -28.206 -0.341 1.00 22.42 405 ASP A C 1
ATOM 3285 O O . ASP B 2 405 ? -9.814 -29.106 -0.478 1.00 22.36 405 ASP A O 1
ATOM 3290 N N . GLU B 2 406 ? -10.467 -26.930 -0.697 1.00 21.04 406 GLU A N 1
ATOM 3291 C CA . GLU B 2 406 ? -9.258 -26.368 -1.306 1.00 20.91 406 GLU A CA 1
ATOM 3292 C C . GLU B 2 406 ? -9.029 -24.968 -0.743 1.00 20.97 406 GLU A C 1
ATOM 3293 O O . GLU B 2 406 ? -9.964 -24.164 -0.685 1.00 19.85 406 GLU A O 1
ATOM 3295 N N . MET B 2 407 ? -7.788 -24.699 -0.317 1.00 20.80 407 MET A N 1
ATOM 3296 C CA . MET B 2 407 ? -7.341 -23.348 0.069 1.00 21.21 407 MET A CA 1
ATOM 3297 C C . MET B 2 407 ? -7.331 -22.370 -1.099 1.00 20.35 407 MET A C 1
ATOM 3298 O O . MET B 2 407 ? -6.911 -22.720 -2.219 1.00 19.92 407 MET A O 1
ATOM 3303 N N . VAL B 2 408 ? -7.781 -21.150 -0.824 1.00 19.50 408 VAL A N 1
ATOM 3304 C CA . VAL B 2 408 ? -7.544 -20.019 -1.703 1.00 19.06 408 VAL A CA 1
ATOM 3305 C C . VAL B 2 408 ? -6.330 -19.250 -1.170 1.00 19.32 408 VAL A C 1
ATOM 3306 O O . VAL B 2 408 ? -6.362 -18.669 -0.092 1.00 18.13 408 VAL A O 1
ATOM 3310 N N . GLU B 2 409 ? -5.243 -19.299 -1.926 1.00 19.66 409 GLU A N 1
ATOM 3311 C CA . GLU B 2 409 ? -3.984 -18.679 -1.546 1.00 21.34 409 GLU A CA 1
ATOM 3312 C C . GLU B 2 409 ? -3.847 -17.266 -2.146 1.00 21.38 409 GLU A C 1
ATOM 3313 O O . GLU B 2 409 ? -4.255 -17.014 -3.292 1.00 21.34 409 GLU A O 1
ATOM 3319 N N . GLN B 2 410 ? -3.267 -16.358 -1.361 1.00 20.22 410 GLN A N 1
ATOM 3320 C CA . GLN B 2 410 ? -3.007 -15.004 -1.785 1.00 19.50 410 GLN A CA 1
ATOM 3321 C C . GLN B 2 410 ? -1.637 -14.656 -1.239 1.00 19.05 410 GLN A C 1
ATOM 3322 O O . GLN B 2 410 ? -1.468 -14.486 -0.041 1.00 19.26 410 GLN A O 1
ATOM 3328 N N . ILE B 2 411 ? -0.651 -14.569 -2.118 1.00 18.80 411 ILE A N 1
ATOM 3329 C CA . ILE B 2 411 ? 0.727 -14.464 -1.680 1.00 18.20 411 ILE A CA 1
ATOM 3330 C C . ILE B 2 411 ? 1.488 -13.239 -2.165 1.00 19.04 411 ILE A C 1
ATOM 3331 O O . ILE B 2 411 ? 2.651 -13.063 -1.769 1.00 19.26 411 ILE A O 1
ATOM 3336 N N . ILE B 2 412 ? 0.826 -12.359 -2.945 1.00 19.19 412 ILE A N 1
ATOM 3337 C CA . ILE B 2 412 ? 1.518 -11.245 -3.628 1.00 18.87 412 ILE A CA 1
ATOM 3338 C C . ILE B 2 412 ? 1.187 -9.906 -2.985 1.00 19.53 412 ILE A C 1
ATOM 3339 O O . ILE B 2 412 ? 0.006 -9.544 -2.827 1.00 18.69 412 ILE A O 1
ATOM 3344 N N . ARG B 2 413 ? 2.241 -9.175 -2.605 1.00 19.40 413 ARG A N 1
ATOM 3345 C CA . ARG B 2 413 ? 2.061 -7.910 -1.904 1.00 19.92 413 ARG A CA 1
ATOM 3346 C C . ARG B 2 413 ? 1.999 -6.714 -2.856 1.00 21.04 413 ARG A C 1
ATOM 3347 O O . ARG B 2 413 ? 2.722 -6.691 -3.868 1.00 20.55 413 ARG A O 1
ATOM 3355 N N . PRO B 2 414 ? 1.126 -5.720 -2.542 1.00 21.71 414 PRO A N 1
ATOM 3356 C CA . PRO B 2 414 ? 0.888 -4.601 -3.449 1.00 22.12 414 PRO A CA 1
ATOM 3357 C C . PRO B 2 414 ? 2.167 -4.000 -4.039 1.00 22.33 414 PRO A C 1
ATOM 3358 O O . PRO B 2 414 ? 2.240 -3.779 -5.251 1.00 23.35 414 PRO A O 1
ATOM 3362 N N . THR B 2 415 ? 3.162 -3.734 -3.195 1.00 21.05 415 THR A N 1
ATOM 3363 C CA . THR B 2 415 ? 4.369 -3.094 -3.644 1.00 19.60 415 THR A CA 1
ATOM 3364 C C . THR B 2 415 ? 5.485 -4.130 -3.809 1.00 19.31 415 THR A C 1
ATOM 3365 O O . THR B 2 415 ? 6.675 -3.793 -3.770 1.00 18.76 415 THR A O 1
ATOM 3369 N N . GLY B 2 416 ? 5.090 -5.393 -3.980 1.00 17.76 416 GLY A N 1
ATOM 3370 C CA . GLY B 2 416 ? 6.042 -6.425 -4.333 1.00 16.53 416 GLY A CA 1
ATOM 3371 C C . GLY B 2 416 ? 6.967 -6.905 -3.216 1.00 15.88 416 GLY A C 1
ATOM 3372 O O . GLY B 2 416 ? 7.873 -7.671 -3.474 1.00 15.38 416 GLY A O 1
ATOM 3373 N N . LEU B 2 417 ? 6.703 -6.485 -1.977 1.00 15.03 417 LEU A N 1
ATOM 3374 C CA . LEU B 2 417 ? 7.486 -6.890 -0.815 1.00 14.37 417 LEU A CA 1
ATOM 3375 C C . LEU B 2 417 ? 7.597 -8.414 -0.702 1.00 13.51 417 LEU A C 1
ATOM 3376 O O . LEU B 2 417 ? 6.621 -9.119 -0.908 1.00 12.07 417 LEU A O 1
ATOM 3381 N N . LEU B 2 418 ? 8.793 -8.911 -0.376 1.00 12.70 418 LEU A N 1
ATOM 3382 C CA . LEU B 2 418 ? 9.039 -10.345 -0.373 1.00 12.70 418 LEU A CA 1
ATOM 3383 C C . LEU B 2 418 ? 8.940 -10.978 1.000 1.00 13.23 418 LEU A C 1
ATOM 3384 O O . LEU B 2 418 ? 9.087 -10.278 2.001 1.00 12.97 418 LEU A O 1
ATOM 3389 N N . ASP B 2 419 ? 8.729 -12.304 1.046 1.00 13.76 419 ASP A N 1
ATOM 3390 C CA . ASP B 2 419 ? 8.957 -13.066 2.269 1.00 14.47 419 ASP A CA 1
ATOM 3391 C C . ASP B 2 419 ? 10.433 -12.994 2.591 1.00 15.98 419 ASP A C 1
ATOM 3392 O O . ASP B 2 419 ? 11.246 -12.990 1.673 1.00 15.70 419 ASP A O 1
ATOM 3397 N N . PRO B 2 420 ? 10.775 -12.856 3.883 1.00 16.22 420 PRO A N 1
ATOM 3398 C CA . PRO B 2 420 ? 12.181 -12.622 4.261 1.00 16.95 420 PRO A CA 1
ATOM 3399 C C . PRO B 2 420 ? 13.132 -13.787 3.980 1.00 16.95 420 PRO A C 1
ATOM 3400 O O . PRO B 2 420 ? 12.707 -14.940 3.862 1.00 17.17 420 PRO A O 1
ATOM 3404 N N . LEU B 2 421 ? 14.415 -13.460 3.854 1.00 17.57 421 LEU A N 1
ATOM 3405 C CA . LEU B 2 421 ? 15.466 -14.440 3.833 1.00 17.55 421 LEU A CA 1
ATOM 3406 C C . LEU B 2 421 ? 15.540 -15.048 5.229 1.00 17.40 421 LEU A C 1
ATOM 3407 O O . LEU B 2 421 ? 15.448 -14.325 6.208 1.00 18.20 421 LEU A O 1
ATOM 3412 N N . ILE B 2 422 ? 15.660 -16.363 5.331 1.00 17.94 422 ILE A N 1
ATOM 3413 C CA . ILE B 2 422 ? 15.902 -17.024 6.627 1.00 19.43 422 ILE A CA 1
ATOM 3414 C C . ILE B 2 422 ? 17.353 -17.576 6.743 1.00 20.48 422 ILE A C 1
ATOM 3415 O O . ILE B 2 422 ? 17.828 -18.218 5.840 1.00 20.46 422 ILE A O 1
ATOM 3420 N N . ASP B 2 423 ? 18.038 -17.323 7.855 1.00 21.25 423 ASP A N 1
ATOM 3421 C CA . ASP B 2 423 ? 19.319 -17.978 8.133 1.00 21.89 423 ASP A CA 1
ATOM 3422 C C . ASP B 2 423 ? 19.184 -18.832 9.399 1.00 21.66 423 ASP A C 1
ATOM 3423 O O . ASP B 2 423 ? 18.600 -18.380 10.378 1.00 21.28 423 ASP A O 1
ATOM 3428 N N . VAL B 2 424 ? 19.704 -20.065 9.374 1.00 21.29 424 VAL A N 1
ATOM 3429 C CA . VAL B 2 424 ? 19.761 -20.899 10.584 1.00 20.70 424 VAL A CA 1
ATOM 3430 C C . VAL B 2 424 ? 21.227 -20.939 11.028 1.00 20.49 424 VAL A C 1
ATOM 3431 O O . VAL B 2 424 ? 22.141 -21.160 10.221 1.00 19.38 424 VAL A O 1
ATOM 3435 N N . ARG B 2 425 ? 21.420 -20.666 12.311 1.00 20.16 425 ARG A N 1
ATOM 3436 C CA . ARG B 2 425 ? 22.733 -20.464 12.903 1.00 20.37 425 ARG A CA 1
ATOM 3437 C C . ARG B 2 425 ? 22.716 -21.209 14.205 1.00 20.54 425 ARG A C 1
ATOM 3438 O O . ARG B 2 425 ? 21.675 -21.301 14.814 1.00 20.84 425 ARG A O 1
ATOM 3446 N N . PRO B 2 426 ? 23.870 -21.748 14.637 1.00 22.09 426 PRO A N 1
ATOM 3447 C CA . PRO B 2 426 ? 23.929 -22.572 15.832 1.00 22.62 426 PRO A CA 1
ATOM 3448 C C . PRO B 2 426 ? 23.514 -21.823 17.086 1.00 23.32 426 PRO A C 1
ATOM 3449 O O . PRO B 2 426 ? 23.625 -20.586 17.152 1.00 24.63 426 PRO A O 1
ATOM 3453 N N . ILE B 2 427 ? 23.040 -22.571 18.073 1.00 23.04 427 ILE A N 1
ATOM 3454 C CA . ILE B 2 427 ? 22.784 -22.035 19.395 1.00 23.30 427 ILE A CA 1
ATOM 3455 C C . ILE B 2 427 ? 24.066 -21.485 20.060 1.00 24.00 427 ILE A C 1
ATOM 3456 O O . ILE B 2 427 ? 24.010 -20.482 20.766 1.00 23.42 427 ILE A O 1
ATOM 3461 N N . GLU B 2 428 ? 25.207 -22.125 19.814 1.00 24.01 428 GLU A N 1
ATOM 3462 C CA . GLU B 2 428 ? 26.500 -21.631 20.340 1.00 25.50 428 GLU A CA 1
ATOM 3463 C C . GLU B 2 428 ? 26.959 -20.310 19.723 1.00 24.97 428 GLU A C 1
ATOM 3464 O O . GLU B 2 428 ? 27.084 -20.195 18.498 1.00 24.48 428 GLU A O 1
ATOM 3470 N N . GLY B 2 429 ? 27.230 -19.337 20.595 1.00 24.41 429 GLY A N 1
ATOM 3471 C CA . GLY B 2 429 ? 27.622 -17.988 20.178 1.00 24.40 429 GLY A CA 1
ATOM 3472 C C . GLY B 2 429 ? 26.430 -17.103 19.872 1.00 24.56 429 GLY A C 1
ATOM 3473 O O . GLY B 2 429 ? 26.580 -16.051 19.277 1.00 24.94 429 GLY A O 1
ATOM 3474 N N . GLN B 2 430 ? 25.259 -17.568 20.315 1.00 24.75 430 GLN A N 1
ATOM 3475 C CA . GLN B 2 430 ? 23.921 -17.070 19.994 1.00 24.87 430 GLN A CA 1
ATOM 3476 C C . GLN B 2 430 ? 23.797 -15.572 20.234 1.00 24.20 430 GLN A C 1
ATOM 3477 O O . GLN B 2 430 ? 23.593 -14.790 19.289 1.00 22.95 430 GLN A O 1
ATOM 3483 N N . ILE B 2 431 ? 23.941 -15.202 21.511 1.00 24.21 431 ILE A N 1
ATOM 3484 C CA . ILE B 2 431 ? 23.754 -13.830 21.988 1.00 24.17 431 ILE A CA 1
ATOM 3485 C C . ILE B 2 431 ? 24.736 -12.877 21.314 1.00 25.04 431 ILE A C 1
ATOM 3486 O O . ILE B 2 431 ? 24.342 -11.811 20.818 1.00 24.98 431 ILE A O 1
ATOM 3491 N N . ASP B 2 432 ? 25.998 -13.287 21.270 1.00 24.87 432 ASP A N 1
ATOM 3492 C CA . ASP B 2 432 ? 27.034 -12.515 20.615 1.00 25.62 432 ASP A CA 1
ATOM 3493 C C . ASP B 2 432 ? 26.764 -12.316 19.137 1.00 24.93 432 ASP A C 1
ATOM 3494 O O . ASP B 2 432 ? 26.979 -11.224 18.615 1.00 24.82 432 ASP A O 1
ATOM 3499 N N . ASP B 2 433 ? 26.354 -13.386 18.453 1.00 24.08 433 ASP A N 1
ATOM 3500 C CA . ASP B 2 433 ? 25.995 -13.298 17.032 1.00 23.39 433 ASP A CA 1
ATOM 3501 C C . ASP B 2 433 ? 24.900 -12.264 16.848 1.00 23.47 433 ASP A C 1
ATOM 3502 O O . ASP B 2 433 ? 24.997 -11.389 15.952 1.00 23.49 433 ASP A O 1
ATOM 3507 N N . LEU B 2 434 ? 23.868 -12.366 17.693 1.00 22.80 434 LEU A N 1
ATOM 3508 C CA . LEU B 2 434 ? 22.743 -11.441 17.640 1.00 23.01 434 LEU A CA 1
ATOM 3509 C C . LEU B 2 434 ? 23.152 -9.982 17.908 1.00 23.28 434 LEU A C 1
ATOM 3510 O O . LEU B 2 434 ? 22.692 -9.088 17.190 1.00 23.62 434 LEU A O 1
ATOM 3515 N N . ILE B 2 435 ? 24.004 -9.741 18.910 1.00 23.44 435 ILE A N 1
ATOM 3516 C CA . ILE B 2 435 ? 24.468 -8.358 19.221 1.00 23.20 435 ILE A CA 1
ATOM 3517 C C . ILE B 2 435 ? 24.983 -7.701 17.951 1.00 23.41 435 ILE A C 1
ATOM 3518 O O . ILE B 2 435 ? 24.506 -6.633 17.559 1.00 23.14 435 ILE A O 1
ATOM 3523 N N . GLY B 2 436 ? 25.947 -8.373 17.313 1.00 23.14 436 GLY A N 1
ATOM 3524 C CA . GLY B 2 436 ? 26.474 -8.010 15.987 1.00 22.98 436 GLY A CA 1
ATOM 3525 C C . GLY B 2 436 ? 25.471 -7.640 14.901 1.00 23.26 436 GLY A C 1
ATOM 3526 O O . GLY B 2 436 ? 25.697 -6.687 14.122 1.00 22.81 436 GLY A O 1
ATOM 3527 N N . GLU B 2 437 ? 24.382 -8.404 14.840 1.00 22.52 437 GLU A N 1
ATOM 3528 C CA . GLU B 2 437 ? 23.296 -8.179 13.881 1.00 22.36 437 GLU A CA 1
ATOM 3529 C C . GLU B 2 437 ? 22.418 -6.993 14.264 1.00 21.91 437 GLU A C 1
ATOM 3530 O O . GLU B 2 437 ? 21.954 -6.247 13.396 1.00 22.19 437 GLU A O 1
ATOM 3536 N N . ILE B 2 438 ? 22.169 -6.849 15.564 1.00 21.24 438 ILE A N 1
ATOM 3537 C CA . ILE B 2 438 ? 21.521 -5.663 16.112 1.00 20.85 438 ILE A CA 1
ATOM 3538 C C . ILE B 2 438 ? 22.362 -4.401 15.872 1.00 21.12 438 ILE A C 1
ATOM 3539 O O . ILE B 2 438 ? 21.849 -3.412 15.339 1.00 21.67 438 ILE A O 1
ATOM 3544 N N . GLN B 2 439 ? 23.640 -4.429 16.258 1.00 20.78 439 GLN A N 1
ATOM 3545 C CA . GLN B 2 439 ? 24.507 -3.266 16.077 1.00 21.49 439 GLN A CA 1
ATOM 3546 C C . GLN B 2 439 ? 24.450 -2.801 14.632 1.00 21.34 439 GLN A C 1
ATOM 3547 O O . GLN B 2 439 ? 24.312 -1.616 14.363 1.00 20.74 439 GLN A O 1
ATOM 3553 N N . ALA B 2 440 ? 24.492 -3.751 13.707 1.00 22.65 440 ALA A N 1
ATOM 3554 C CA . ALA B 2 440 ? 24.466 -3.454 12.275 1.00 23.12 440 ALA A CA 1
ATOM 3555 C C . ALA B 2 440 ? 23.157 -2.825 11.841 1.00 23.05 440 ALA A C 1
ATOM 3556 O O . ALA B 2 440 ? 23.170 -1.932 10.989 1.00 22.72 440 ALA A O 1
ATOM 3558 N N . ARG B 2 441 ? 22.037 -3.287 12.427 1.00 23.19 441 ARG A N 1
ATOM 3559 C CA . ARG B 2 441 ? 20.708 -2.706 12.174 1.00 22.68 441 ARG A CA 1
ATOM 3560 C C . ARG B 2 441 ? 20.614 -1.271 12.729 1.00 22.82 441 ARG A C 1
ATOM 3561 O O . ARG B 2 441 ? 19.958 -0.422 12.154 1.00 22.11 441 ARG A O 1
ATOM 3569 N N . ILE B 2 442 ? 21.263 -1.021 13.864 1.00 23.23 442 ILE A N 1
ATOM 3570 C CA . ILE B 2 442 ? 21.286 0.313 14.477 1.00 23.15 442 ILE A CA 1
ATOM 3571 C C . ILE B 2 442 ? 21.961 1.328 13.544 1.00 23.67 442 ILE A C 1
ATOM 3572 O O . ILE B 2 442 ? 21.498 2.471 13.416 1.00 22.77 442 ILE A O 1
ATOM 3577 N N . GLU B 2 443 ? 23.027 0.883 12.870 1.00 24.45 443 GLU A N 1
ATOM 3578 C CA . GLU B 2 443 ? 23.798 1.722 11.953 1.00 25.93 443 GLU A CA 1
ATOM 3579 C C . GLU B 2 443 ? 23.010 2.076 10.704 1.00 25.38 443 GLU A C 1
ATOM 3580 O O . GLU B 2 443 ? 23.394 2.987 9.961 1.00 25.56 443 GLU A O 1
ATOM 3586 N N . ARG B 2 444 ? 21.916 1.348 10.482 1.00 24.19 444 ARG A N 1
ATOM 3587 C CA . ARG B 2 444 ? 21.153 1.404 9.248 1.00 23.91 444 ARG A CA 1
ATOM 3588 C C . ARG B 2 444 ? 19.802 2.085 9.475 1.00 22.74 444 ARG A C 1
ATOM 3589 O O . ARG B 2 444 ? 19.032 2.220 8.555 1.00 22.64 444 ARG A O 1
ATOM 3597 N N . ASN B 2 445 ? 19.555 2.507 10.716 1.00 22.12 445 ASN A N 1
ATOM 3598 C CA . ASN B 2 445 ? 18.316 3.121 11.179 1.00 22.07 445 ASN A CA 1
ATOM 3599 C C . ASN B 2 445 ? 17.132 2.165 10.979 1.00 21.59 445 ASN A C 1
ATOM 3600 O O . ASN B 2 445 ? 16.031 2.580 10.594 1.00 21.88 445 ASN A O 1
ATOM 3605 N N . GLU B 2 446 ? 17.381 0.886 11.287 1.00 19.49 446 GLU A N 1
ATOM 3606 C CA . GLU B 2 446 ? 16.369 -0.162 11.209 1.00 17.88 446 GLU A CA 1
ATOM 3607 C C . GLU B 2 446 ? 16.222 -0.779 12.587 1.00 16.11 446 GLU A C 1
ATOM 3608 O O . GLU B 2 446 ? 17.162 -0.749 13.372 1.00 15.53 446 GLU A O 1
ATOM 3614 N N . ARG B 2 447 ? 15.017 -1.258 12.903 1.00 13.93 447 ARG A N 1
ATOM 3615 C CA . ARG B 2 447 ? 14.700 -1.905 14.180 1.00 12.98 447 ARG A CA 1
ATOM 3616 C C . ARG B 2 447 ? 14.696 -3.437 14.100 1.00 12.77 447 ARG A C 1
ATOM 3617 O O . ARG B 2 447 ? 14.656 -3.988 13.027 1.00 11.64 447 ARG A O 1
ATOM 3625 N N . VAL B 2 448 ? 14.688 -4.076 15.269 1.00 13.79 448 VAL A N 1
ATOM 3626 C CA . VAL B 2 448 ? 14.837 -5.514 15.499 1.00 13.93 448 VAL A CA 1
ATOM 3627 C C . VAL B 2 448 ? 13.698 -5.992 16.432 1.00 15.00 448 VAL A C 1
ATOM 3628 O O . VAL B 2 448 ? 13.282 -5.284 17.368 1.00 15.72 448 VAL A O 1
ATOM 3632 N N . LEU B 2 449 ? 13.112 -7.149 16.120 1.00 15.55 449 LEU A N 1
ATOM 3633 C CA . LEU B 2 449 ? 12.251 -7.871 17.062 1.00 15.14 449 LEU A CA 1
ATOM 3634 C C . LEU B 2 449 ? 13.005 -9.102 17.457 1.00 15.72 449 LEU A C 1
ATOM 3635 O O . LEU B 2 449 ? 13.679 -9.718 16.618 1.00 16.45 449 LEU A O 1
ATOM 3640 N N . VAL B 2 450 ? 12.944 -9.464 18.731 1.00 15.29 450 VAL A N 1
ATOM 3641 C CA . VAL B 2 450 ? 13.547 -10.726 19.134 1.00 15.28 450 VAL A CA 1
ATOM 3642 C C . VAL B 2 450 ? 12.702 -11.543 20.088 1.00 14.39 450 VAL A C 1
ATOM 3643 O O . VAL B 2 450 ? 12.261 -11.051 21.095 1.00 13.19 450 VAL A O 1
ATOM 3647 N N . THR B 2 451 ? 12.494 -12.803 19.731 1.00 14.88 451 THR A N 1
ATOM 3648 C CA . THR B 2 451 ? 11.745 -13.701 20.589 1.00 15.66 451 THR A CA 1
ATOM 3649 C C . THR B 2 451 ? 12.614 -14.702 21.287 1.00 16.79 451 THR A C 1
ATOM 3650 O O . THR B 2 451 ? 13.446 -15.370 20.671 1.00 16.04 451 THR A O 1
ATOM 3654 N N . THR B 2 452 ? 12.409 -14.751 22.599 1.00 18.73 452 THR A N 1
ATOM 3655 C CA . THR B 2 452 ? 13.023 -15.706 23.486 1.00 20.02 452 THR A CA 1
ATOM 3656 C C . THR B 2 452 ? 11.922 -16.644 23.945 1.00 19.75 452 THR A C 1
ATOM 3657 O O . THR B 2 452 ? 10.740 -16.320 23.843 1.00 19.76 452 THR A O 1
ATOM 3661 N N . LEU B 2 453 ? 12.308 -17.824 24.407 1.00 19.46 453 LEU A N 1
ATOM 3662 C CA . LEU B 2 453 ? 11.364 -18.770 24.947 1.00 20.14 453 LEU A CA 1
ATOM 3663 C C . LEU B 2 453 ? 10.901 -18.444 26.355 1.00 19.97 453 LEU A C 1
ATOM 3664 O O . LEU B 2 453 ? 9.817 -18.843 26.758 1.00 20.44 453 LEU A O 1
ATOM 3669 N N . THR B 2 454 ? 11.726 -17.728 27.105 1.00 20.35 454 THR A N 1
ATOM 3670 C CA . THR B 2 454 ? 11.451 -17.527 28.529 1.00 20.87 454 THR A CA 1
ATOM 3671 C C . THR B 2 454 ? 11.449 -16.082 29.001 1.00 21.74 454 THR A C 1
ATOM 3672 O O . THR B 2 454 ? 12.038 -15.201 28.361 1.00 22.06 454 THR A O 1
ATOM 3676 N N . LYS B 2 455 ? 10.756 -15.860 30.122 1.00 22.84 455 LYS A N 1
ATOM 3677 C CA . LYS B 2 455 ? 10.937 -14.675 30.958 1.00 22.99 455 LYS A CA 1
ATOM 3678 C C . LYS B 2 455 ? 12.408 -14.479 31.267 1.00 22.94 455 LYS A C 1
ATOM 3679 O O . LYS B 2 455 ? 12.935 -13.397 31.048 1.00 22.84 455 LYS A O 1
ATOM 3681 N N . LYS B 2 456 ? 13.078 -15.532 31.752 1.00 23.40 456 LYS A N 1
ATOM 3682 C CA . LYS B 2 456 ? 14.482 -15.452 32.168 1.00 22.63 456 LYS A CA 1
ATOM 3683 C C . LYS B 2 456 ? 15.453 -14.955 31.100 1.00 23.05 456 LYS A C 1
ATOM 3684 O O . LYS B 2 456 ? 16.283 -14.086 31.368 1.00 22.26 456 LYS A O 1
ATOM 3686 N N . MET B 2 457 ? 15.399 -15.534 29.904 1.00 23.28 457 MET A N 1
ATOM 3687 C CA . MET B 2 457 ? 16.286 -15.098 28.813 1.00 23.03 457 MET A CA 1
ATOM 3688 C C . MET B 2 457 ? 15.920 -13.689 28.292 1.00 22.00 457 MET A C 1
ATOM 3689 O O . MET B 2 457 ? 16.791 -12.898 27.956 1.00 20.69 457 MET A O 1
ATOM 3694 N N . SER B 2 458 ? 14.623 -13.396 28.238 1.00 20.98 458 SER A N 1
ATOM 3695 C CA . SER B 2 458 ? 14.155 -12.095 27.802 1.00 20.66 458 SER A CA 1
ATOM 3696 C C . SER B 2 458 ? 14.697 -10.985 28.713 1.00 20.70 458 SER A C 1
ATOM 3697 O O . SER B 2 458 ? 15.137 -9.962 28.199 1.00 19.75 458 SER A O 1
ATOM 3700 N N . GLU B 2 459 ? 14.641 -11.195 30.039 1.00 20.66 459 GLU A N 1
ATOM 3701 C CA . GLU B 2 459 ? 15.130 -10.207 31.016 1.00 22.83 459 GLU A CA 1
ATOM 3702 C C . GLU B 2 459 ? 16.654 -10.113 31.012 1.00 22.90 459 GLU A C 1
ATOM 3703 O O . GLU B 2 459 ? 17.210 -9.011 31.091 1.00 23.60 459 GLU A O 1
ATOM 3709 N N . ASP B 2 460 ? 17.328 -11.264 30.979 1.00 22.69 460 ASP A N 1
ATOM 3710 C CA . ASP B 2 460 ? 18.782 -11.280 30.842 1.00 22.75 460 ASP A CA 1
ATOM 3711 C C . ASP B 2 460 ? 19.288 -10.559 29.595 1.00 22.59 460 ASP A C 1
ATOM 3712 O O . ASP B 2 460 ? 20.186 -9.731 29.675 1.00 23.00 460 ASP A O 1
ATOM 3717 N N . LEU B 2 461 ? 18.725 -10.885 28.440 1.00 23.47 461 LEU A N 1
ATOM 3718 C CA . LEU B 2 461 ? 19.127 -10.227 27.184 1.00 23.29 461 LEU A CA 1
ATOM 3719 C C . LEU B 2 461 ? 18.749 -8.732 27.162 1.00 23.25 461 LEU A C 1
ATOM 3720 O O . LEU B 2 461 ? 19.540 -7.905 26.719 1.00 22.43 461 LEU A O 1
ATOM 3725 N N . THR B 2 462 ? 17.553 -8.389 27.643 1.00 23.46 462 THR A N 1
ATOM 3726 C CA . THR B 2 462 ? 17.163 -6.984 27.740 1.00 24.13 462 THR A CA 1
ATOM 3727 C C . THR B 2 462 ? 18.157 -6.194 28.602 1.00 25.01 462 THR A C 1
ATOM 3728 O O . THR B 2 462 ? 18.674 -5.168 28.157 1.00 25.62 462 THR A O 1
ATOM 3732 N N . ASP B 2 463 ? 18.418 -6.681 29.821 1.00 24.72 463 ASP A N 1
ATOM 3733 C CA . ASP B 2 463 ? 19.428 -6.091 30.716 1.00 25.51 463 ASP A CA 1
ATOM 3734 C C . ASP B 2 463 ? 20.797 -5.969 30.079 1.00 25.13 463 ASP A C 1
ATOM 3735 O O . ASP B 2 463 ? 21.489 -4.976 30.295 1.00 25.10 463 ASP A O 1
ATOM 3740 N N . TYR B 2 464 ? 21.218 -7.000 29.350 1.00 24.86 464 TYR A N 1
ATOM 3741 C CA . TYR B 2 464 ? 22.564 -6.966 28.751 1.00 26.06 464 TYR A CA 1
ATOM 3742 C C . TYR B 2 464 ? 22.676 -5.925 27.638 1.00 25.11 464 TYR A C 1
ATOM 3743 O O . TYR B 2 464 ? 23.662 -5.200 27.561 1.00 24.68 464 TYR A O 1
ATOM 3752 N N . LEU B 2 465 ? 21.657 -5.884 26.785 1.00 24.47 465 LEU A N 1
ATOM 3753 C CA . LEU B 2 465 ? 21.490 -4.868 25.760 1.00 24.09 465 LEU A CA 1
ATOM 3754 C C . LEU B 2 465 ? 21.522 -3.470 26.380 1.00 23.70 465 LEU A C 1
ATOM 3755 O O . LEU B 2 465 ? 22.229 -2.611 25.912 1.00 23.63 465 LEU A O 1
ATOM 3760 N N . LYS B 2 466 ? 20.765 -3.254 27.444 1.00 24.21 466 LYS A N 1
ATOM 3761 C CA . LYS B 2 466 ? 20.757 -1.962 28.084 1.00 24.62 466 LYS A CA 1
ATOM 3762 C C . LYS B 2 466 ? 22.155 -1.605 28.606 1.00 24.49 466 LYS A C 1
ATOM 3763 O O . LYS B 2 466 ? 22.637 -0.508 28.348 1.00 23.77 466 LYS A O 1
ATOM 3769 N N . GLU B 2 467 ? 22.823 -2.543 29.282 1.00 24.85 467 GLU A N 1
ATOM 3770 C CA . GLU B 2 467 ? 24.200 -2.301 29.778 1.00 25.17 467 GLU A CA 1
ATOM 3771 C C . GLU B 2 467 ? 25.164 -1.867 28.691 1.00 24.91 467 GLU A C 1
ATOM 3772 O O . GLU B 2 467 ? 26.161 -1.194 28.975 1.00 25.93 467 GLU A O 1
ATOM 3774 N N . ILE B 2 468 ? 24.867 -2.264 27.460 1.00 24.86 468 ILE A N 1
ATOM 3775 C CA . ILE B 2 468 ? 25.749 -2.086 26.302 1.00 25.19 468 ILE A CA 1
ATOM 3776 C C . ILE B 2 468 ? 25.563 -0.738 25.623 1.00 24.03 468 ILE A C 1
ATOM 3777 O O . ILE B 2 468 ? 26.351 -0.374 24.747 1.00 23.73 468 ILE A O 1
ATOM 3782 N N . GLY B 2 469 ? 24.535 -0.004 26.030 1.00 23.11 469 GLY A N 1
ATOM 3783 C CA . GLY B 2 469 ? 24.145 1.226 25.331 1.00 23.43 469 GLY A CA 1
ATOM 3784 C C . GLY B 2 469 ? 23.067 1.084 24.251 1.00 23.05 469 GLY A C 1
ATOM 3785 O O . GLY B 2 469 ? 22.709 2.067 23.590 1.00 23.70 469 GLY A O 1
ATOM 3786 N N . ILE B 2 470 ? 22.546 -0.129 24.053 1.00 22.12 470 ILE A N 1
ATOM 3787 C CA . ILE B 2 470 ? 21.478 -0.335 23.073 1.00 21.97 470 ILE A CA 1
ATOM 3788 C C . ILE B 2 470 ? 20.128 0.065 23.658 1.00 21.82 470 ILE A C 1
ATOM 3789 O O . ILE B 2 470 ? 19.885 -0.161 24.848 1.00 21.65 470 ILE A O 1
ATOM 3794 N N . LYS B 2 471 ? 19.261 0.656 22.831 1.00 22.34 471 LYS A N 1
ATOM 3795 C CA . LYS B 2 471 ? 17.910 1.087 23.263 1.00 22.68 471 LYS A CA 1
ATOM 3796 C C . LYS B 2 471 ? 16.867 -0.033 23.094 1.00 22.39 471 LYS A C 1
ATOM 3797 O O . LYS B 2 471 ? 16.598 -0.471 21.991 1.00 22.64 471 LYS A O 1
ATOM 3803 N N . VAL B 2 472 ? 16.272 -0.487 24.191 1.00 22.45 472 VAL A N 1
ATOM 3804 C CA . VAL B 2 472 ? 15.497 -1.721 24.184 1.00 22.87 472 VAL A CA 1
ATOM 3805 C C . VAL B 2 472 ? 14.328 -1.635 25.132 1.00 23.18 472 VAL A C 1
ATOM 3806 O O . VAL B 2 472 ? 14.337 -0.866 26.077 1.00 23.60 472 VAL A O 1
ATOM 3810 N N . ASN B 2 473 ? 13.320 -2.442 24.865 1.00 22.94 473 ASN A N 1
ATOM 3811 C CA . ASN B 2 473 ? 12.221 -2.626 25.790 1.00 23.36 473 ASN A CA 1
ATOM 3812 C C . ASN B 2 473 ? 11.819 -4.100 25.832 1.00 23.09 473 ASN A C 1
ATOM 3813 O O . ASN B 2 473 ? 11.641 -4.710 24.771 1.00 22.57 473 ASN A O 1
ATOM 3818 N N . TYR B 2 474 ? 11.667 -4.639 27.045 1.00 23.62 474 TYR A N 1
ATOM 3819 C CA . TYR B 2 474 ? 11.094 -5.974 27.285 1.00 24.25 474 TYR A CA 1
ATOM 3820 C C . TYR B 2 474 ? 9.577 -5.893 27.250 1.00 24.95 474 TYR A C 1
ATOM 3821 O O . TYR B 2 474 ? 8.952 -5.237 28.094 1.00 24.76 474 TYR A O 1
ATOM 3830 N N . LEU B 2 475 ? 9.000 -6.530 26.241 1.00 25.66 475 LEU A N 1
ATOM 3831 C CA . LEU B 2 475 ? 7.574 -6.780 26.168 1.00 26.67 475 LEU A CA 1
ATOM 3832 C C . LEU B 2 475 ? 7.162 -7.873 27.151 1.00 27.36 475 LEU A C 1
ATOM 3833 O O . LEU B 2 475 ? 7.011 -9.023 26.745 1.00 27.73 475 LEU A O 1
ATOM 3838 N N . HIS B 2 476 ? 6.992 -7.524 28.432 1.00 27.87 476 HIS A N 1
ATOM 3839 C CA . HIS B 2 476 ? 6.537 -8.481 29.442 1.00 28.50 476 HIS A CA 1
ATOM 3840 C C . HIS B 2 476 ? 5.110 -8.925 29.115 1.00 29.58 476 HIS A C 1
ATOM 3841 O O . HIS B 2 476 ? 4.334 -8.166 28.531 1.00 28.86 476 HIS A O 1
ATOM 3843 N N . SER B 2 477 ? 4.789 -10.159 29.495 1.00 30.50 477 SER A N 1
ATOM 3844 C CA . SER B 2 477 ? 3.527 -10.821 29.165 1.00 31.91 477 SER A CA 1
ATOM 3845 C C . SER B 2 477 ? 2.281 -10.170 29.760 1.00 32.45 477 SER A C 1
ATOM 3846 O O . SER B 2 477 ? 1.187 -10.280 29.199 1.00 32.18 477 SER A O 1
ATOM 3849 N N . GLU B 2 478 ? 2.454 -9.510 30.900 1.00 32.94 478 GLU A N 1
ATOM 3850 C CA . GLU B 2 478 ? 1.351 -8.835 31.566 1.00 33.47 478 GLU A CA 1
ATOM 3851 C C . GLU B 2 478 ? 1.240 -7.364 31.133 1.00 33.72 478 GLU A C 1
ATOM 3852 O O . GLU B 2 478 ? 0.548 -6.566 31.786 1.00 34.15 478 GLU A O 1
ATOM 3854 N N . ILE B 2 479 ? 1.924 -6.996 30.045 1.00 33.73 479 ILE A N 1
ATOM 3855 C CA . ILE B 2 479 ? 1.685 -5.698 29.420 1.00 34.01 479 ILE A CA 1
ATOM 3856 C C . ILE B 2 479 ? 0.399 -5.786 28.576 1.00 34.08 479 ILE A C 1
ATOM 3857 O O . ILE B 2 479 ? 0.253 -6.670 27.737 1.00 33.50 479 ILE A O 1
ATOM 3862 N N . LYS B 2 480 ? -0.548 -4.897 28.859 1.00 34.24 480 LYS A N 1
ATOM 3863 C CA . LYS B 2 480 ? -1.799 -4.848 28.128 1.00 34.79 480 LYS A CA 1
ATOM 3864 C C . LYS B 2 480 ? -1.556 -4.222 26.739 1.00 35.18 480 LYS A C 1
ATOM 3865 O O . LYS B 2 480 ? -0.546 -3.521 26.542 1.00 35.17 480 LYS A O 1
ATOM 3867 N N . THR B 2 481 ? -2.467 -4.487 25.790 1.00 34.86 481 THR A N 1
ATOM 3868 C CA . THR B 2 481 ? -2.334 -4.027 24.399 1.00 34.70 481 THR A CA 1
ATOM 3869 C C . THR B 2 481 ? -2.287 -2.500 24.278 1.00 34.34 481 THR A C 1
ATOM 3870 O O . THR B 2 481 ? -1.646 -1.981 23.385 1.00 34.39 481 THR A O 1
ATOM 3874 N N . LEU B 2 482 ? -2.938 -1.785 25.188 1.00 34.11 482 LEU A N 1
ATOM 3875 C CA . LEU B 2 482 ? -2.860 -0.327 25.202 1.00 33.90 482 LEU A CA 1
ATOM 3876 C C . LEU B 2 482 ? -1.446 0.185 25.464 1.00 33.35 482 LEU A C 1
ATOM 3877 O O . LEU B 2 482 ? -0.990 1.129 24.819 1.00 33.47 482 LEU A O 1
ATOM 3882 N N . GLU B 2 483 ? -0.749 -0.453 26.408 1.00 32.35 483 GLU A N 1
ATOM 3883 C CA . GLU B 2 483 ? 0.604 -0.082 26.753 1.00 30.81 483 GLU A CA 1
ATOM 3884 C C . GLU B 2 483 ? 1.524 -0.635 25.677 1.00 29.88 483 GLU A C 1
ATOM 3885 O O . GLU B 2 483 ? 2.449 0.037 25.241 1.00 28.91 483 GLU A O 1
ATOM 3891 N N . ARG B 2 484 ? 1.236 -1.857 25.233 1.00 29.39 484 ARG A N 1
ATOM 3892 C CA . ARG B 2 484 ? 1.928 -2.453 24.090 1.00 28.67 484 ARG A CA 1
ATOM 3893 C C . ARG B 2 484 ? 1.993 -1.501 22.903 1.00 28.10 484 ARG A C 1
ATOM 3894 O O . ARG B 2 484 ? 3.048 -1.266 22.372 1.00 27.60 484 ARG A O 1
ATOM 3896 N N . ILE B 2 485 ? 0.868 -0.940 22.503 1.00 28.32 485 ILE A N 1
ATOM 3897 C CA . ILE B 2 485 ? 0.855 -0.037 21.354 1.00 29.10 485 ILE A CA 1
ATOM 3898 C C . ILE B 2 485 ? 1.752 1.188 21.566 1.00 28.49 485 ILE A C 1
ATOM 3899 O O . ILE B 2 485 ? 2.377 1.675 20.606 1.00 28.77 485 ILE A O 1
ATOM 3904 N N . GLU B 2 486 ? 1.849 1.661 22.810 1.00 28.24 486 GLU A N 1
ATOM 3905 C CA . GLU B 2 486 ? 2.680 2.815 23.141 1.00 27.78 486 GLU A CA 1
ATOM 3906 C C . GLU B 2 486 ? 4.147 2.453 22.927 1.00 27.03 486 GLU A C 1
ATOM 3907 O O . GLU B 2 486 ? 4.897 3.188 22.299 1.00 26.60 486 GLU A O 1
ATOM 3913 N N . ILE B 2 487 ? 4.539 1.311 23.470 1.00 26.29 487 ILE A N 1
ATOM 3914 C CA . ILE B 2 487 ? 5.892 0.790 23.328 1.00 26.66 487 ILE A CA 1
ATOM 3915 C C . ILE B 2 487 ? 6.287 0.577 21.854 1.00 26.50 487 ILE A C 1
ATOM 3916 O O . ILE B 2 487 ? 7.402 0.933 21.452 1.00 26.25 487 ILE A O 1
ATOM 3921 N N . ILE B 2 488 ? 5.361 0.008 21.069 1.00 25.81 488 ILE A N 1
ATOM 3922 C CA . ILE B 2 488 ? 5.532 -0.204 19.632 1.00 25.10 488 ILE A CA 1
ATOM 3923 C C . ILE B 2 488 ? 5.665 1.125 18.863 1.00 25.09 488 ILE A C 1
ATOM 3924 O O . ILE B 2 488 ? 6.553 1.257 17.989 1.00 23.74 488 ILE A O 1
ATOM 3929 N N . ARG B 2 489 ? 4.793 2.095 19.188 1.00 24.98 489 ARG A N 1
ATOM 3930 C CA . ARG B 2 489 ? 4.940 3.466 18.660 1.00 25.65 489 ARG A CA 1
ATOM 3931 C C . ARG B 2 489 ? 6.351 3.969 18.933 1.00 25.09 489 ARG A C 1
ATOM 3932 O O . ARG B 2 489 ? 7.017 4.473 18.039 1.00 24.87 489 ARG A O 1
ATOM 3934 N N . ASP B 2 490 ? 6.817 3.783 20.165 1.00 25.59 490 ASP A N 1
ATOM 3935 C CA . ASP B 2 490 ? 8.178 4.190 20.533 1.00 25.39 490 ASP A CA 1
ATOM 3936 C C . ASP B 2 490 ? 9.277 3.439 19.801 1.00 24.75 490 ASP A C 1
ATOM 3937 O O . ASP B 2 490 ? 10.358 3.995 19.579 1.00 24.28 490 ASP A O 1
ATOM 3942 N N . LEU B 2 491 ? 9.028 2.174 19.455 1.00 24.28 491 LEU A N 1
ATOM 3943 C CA . LEU B 2 491 ? 9.980 1.436 18.609 1.00 24.63 491 LEU A CA 1
ATOM 3944 C C . LEU B 2 491 ? 10.029 2.068 17.225 1.00 24.30 491 LEU A C 1
ATOM 3945 O O . LEU B 2 491 ? 11.116 2.400 16.746 1.00 23.52 491 LEU A O 1
ATOM 3950 N N . ARG B 2 492 ? 8.852 2.236 16.607 1.00 24.66 492 ARG A N 1
ATOM 3951 C CA . ARG B 2 492 ? 8.721 2.930 15.317 1.00 25.97 492 ARG A CA 1
ATOM 3952 C C . ARG B 2 492 ? 9.472 4.275 15.294 1.00 26.04 492 ARG A C 1
ATOM 3953 O O . ARG B 2 492 ? 10.213 4.556 14.346 1.00 25.99 492 ARG A O 1
ATOM 3961 N N . LEU B 2 493 ? 9.280 5.087 16.343 1.00 26.36 493 LEU A N 1
ATOM 3962 C CA . LEU B 2 493 ? 10.010 6.381 16.498 1.00 27.03 493 LEU A CA 1
ATOM 3963 C C . LEU B 2 493 ? 11.543 6.255 16.664 1.00 27.23 493 LEU A C 1
ATOM 3964 O O . LEU B 2 493 ? 12.285 7.221 16.452 1.00 27.30 493 LEU A O 1
ATOM 3969 N N . GLY B 2 494 ? 12.012 5.070 17.057 1.00 27.09 494 GLY A N 1
ATOM 3970 C CA . GLY B 2 494 ? 13.412 4.866 17.394 1.00 26.17 494 GLY A CA 1
ATOM 3971 C C . GLY B 2 494 ? 13.803 5.261 18.805 1.00 26.19 494 GLY A C 1
ATOM 3972 O O . GLY B 2 494 ? 14.983 5.420 19.070 1.00 26.43 494 GLY A O 1
ATOM 3973 N N . LYS B 2 495 ? 12.819 5.432 19.695 1.00 25.87 495 LYS A N 1
ATOM 3974 C CA . LYS B 2 495 ? 13.050 5.537 21.152 1.00 25.85 495 LYS A CA 1
ATOM 3975 C C . LYS B 2 495 ? 13.663 4.244 21.653 1.00 25.49 495 LYS A C 1
ATOM 3976 O O . LYS B 2 495 ? 14.497 4.265 22.561 1.00 24.86 495 LYS A O 1
ATOM 3982 N N . TYR B 2 496 ? 13.185 3.125 21.087 1.00 24.59 496 TYR A N 1
ATOM 3983 C CA . TYR B 2 496 ? 13.841 1.829 21.164 1.00 23.49 496 TYR A CA 1
ATOM 3984 C C . TYR B 2 496 ? 14.292 1.382 19.802 1.00 22.65 496 TYR A C 1
ATOM 3985 O O . TYR B 2 496 ? 13.653 1.686 18.803 1.00 21.95 496 TYR A O 1
ATOM 3994 N N . ASP B 2 497 ? 15.405 0.655 19.766 1.00 21.54 497 ASP A N 1
ATOM 3995 C CA . ASP B 2 497 ? 15.816 -0.037 18.554 1.00 20.75 497 ASP A CA 1
ATOM 3996 C C . ASP B 2 497 ? 15.480 -1.523 18.499 1.00 19.86 497 ASP A C 1
ATOM 3997 O O . ASP B 2 497 ? 15.510 -2.107 17.418 1.00 19.97 497 ASP A O 1
ATOM 4002 N N . VAL B 2 498 ? 15.164 -2.114 19.646 1.00 18.79 498 VAL A N 1
ATOM 4003 C CA . VAL B 2 498 ? 14.916 -3.557 19.772 1.00 18.40 498 VAL A CA 1
ATOM 4004 C C . VAL B 2 498 ? 13.753 -3.798 20.744 1.00 19.01 498 VAL A C 1
ATOM 4005 O O . VAL B 2 498 ? 13.670 -3.166 21.797 1.00 19.15 498 VAL A O 1
ATOM 4009 N N . LEU B 2 499 ? 12.850 -4.708 20.384 1.00 19.17 499 LEU A N 1
ATOM 4010 C CA . LEU B 2 499 ? 11.891 -5.239 21.334 1.00 19.48 499 LEU A CA 1
ATOM 4011 C C . LEU B 2 499 ? 12.225 -6.707 21.557 1.00 19.24 499 LEU A C 1
ATOM 4012 O O . LEU B 2 499 ? 12.476 -7.463 20.596 1.00 17.74 499 LEU A O 1
ATOM 4017 N N . VAL B 2 500 ? 12.283 -7.083 22.834 1.00 18.84 500 VAL A N 1
ATOM 4018 C CA . VAL B 2 500 ? 12.454 -8.483 23.233 1.00 18.94 500 VAL A CA 1
ATOM 4019 C C . VAL B 2 500 ? 11.121 -8.958 23.885 1.00 19.57 500 VAL A C 1
ATOM 4020 O O . VAL B 2 500 ? 10.570 -8.306 24.797 1.00 19.16 500 VAL A O 1
ATOM 4024 N N . GLY B 2 501 ? 10.610 -10.079 23.397 1.00 19.55 501 GLY A N 1
ATOM 4025 C CA . GLY B 2 501 ? 9.377 -10.660 23.893 1.00 20.03 501 GLY A CA 1
ATOM 4026 C C . GLY B 2 501 ? 9.438 -12.169 23.776 1.00 20.19 501 GLY A C 1
ATOM 4027 O O . GLY B 2 501 ? 10.262 -12.708 23.027 1.00 19.69 501 GLY A O 1
ATOM 4028 N N . ILE B 2 502 ? 8.589 -12.849 24.538 1.00 19.81 502 ILE A N 1
ATOM 4029 C CA . ILE B 2 502 ? 8.434 -14.278 24.398 1.00 20.21 502 ILE A CA 1
ATOM 4030 C C . ILE B 2 502 ? 7.515 -14.478 23.202 1.00 21.30 502 ILE A C 1
ATOM 4031 O O . ILE B 2 502 ? 7.897 -15.072 22.190 1.00 21.59 502 ILE A O 1
ATOM 4036 N N . ASN B 2 503 ? 6.314 -13.928 23.300 1.00 22.71 503 ASN A N 1
ATOM 4037 C CA . ASN B 2 503 ? 5.376 -14.012 22.210 1.00 24.22 503 ASN A CA 1
ATOM 4038 C C . ASN B 2 503 ? 5.350 -12.713 21.420 1.00 24.36 503 ASN A C 1
ATOM 4039 O O . ASN B 2 503 ? 4.945 -11.693 21.936 1.00 24.15 503 ASN A O 1
ATOM 4044 N N . LEU B 2 504 ? 5.780 -12.757 20.160 1.00 25.13 504 LEU A N 1
ATOM 4045 C CA . LEU B 2 504 ? 5.713 -11.565 19.291 1.00 25.09 504 LEU A CA 1
ATOM 4046 C C . LEU B 2 504 ? 4.439 -11.544 18.454 1.00 25.38 504 LEU A C 1
ATOM 4047 O O . LEU B 2 504 ? 4.232 -10.647 17.643 1.00 25.36 504 LEU A O 1
ATOM 4052 N N . LEU B 2 505 ? 3.574 -12.524 18.672 1.00 25.65 505 LEU A N 1
ATOM 4053 C CA . LEU B 2 505 ? 2.328 -12.592 17.908 1.00 26.65 505 LEU A CA 1
ATOM 4054 C C . LEU B 2 505 ? 1.208 -11.768 18.526 1.00 26.64 505 LEU A C 1
ATOM 4055 O O . LEU B 2 505 ? 0.058 -11.827 18.087 1.00 27.19 505 LEU A O 1
ATOM 4060 N N . ARG B 2 506 ? 1.564 -10.995 19.543 1.00 27.55 506 ARG A N 1
ATOM 4061 C CA . ARG B 2 506 ? 0.621 -10.156 20.256 1.00 28.91 506 ARG A CA 1
ATOM 4062 C C . ARG B 2 506 ? 0.256 -8.941 19.366 1.00 29.71 506 ARG A C 1
ATOM 4063 O O . ARG B 2 506 ? 1.087 -8.446 18.595 1.00 29.32 506 ARG A O 1
ATOM 4065 N N . GLU B 2 507 ? -1.004 -8.516 19.462 1.00 30.68 507 GLU A N 1
ATOM 4066 C CA . GLU B 2 507 ? -1.611 -7.494 18.606 1.00 32.05 507 GLU A CA 1
ATOM 4067 C C . GLU B 2 507 ? -0.793 -6.227 18.348 1.00 32.64 507 GLU A C 1
ATOM 4068 O O . GLU B 2 507 ? -0.440 -5.491 19.291 1.00 33.35 507 GLU A O 1
ATOM 4074 N N . GLY B 2 508 ? -0.508 -5.978 17.065 1.00 33.50 508 GLY A N 1
ATOM 4075 C CA . GLY B 2 508 ? 0.084 -4.708 16.613 1.00 34.22 508 GLY A CA 1
ATOM 4076 C C . GLY B 2 508 ? 1.575 -4.717 16.312 1.00 34.35 508 GLY A C 1
ATOM 4077 O O . GLY B 2 508 ? 2.209 -3.660 16.269 1.00 34.68 508 GLY A O 1
ATOM 4078 N N . LEU B 2 509 ? 2.135 -5.904 16.078 1.00 34.70 509 LEU A N 1
ATOM 4079 C CA . LEU B 2 509 ? 3.596 -6.063 15.967 1.00 34.10 509 LEU A CA 1
ATOM 4080 C C . LEU B 2 509 ? 4.138 -6.124 14.536 1.00 34.35 509 LEU A C 1
ATOM 4081 O O . LEU B 2 509 ? 5.331 -6.369 14.300 1.00 34.80 509 LEU A O 1
ATOM 4086 N N . ASP B 2 510 ? 3.265 -5.818 13.590 1.00 34.51 510 ASP A N 1
ATOM 4087 C CA . ASP B 2 510 ? 3.623 -5.662 12.188 1.00 34.54 510 ASP A CA 1
ATOM 4088 C C . ASP B 2 510 ? 3.959 -4.180 11.910 1.00 33.22 510 ASP A C 1
ATOM 4089 O O . ASP B 2 510 ? 3.054 -3.345 11.765 1.00 34.06 510 ASP A O 1
ATOM 4094 N N . ILE B 2 511 ? 5.259 -3.861 11.870 1.00 30.72 511 ILE A N 1
ATOM 4095 C CA . ILE B 2 511 ? 5.758 -2.490 11.719 1.00 27.99 511 ILE A CA 1
ATOM 4096 C C . ILE B 2 511 ? 6.875 -2.452 10.650 1.00 26.44 511 ILE A C 1
ATOM 4097 O O . ILE B 2 511 ? 7.769 -3.292 10.650 1.00 24.82 511 ILE A O 1
ATOM 4102 N N . PRO B 2 512 ? 6.780 -1.517 9.686 1.00 25.85 512 PRO A N 1
ATOM 4103 C CA . PRO B 2 512 ? 7.714 -1.456 8.521 1.00 25.25 512 PRO A CA 1
ATOM 4104 C C . PRO B 2 512 ? 9.185 -1.210 8.818 1.00 24.26 512 PRO A C 1
ATOM 4105 O O . PRO B 2 512 ? 10.034 -1.505 7.982 1.00 24.15 512 PRO A O 1
ATOM 4109 N N . GLU B 2 513 ? 9.468 -0.605 9.961 1.00 23.56 513 GLU A N 1
ATOM 4110 C CA . GLU B 2 513 ? 10.826 -0.232 10.330 1.00 23.22 513 GLU A CA 1
ATOM 4111 C C . GLU B 2 513 ? 11.694 -1.439 10.775 1.00 22.28 513 GLU A C 1
ATOM 4112 O O . GLU B 2 513 ? 12.931 -1.338 10.807 1.00 22.19 513 GLU A O 1
ATOM 4118 N N . VAL B 2 514 ? 11.040 -2.560 11.100 1.00 20.48 514 VAL A N 1
ATOM 4119 C CA . VAL B 2 514 ? 11.734 -3.788 11.514 1.00 19.54 514 VAL A CA 1
ATOM 4120 C C . VAL B 2 514 ? 12.380 -4.515 10.329 1.00 18.87 514 VAL A C 1
ATOM 4121 O O . VAL B 2 514 ? 11.665 -4.967 9.433 1.00 19.88 514 VAL A O 1
ATOM 4125 N N . SER B 2 515 ? 13.715 -4.624 10.300 1.00 18.19 515 SER A N 1
ATOM 4126 C CA . SER B 2 515 ? 14.396 -5.316 9.188 1.00 16.98 515 SER A CA 1
ATOM 4127 C C . SER B 2 515 ? 14.930 -6.701 9.560 1.00 16.14 515 SER A C 1
ATOM 4128 O O . SER B 2 515 ? 15.344 -7.481 8.698 1.00 16.48 515 SER A O 1
ATOM 4131 N N . LEU B 2 516 ? 14.896 -7.004 10.847 1.00 15.49 516 LEU A N 1
ATOM 4132 C CA . LEU B 2 516 ? 15.382 -8.263 11.369 1.00 14.68 516 LEU A CA 1
ATOM 4133 C C . LEU B 2 516 ? 14.492 -8.782 12.472 1.00 14.34 516 LEU A C 1
ATOM 4134 O O . LEU B 2 516 ? 14.209 -8.081 13.446 1.00 14.52 516 LEU A O 1
ATOM 4139 N N . VAL B 2 517 ? 14.106 -10.046 12.336 1.00 14.43 517 VAL A N 1
ATOM 4140 C CA . VAL B 2 517 ? 13.452 -10.756 13.416 1.00 14.44 517 VAL A CA 1
ATOM 4141 C C . VAL B 2 517 ? 14.364 -11.897 13.834 1.00 13.67 517 VAL A C 1
ATOM 4142 O O . VAL B 2 517 ? 14.749 -12.710 13.009 1.00 12.48 517 VAL A O 1
ATOM 4146 N N . ALA B 2 518 ? 14.710 -11.968 15.114 1.00 13.63 518 ALA A N 1
ATOM 4147 C CA . ALA B 2 518 ? 15.541 -13.076 15.562 1.00 14.04 518 ALA A CA 1
ATOM 4148 C C . ALA B 2 518 ? 14.815 -14.044 16.504 1.00 13.91 518 ALA A C 1
ATOM 4149 O O . ALA B 2 518 ? 14.191 -13.636 17.473 1.00 14.46 518 ALA A O 1
ATOM 4151 N N . ILE B 2 519 ? 14.926 -15.328 16.185 1.00 13.94 519 ILE A N 1
ATOM 4152 C CA . ILE B 2 519 ? 14.219 -16.376 16.877 1.00 14.41 519 ILE A CA 1
ATOM 4153 C C . ILE B 2 519 ? 15.193 -17.283 17.598 1.00 16.06 519 ILE A C 1
ATOM 4154 O O . ILE B 2 519 ? 15.822 -18.139 16.989 1.00 17.00 519 ILE A O 1
ATOM 4159 N N . LEU B 2 520 ? 15.325 -17.056 18.899 1.00 16.56 520 LEU A N 1
ATOM 4160 C CA . LEU B 2 520 ? 16.122 -17.892 19.766 1.00 17.63 520 LEU A CA 1
ATOM 4161 C C . LEU B 2 520 ? 15.420 -19.210 20.011 1.00 17.75 520 LEU A C 1
ATOM 4162 O O . LEU B 2 520 ? 14.182 -19.271 20.161 1.00 18.48 520 LEU A O 1
ATOM 4167 N N . ASP B 2 521 ? 16.208 -20.269 20.079 1.00 18.34 521 ASP A N 1
ATOM 4168 C CA . ASP B 2 521 ? 15.686 -21.555 20.436 1.00 19.07 521 ASP A CA 1
ATOM 4169 C C . ASP B 2 521 ? 14.616 -21.989 19.434 1.00 19.10 521 ASP A C 1
ATOM 4170 O O . ASP B 2 521 ? 13.593 -22.564 19.820 1.00 17.59 521 ASP A O 1
ATOM 4175 N N . ALA B 2 522 ? 14.855 -21.702 18.152 1.00 18.82 522 ALA A N 1
ATOM 4176 C CA . ALA B 2 522 ? 13.873 -22.007 17.090 1.00 18.95 522 ALA A CA 1
ATOM 4177 C C . ALA B 2 522 ? 13.457 -23.486 17.057 1.00 19.10 522 ALA A C 1
ATOM 4178 O O . ALA B 2 522 ? 12.350 -23.819 16.608 1.00 19.87 522 ALA A O 1
ATOM 4180 N N . ASP B 2 523 ? 14.331 -24.346 17.583 1.00 18.90 523 ASP A N 1
ATOM 4181 C CA . ASP B 2 523 ? 14.179 -25.796 17.505 1.00 18.58 523 ASP A CA 1
ATOM 4182 C C . ASP B 2 523 ? 13.540 -26.443 18.722 1.00 18.25 523 ASP A C 1
ATOM 4183 O O . ASP B 2 523 ? 13.560 -27.649 18.835 1.00 18.09 523 ASP A O 1
ATOM 4188 N N . LYS B 2 524 ? 12.946 -25.654 19.618 1.00 18.70 524 LYS A N 1
ATOM 4189 C CA . LYS B 2 524 ? 12.356 -26.214 20.835 1.00 18.99 524 LYS A CA 1
ATOM 4190 C C . LYS B 2 524 ? 10.877 -26.533 20.729 1.00 18.96 524 LYS A C 1
ATOM 4191 O O . LYS B 2 524 ? 10.237 -26.858 21.735 1.00 19.73 524 LYS A O 1
ATOM 4197 N N . GLU B 2 525 ? 10.335 -26.462 19.512 1.00 18.86 525 GLU A N 1
ATOM 4198 C CA . GLU B 2 525 ? 8.936 -26.809 19.264 1.00 17.88 525 GLU A CA 1
ATOM 4199 C C . GLU B 2 525 ? 7.964 -26.127 20.301 1.00 17.86 525 GLU A C 1
ATOM 4200 O O . GLU B 2 525 ? 8.011 -24.909 20.487 1.00 18.19 525 GLU A O 1
ATOM 4206 N N . GLY B 2 526 ? 7.116 -26.896 20.979 1.00 17.16 526 GLY A N 1
ATOM 4207 C CA . GLY B 2 526 ? 6.194 -26.333 21.963 1.00 16.98 526 GLY A CA 1
ATOM 4208 C C . GLY B 2 526 ? 5.156 -25.499 21.254 1.00 17.21 526 GLY A C 1
ATOM 4209 O O . GLY B 2 526 ? 4.923 -25.710 20.060 1.00 15.75 526 GLY A O 1
ATOM 4210 N N . PHE B 2 527 ? 4.575 -24.517 21.963 1.00 17.87 527 PHE A N 1
ATOM 4211 C CA . PHE B 2 527 ? 3.652 -23.565 21.327 1.00 19.07 527 PHE A CA 1
ATOM 4212 C C . PHE B 2 527 ? 4.487 -22.496 20.584 1.00 18.70 527 PHE A C 1
ATOM 4213 O O . PHE B 2 527 ? 4.226 -22.202 19.406 1.00 18.77 527 PHE A O 1
ATOM 4221 N N . LEU B 2 528 ? 5.515 -21.963 21.252 1.00 18.62 528 LEU A N 1
ATOM 4222 C CA . LEU B 2 528 ? 6.283 -20.819 20.722 1.00 17.96 528 LEU A CA 1
ATOM 4223 C C . LEU B 2 528 ? 7.044 -21.116 19.442 1.00 18.25 528 LEU A C 1
ATOM 4224 O O . LEU B 2 528 ? 7.383 -20.199 18.688 1.00 18.14 528 LEU A O 1
ATOM 4229 N N . ARG B 2 529 ? 7.309 -22.392 19.182 1.00 18.78 529 ARG A N 1
ATOM 4230 C CA . ARG B 2 529 ? 8.141 -22.753 18.021 1.00 18.48 529 ARG A CA 1
ATOM 4231 C C . ARG B 2 529 ? 7.437 -23.768 17.153 1.00 17.91 529 ARG A C 1
ATOM 4232 O O . ARG B 2 529 ? 8.061 -24.547 16.441 1.00 18.67 529 ARG A O 1
ATOM 4240 N N . SER B 2 530 ? 6.122 -23.719 17.202 1.00 17.32 530 SER A N 1
ATOM 4241 C CA . SER B 2 530 ? 5.273 -24.492 16.314 1.00 17.01 530 SER A CA 1
ATOM 4242 C C . SER B 2 530 ? 5.287 -23.887 14.900 1.00 16.65 530 SER A C 1
ATOM 4243 O O . SER B 2 530 ? 5.784 -22.769 14.685 1.00 16.12 530 SER A O 1
ATOM 4246 N N . GLU B 2 531 ? 4.776 -24.639 13.928 1.00 15.83 531 GLU A N 1
ATOM 4247 C CA . GLU B 2 531 ? 4.748 -24.188 12.531 1.00 15.64 531 GLU A CA 1
ATOM 4248 C C . GLU B 2 531 ? 3.981 -22.870 12.413 1.00 14.47 531 GLU A C 1
ATOM 4249 O O . GLU B 2 531 ? 4.439 -21.956 11.780 1.00 13.54 531 GLU A O 1
ATOM 4255 N N . ARG B 2 532 ? 2.822 -22.799 13.068 1.00 13.95 532 ARG A N 1
ATOM 4256 C CA . ARG B 2 532 ? 2.003 -21.600 13.199 1.00 14.87 532 ARG A CA 1
ATOM 4257 C C . ARG B 2 532 ? 2.732 -20.361 13.788 1.00 14.17 532 ARG A C 1
ATOM 4258 O O . ARG B 2 532 ? 2.696 -19.299 13.187 1.00 13.37 532 ARG A O 1
ATOM 4266 N N . SER B 2 533 ? 3.359 -20.494 14.967 1.00 14.78 533 SER A N 1
ATOM 4267 C CA . SER B 2 533 ? 4.143 -19.417 15.604 1.00 15.12 533 SER A CA 1
ATOM 4268 C C . SER B 2 533 ? 5.345 -19.004 14.768 1.00 14.01 533 SER A C 1
ATOM 4269 O O . SER B 2 533 ? 5.712 -17.830 14.706 1.00 13.53 533 SER A O 1
ATOM 4272 N N . LEU B 2 534 ? 5.984 -19.977 14.141 1.00 13.64 534 LEU A N 1
ATOM 4273 C CA . LEU B 2 534 ? 7.135 -19.672 13.333 1.00 13.64 534 LEU A CA 1
ATOM 4274 C C . LEU B 2 534 ? 6.772 -18.804 12.114 1.00 14.42 534 LEU A C 1
ATOM 4275 O O . LEU B 2 534 ? 7.421 -17.790 11.861 1.00 15.75 534 LEU A O 1
ATOM 4280 N N . ILE B 2 535 ? 5.735 -19.199 11.371 1.00 15.38 535 ILE A N 1
ATOM 4281 C CA . ILE B 2 535 ? 5.315 -18.479 10.159 1.00 15.68 535 ILE A CA 1
ATOM 4282 C C . ILE B 2 535 ? 4.796 -17.069 10.515 1.00 16.00 535 ILE A C 1
ATOM 4283 O O . ILE B 2 535 ? 5.136 -16.083 9.832 1.00 15.55 535 ILE A O 1
ATOM 4288 N N . GLN B 2 536 ? 4.026 -16.957 11.596 1.00 15.18 536 GLN A N 1
ATOM 4289 C CA . GLN B 2 536 ? 3.565 -15.642 12.046 1.00 15.76 536 GLN A CA 1
ATOM 4290 C C . GLN B 2 536 ? 4.719 -14.749 12.486 1.00 16.47 536 GLN A C 1
ATOM 4291 O O . GLN B 2 536 ? 4.710 -13.528 12.248 1.00 17.28 536 GLN A O 1
ATOM 4297 N N . THR B 2 537 ? 5.711 -15.343 13.149 1.00 16.31 537 THR A N 1
ATOM 4298 C CA . THR B 2 537 ? 6.886 -14.602 13.604 1.00 16.42 537 THR A CA 1
ATOM 4299 C C . THR B 2 537 ? 7.727 -14.194 12.410 1.00 16.56 537 THR A C 1
ATOM 4300 O O . THR B 2 537 ? 8.157 -13.050 12.322 1.00 16.62 537 THR A O 1
ATOM 4304 N N . ILE B 2 538 ? 7.929 -15.118 11.467 1.00 16.31 538 ILE A N 1
ATOM 4305 C CA . ILE B 2 538 ? 8.578 -14.761 10.218 1.00 15.88 538 ILE A CA 1
ATOM 4306 C C . ILE B 2 538 ? 7.888 -13.549 9.593 1.00 16.30 538 ILE A C 1
ATOM 4307 O O . ILE B 2 538 ? 8.547 -12.632 9.113 1.00 17.02 538 ILE A O 1
ATOM 4312 N N . GLY B 2 539 ? 6.565 -13.559 9.604 1.00 16.99 539 GLY A N 1
ATOM 4313 C CA . GLY B 2 539 ? 5.757 -12.506 8.986 1.00 17.14 539 GLY A CA 1
ATOM 4314 C C . GLY B 2 539 ? 6.085 -11.086 9.413 1.00 16.97 539 GLY A C 1
ATOM 4315 O O . GLY B 2 539 ? 5.901 -10.162 8.625 1.00 16.28 539 GLY A O 1
ATOM 4316 N N . ARG B 2 540 ? 6.600 -10.918 10.638 1.00 17.74 540 ARG A N 1
ATOM 4317 C CA . ARG B 2 540 ? 6.934 -9.584 11.187 1.00 18.25 540 ARG A CA 1
ATOM 4318 C C . ARG B 2 540 ? 8.051 -8.904 10.431 1.00 18.20 540 ARG A C 1
ATOM 4319 O O . ARG B 2 540 ? 8.190 -7.685 10.542 1.00 19.60 540 ARG A O 1
ATOM 4327 N N . ALA B 2 541 ? 8.861 -9.688 9.713 1.00 17.08 541 ALA A N 1
ATOM 4328 C CA . ALA B 2 541 ? 9.982 -9.186 8.902 1.00 17.15 541 ALA A CA 1
ATOM 4329 C C . ALA B 2 541 ? 9.588 -8.936 7.417 1.00 17.36 541 ALA A C 1
ATOM 4330 O O . ALA B 2 541 ? 10.416 -8.537 6.592 1.00 17.71 541 ALA A O 1
ATOM 4332 N N . ALA B 2 542 ? 8.336 -9.181 7.077 1.00 17.10 542 ALA A N 1
ATOM 4333 C CA . ALA B 2 542 ? 7.922 -9.088 5.690 1.00 18.03 542 ALA A CA 1
ATOM 4334 C C . ALA B 2 542 ? 7.373 -7.699 5.296 1.00 18.25 542 ALA A C 1
ATOM 4335 O O . ALA B 2 542 ? 6.868 -7.533 4.185 1.00 19.01 542 ALA A O 1
ATOM 4337 N N . ARG B 2 543 ? 7.503 -6.716 6.197 1.00 18.19 543 ARG A N 1
ATOM 4338 C CA . ARG B 2 543 ? 6.964 -5.378 5.983 1.00 18.51 543 ARG A CA 1
ATOM 4339 C C . ARG B 2 543 ? 8.082 -4.443 5.506 1.00 18.03 543 ARG A C 1
ATOM 4340 O O . ARG B 2 543 ? 7.877 -3.241 5.344 1.00 17.96 543 ARG A O 1
ATOM 4348 N N . ASN B 2 544 ? 9.260 -5.011 5.295 1.00 17.86 544 ASN A N 1
ATOM 4349 C CA . ASN B 2 544 ? 10.435 -4.247 4.991 1.00 18.29 544 ASN A CA 1
ATOM 4350 C C . ASN B 2 544 ? 11.138 -4.872 3.783 1.00 18.61 544 ASN A C 1
ATOM 4351 O O . ASN B 2 544 ? 11.241 -6.107 3.648 1.00 18.31 544 ASN A O 1
ATOM 4356 N N . ALA B 2 545 ? 11.604 -4.008 2.891 1.00 19.16 545 ALA A N 1
ATOM 4357 C CA . ALA B 2 545 ? 12.195 -4.445 1.628 1.00 19.71 545 ALA A CA 1
ATOM 4358 C C . ALA B 2 545 ? 13.521 -5.194 1.797 1.00 19.25 545 ALA A C 1
ATOM 4359 O O . ALA B 2 545 ? 13.981 -5.821 0.859 1.00 19.53 545 ALA A O 1
ATOM 4361 N N . GLU B 2 546 ? 14.121 -5.115 2.991 1.00 19.54 546 GLU A N 1
ATOM 4362 C CA . GLU B 2 546 ? 15.336 -5.878 3.316 1.00 19.39 546 GLU A CA 1
ATOM 4363 C C . GLU B 2 546 ? 15.146 -6.801 4.518 1.00 18.33 546 GLU A C 1
ATOM 4364 O O . GLU B 2 546 ? 16.118 -7.228 5.136 1.00 18.14 546 GLU A O 1
ATOM 4370 N N . GLY B 2 547 ? 13.891 -7.092 4.851 1.00 18.29 547 GLY A N 1
ATOM 4371 C CA . GLY B 2 547 ? 13.549 -8.014 5.944 1.00 17.38 547 GLY A CA 1
ATOM 4372 C C . GLY B 2 547 ? 14.248 -9.366 5.912 1.00 17.53 547 GLY A C 1
ATOM 4373 O O . GLY B 2 547 ? 14.438 -9.980 4.848 1.00 16.73 547 GLY A O 1
ATOM 4374 N N . ARG B 2 548 ? 14.627 -9.830 7.108 1.00 17.30 548 ARG A N 1
ATOM 4375 C CA . ARG B 2 548 ? 15.451 -11.017 7.270 1.00 17.68 548 ARG A CA 1
ATOM 4376 C C . ARG B 2 548 ? 15.128 -11.628 8.605 1.00 15.96 548 ARG A C 1
ATOM 4377 O O . ARG B 2 548 ? 14.848 -10.906 9.546 1.00 17.03 548 ARG A O 1
ATOM 4385 N N . VAL B 2 549 ? 15.122 -12.954 8.655 1.00 15.32 549 VAL A N 1
ATOM 4386 C CA . VAL B 2 549 ? 14.917 -13.741 9.889 1.00 14.78 549 VAL A CA 1
ATOM 4387 C C . VAL B 2 549 ? 16.174 -14.568 10.188 1.00 15.58 549 VAL A C 1
ATOM 4388 O O . VAL B 2 549 ? 16.816 -15.091 9.264 1.00 16.05 549 VAL A O 1
ATOM 4392 N N . ILE B 2 550 ? 16.559 -14.637 11.463 1.00 15.37 550 ILE A N 1
ATOM 4393 C CA . ILE B 2 550 ? 17.600 -15.570 11.898 1.00 15.91 550 ILE A CA 1
ATOM 4394 C C . ILE B 2 550 ? 16.986 -16.472 12.957 1.00 16.04 550 ILE A C 1
ATOM 4395 O O . ILE B 2 550 ? 16.310 -16.006 13.872 1.00 15.86 550 ILE A O 1
ATOM 4400 N N . MET B 2 551 ? 17.211 -17.762 12.799 1.00 15.35 551 MET A N 1
ATOM 4401 C CA . MET B 2 551 ? 16.711 -18.739 13.736 1.00 15.97 551 MET A CA 1
ATOM 4402 C C . MET B 2 551 ? 17.940 -19.385 14.307 1.00 14.93 551 MET A C 1
ATOM 4403 O O . MET B 2 551 ? 18.748 -19.883 13.542 1.00 15.39 551 MET A O 1
ATOM 4408 N N . TYR B 2 552 ? 18.102 -19.326 15.628 1.00 15.02 552 TYR A N 1
ATOM 4409 C CA . TYR B 2 552 ? 19.170 -20.037 16.327 1.00 15.81 552 TYR A CA 1
ATOM 4410 C C . TYR B 2 552 ? 18.670 -21.411 16.783 1.00 16.21 552 TYR A C 1
ATOM 4411 O O . TYR B 2 552 ? 17.633 -21.528 17.448 1.00 16.96 552 TYR A O 1
ATOM 4420 N N . ALA B 2 553 ? 19.399 -22.447 16.388 1.00 16.84 553 ALA A N 1
ATOM 4421 C CA . ALA B 2 553 ? 18.918 -23.839 16.466 1.00 17.28 553 ALA A CA 1
ATOM 4422 C C . ALA B 2 553 ? 20.074 -24.784 16.193 1.00 17.72 553 ALA A C 1
ATOM 4423 O O . ALA B 2 553 ? 20.805 -24.560 15.244 1.00 16.93 553 ALA A O 1
ATOM 4425 N N . ASP B 2 554 ? 20.199 -25.862 16.976 1.00 18.67 554 ASP A N 1
ATOM 4426 C CA . ASP B 2 554 ? 21.175 -26.905 16.661 1.00 20.25 554 ASP A CA 1
ATOM 4427 C C . ASP B 2 554 ? 20.654 -27.966 15.700 1.00 20.51 554 ASP A C 1
ATOM 4428 O O . ASP B 2 554 ? 21.424 -28.787 15.201 1.00 21.95 554 ASP A O 1
ATOM 4433 N N . LYS B 2 555 ? 19.351 -27.967 15.469 1.00 21.54 555 LYS A N 1
ATOM 4434 C CA . LYS B 2 555 ? 18.704 -28.933 14.564 1.00 20.96 555 LYS A CA 1
ATOM 4435 C C . LYS B 2 555 ? 17.453 -28.342 13.905 1.00 20.27 555 LYS A C 1
ATOM 4436 O O . LYS B 2 555 ? 16.897 -27.359 14.388 1.00 19.40 555 LYS A O 1
ATOM 4442 N N . ILE B 2 556 ? 16.992 -28.978 12.823 1.00 19.39 556 ILE A N 1
ATOM 4443 C CA . ILE B 2 556 ? 15.840 -28.502 12.067 1.00 17.28 556 ILE A CA 1
ATOM 4444 C C . ILE B 2 556 ? 14.613 -29.346 12.434 1.00 17.15 556 ILE A C 1
ATOM 4445 O O . ILE B 2 556 ? 14.453 -30.441 11.936 1.00 18.03 556 ILE A O 1
ATOM 4450 N N . THR B 2 557 ? 13.760 -28.862 13.333 1.00 16.06 557 THR A N 1
ATOM 4451 C CA . THR B 2 557 ? 12.550 -29.601 13.703 1.00 16.14 557 THR A CA 1
ATOM 4452 C C . THR B 2 557 ? 11.494 -29.610 12.602 1.00 15.55 557 THR A C 1
ATOM 4453 O O . THR B 2 557 ? 11.526 -28.803 11.679 1.00 14.83 557 THR A O 1
ATOM 4457 N N . LYS B 2 558 ? 10.527 -30.511 12.733 1.00 15.75 558 LYS A N 1
ATOM 4458 C CA . LYS B 2 558 ? 9.418 -30.566 11.804 1.00 16.04 558 LYS A CA 1
ATOM 4459 C C . LYS B 2 558 ? 8.800 -29.197 11.585 1.00 14.30 558 LYS A C 1
ATOM 4460 O O . LYS B 2 558 ? 8.510 -28.841 10.460 1.00 13.99 558 LYS A O 1
ATOM 4466 N N . SER B 2 559 ? 8.601 -28.414 12.641 1.00 14.23 559 SER A N 1
ATOM 4467 C CA . SER B 2 559 ? 7.967 -27.102 12.462 1.00 13.52 559 SER A CA 1
ATOM 4468 C C . SER B 2 559 ? 8.876 -26.146 11.697 1.00 13.44 559 SER A C 1
ATOM 4469 O O . SER B 2 559 ? 8.399 -25.329 10.908 1.00 13.90 559 SER A O 1
ATOM 4472 N N . MET B 2 560 ? 10.175 -26.201 11.965 1.00 13.16 560 MET A N 1
ATOM 4473 C CA . MET B 2 560 ? 11.128 -25.330 11.248 1.00 13.44 560 MET A CA 1
ATOM 4474 C C . MET B 2 560 ? 11.074 -25.625 9.740 1.00 12.77 560 MET A C 1
ATOM 4475 O O . MET B 2 560 ? 10.987 -24.716 8.929 1.00 12.22 560 MET A O 1
ATOM 4480 N N . GLU B 2 561 ? 11.083 -26.909 9.392 1.00 12.20 561 GLU A N 1
ATOM 4481 C CA . GLU B 2 561 ? 11.014 -27.361 8.017 1.00 12.79 561 GLU A CA 1
ATOM 4482 C C . GLU B 2 561 ? 9.794 -26.824 7.257 1.00 12.52 561 GLU A C 1
ATOM 4483 O O . GLU B 2 561 ? 9.918 -26.271 6.153 1.00 11.47 561 GLU A O 1
ATOM 4489 N N . ILE B 2 562 ? 8.607 -27.012 7.822 1.00 11.40 562 ILE A N 1
ATOM 4490 C CA . ILE B 2 562 ? 7.413 -26.544 7.138 1.00 12.27 562 ILE A CA 1
ATOM 4491 C C . ILE B 2 562 ? 7.423 -25.023 7.009 1.00 12.56 562 ILE A C 1
ATOM 4492 O O . ILE B 2 562 ? 7.128 -24.481 5.951 1.00 12.00 562 ILE A O 1
ATOM 4497 N N . ALA B 2 563 ? 7.807 -24.334 8.081 1.00 13.60 563 ALA A N 1
ATOM 4498 C CA . ALA B 2 563 ? 7.865 -22.868 8.076 1.00 14.20 563 ALA A CA 1
ATOM 4499 C C . ALA B 2 563 ? 8.880 -22.321 7.095 1.00 14.02 563 ALA A C 1
ATOM 4500 O O . ALA B 2 563 ? 8.584 -21.398 6.365 1.00 14.49 563 ALA A O 1
ATOM 4502 N N . ILE B 2 564 ? 10.100 -22.850 7.131 1.00 14.74 564 ILE A N 1
ATOM 4503 C CA . ILE B 2 564 ? 11.176 -22.399 6.245 1.00 14.90 564 ILE A CA 1
ATOM 4504 C C . ILE B 2 564 ? 10.852 -22.717 4.780 1.00 15.73 564 ILE A C 1
ATOM 4505 O O . ILE B 2 564 ? 11.041 -21.871 3.887 1.00 16.29 564 ILE A O 1
ATOM 4510 N N . ASN B 2 565 ? 10.321 -23.914 4.547 1.00 16.58 565 ASN A N 1
ATOM 4511 C CA . ASN B 2 565 ? 9.884 -24.321 3.217 1.00 17.06 565 ASN A CA 1
ATOM 4512 C C . ASN B 2 565 ? 8.818 -23.412 2.575 1.00 16.49 565 ASN A C 1
ATOM 4513 O O . ASN B 2 565 ? 8.978 -22.943 1.431 1.00 16.24 565 ASN A O 1
ATOM 4518 N N . GLU B 2 566 ? 7.742 -23.169 3.308 1.00 16.06 566 GLU A N 1
ATOM 4519 C CA . GLU B 2 566 ? 6.667 -22.281 2.876 1.00 15.14 566 GLU A CA 1
ATOM 4520 C C . GLU B 2 566 ? 7.132 -20.852 2.643 1.00 15.11 566 GLU A C 1
ATOM 4521 O O . GLU B 2 566 ? 6.690 -20.206 1.711 1.00 14.77 566 GLU A O 1
ATOM 4527 N N . THR B 2 567 ? 8.061 -20.374 3.468 1.00 15.26 567 THR A N 1
ATOM 4528 C CA . THR B 2 567 ? 8.585 -19.023 3.341 1.00 15.82 567 THR A CA 1
ATOM 4529 C C . THR B 2 567 ? 9.360 -18.890 2.041 1.00 16.67 567 THR A C 1
ATOM 4530 O O . THR B 2 567 ? 9.116 -17.958 1.270 1.00 16.08 567 THR A O 1
ATOM 4534 N N . LYS B 2 568 ? 10.274 -19.839 1.816 1.00 18.30 568 LYS A N 1
ATOM 4535 C CA . LYS B 2 568 ? 11.132 -19.897 0.628 1.00 19.59 568 LYS A CA 1
ATOM 4536 C C . LYS B 2 568 ? 10.357 -20.121 -0.671 1.00 20.15 568 LYS A C 1
ATOM 4537 O O . LYS B 2 568 ? 10.743 -19.565 -1.716 1.00 20.51 568 LYS A O 1
ATOM 4543 N N . ARG B 2 569 ? 9.276 -20.912 -0.593 1.00 19.77 569 ARG A N 1
ATOM 4544 C CA . ARG B 2 569 ? 8.393 -21.153 -1.726 1.00 20.68 569 ARG A CA 1
ATOM 4545 C C . ARG B 2 569 ? 7.643 -19.881 -2.130 1.00 19.84 569 ARG A C 1
ATOM 4546 O O . ARG B 2 569 ? 7.589 -19.571 -3.309 1.00 20.40 569 ARG A O 1
ATOM 4554 N N . ARG B 2 570 ? 7.043 -19.171 -1.173 1.00 18.58 570 ARG A N 1
ATOM 4555 C CA . ARG B 2 570 ? 6.362 -17.886 -1.466 1.00 17.80 570 ARG A CA 1
ATOM 4556 C C . ARG B 2 570 ? 7.292 -16.829 -2.020 1.00 17.44 570 ARG A C 1
ATOM 4557 O O . ARG B 2 570 ? 6.935 -16.129 -2.953 1.00 16.40 570 ARG A O 1
ATOM 4565 N N . ARG B 2 571 ? 8.477 -16.693 -1.420 1.00 17.69 571 ARG A N 1
ATOM 4566 C CA . ARG B 2 571 ? 9.447 -15.684 -1.858 1.00 18.37 571 ARG A CA 1
ATOM 4567 C C . ARG B 2 571 ? 9.803 -15.937 -3.314 1.00 19.96 571 ARG A C 1
ATOM 4568 O O . ARG B 2 571 ? 10.055 -15.013 -4.070 1.00 20.55 571 ARG A O 1
ATOM 4576 N N . GLU B 2 572 ? 9.798 -17.202 -3.709 1.00 20.75 572 GLU A N 1
ATOM 4577 C CA . GLU B 2 572 ? 10.173 -17.552 -5.053 1.00 22.21 572 GLU A CA 1
ATOM 4578 C C . GLU B 2 572 ? 9.125 -17.093 -6.058 1.00 21.88 572 GLU A C 1
ATOM 4579 O O . GLU B 2 572 ? 9.452 -16.445 -7.054 1.00 22.13 572 GLU A O 1
ATOM 4585 N N . GLN B 2 573 ? 7.863 -17.417 -5.786 1.00 21.65 573 GLN A N 1
ATOM 4586 C CA . GLN B 2 573 ? 6.773 -16.980 -6.637 1.00 21.26 573 GLN A CA 1
ATOM 4587 C C . GLN B 2 573 ? 6.606 -15.467 -6.637 1.00 19.99 573 GLN A C 1
ATOM 4588 O O . GLN B 2 573 ? 6.149 -14.892 -7.634 1.00 19.24 573 GLN A O 1
ATOM 4594 N N . GLN B 2 574 ? 6.952 -14.840 -5.508 1.00 18.59 574 GLN A N 1
ATOM 4595 C CA . GLN B 2 574 ? 6.843 -13.394 -5.349 1.00 17.96 574 GLN A CA 1
ATOM 4596 C C . GLN B 2 574 ? 7.876 -12.657 -6.204 1.00 18.71 574 GLN A C 1
ATOM 4597 O O . GLN B 2 574 ? 7.547 -11.624 -6.808 1.00 18.30 574 GLN A O 1
ATOM 4603 N N . GLU B 2 575 ? 9.120 -13.155 -6.204 1.00 19.06 575 GLU A N 1
ATOM 4604 C CA . GLU B 2 575 ? 10.195 -12.614 -7.045 1.00 20.68 575 GLU A CA 1
ATOM 4605 C C . GLU B 2 575 ? 9.950 -12.876 -8.5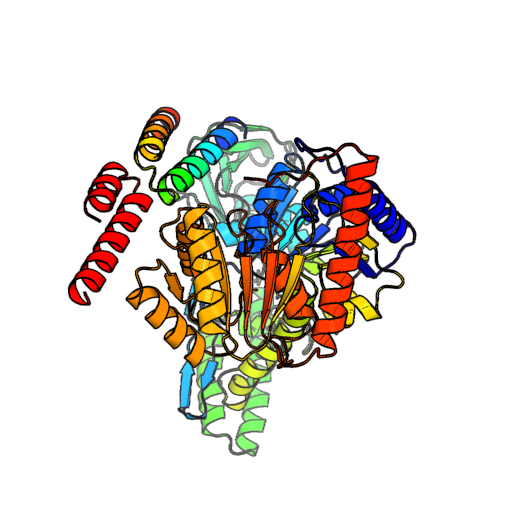26 1.00 20.97 575 GLU A C 1
ATOM 4606 O O . GLU B 2 575 ? 10.305 -12.044 -9.354 1.00 20.69 575 GLU A O 1
ATOM 4612 N N . ARG B 2 576 ? 9.332 -14.016 -8.856 1.00 21.13 576 ARG A N 1
ATOM 4613 C CA . ARG B 2 576 ? 8.895 -14.271 -10.243 1.00 21.70 576 ARG A CA 1
ATOM 4614 C C . ARG B 2 576 ? 7.833 -13.268 -10.728 1.00 21.16 576 ARG A C 1
ATOM 4615 O O . ARG B 2 576 ? 7.958 -12.661 -11.810 1.00 20.74 576 ARG A O 1
ATOM 4623 N N . PHE B 2 577 ? 6.778 -13.109 -9.944 1.00 20.91 577 PHE A N 1
ATOM 4624 C CA . PHE B 2 577 ? 5.782 -12.090 -10.223 1.00 20.43 577 PHE A CA 1
ATOM 4625 C C . PHE B 2 577 ? 6.456 -10.730 -10.422 1.00 21.22 577 PHE A C 1
ATOM 4626 O O . PHE B 2 577 ? 6.205 -10.050 -11.415 1.00 21.44 577 PHE A O 1
ATOM 4634 N N . ASN B 2 578 ? 7.314 -10.332 -9.483 1.00 22.01 578 ASN A N 1
ATOM 4635 C CA . ASN B 2 578 ? 7.982 -9.032 -9.550 1.00 22.47 578 ASN A CA 1
ATOM 4636 C C . ASN B 2 578 ? 8.774 -8.879 -10.853 1.00 23.61 578 ASN A C 1
ATOM 4637 O O . ASN B 2 578 ? 8.637 -7.867 -11.560 1.00 23.76 578 ASN A O 1
ATOM 4642 N N . GLU B 2 579 ? 9.611 -9.870 -11.157 1.00 23.96 579 GLU A N 1
ATOM 4643 C CA . GLU B 2 579 ? 10.387 -9.865 -12.397 1.00 24.70 579 GLU A CA 1
ATOM 4644 C C . GLU B 2 579 ? 9.464 -9.741 -13.615 1.00 24.07 579 GLU A C 1
ATOM 4645 O O . GLU B 2 579 ? 9.604 -8.821 -14.432 1.00 23.74 579 GLU A O 1
ATOM 4651 N N . GLU B 2 580 ? 8.525 -10.672 -13.726 1.00 23.24 580 GLU A N 1
ATOM 4652 C CA . GLU B 2 580 ? 7.554 -10.664 -14.824 1.00 22.94 580 GLU A CA 1
ATOM 4653 C C . GLU B 2 580 ? 6.682 -9.415 -14.945 1.00 23.39 580 GLU A C 1
ATOM 4654 O O . GLU B 2 580 ? 6.145 -9.138 -16.023 1.00 24.22 580 GLU A O 1
ATOM 4660 N N . HIS B 2 581 ? 6.541 -8.652 -13.860 1.00 23.51 581 HIS A N 1
ATOM 4661 C CA . HIS B 2 581 ? 5.704 -7.439 -13.890 1.00 23.25 581 HIS A CA 1
ATOM 4662 C C . HIS B 2 581 ? 6.474 -6.126 -13.832 1.00 23.30 581 HIS A C 1
ATOM 4663 O O . HIS B 2 581 ? 5.865 -5.059 -13.839 1.00 23.21 581 HIS A O 1
ATOM 4670 N N . GLY B 2 582 ? 7.798 -6.210 -13.792 1.00 22.97 582 GLY A N 1
ATOM 4671 C CA . GLY B 2 582 ? 8.633 -5.014 -13.733 1.00 24.10 582 GLY A CA 1
ATOM 4672 C C . GLY B 2 582 ? 8.594 -4.266 -12.411 1.00 24.75 582 GLY A C 1
ATOM 4673 O O . GLY B 2 582 ? 8.801 -3.052 -12.376 1.00 25.62 582 GLY A O 1
ATOM 4674 N N . ILE B 2 583 ? 8.343 -4.990 -11.323 1.00 24.56 583 ILE A N 1
ATOM 4675 C CA . ILE B 2 583 ? 8.162 -4.396 -10.008 1.00 24.87 583 ILE A CA 1
ATOM 4676 C C . ILE B 2 583 ? 9.431 -4.465 -9.185 1.00 25.61 583 ILE A C 1
ATOM 4677 O O . ILE B 2 583 ? 10.118 -5.483 -9.200 1.00 25.53 583 ILE A O 1
ATOM 4682 N N . THR B 2 584 ? 9.737 -3.372 -8.479 1.00 26.49 584 THR A N 1
ATOM 4683 C CA . THR B 2 584 ? 10.818 -3.334 -7.488 1.00 27.69 584 THR A CA 1
ATOM 4684 C C . THR B 2 584 ? 10.235 -3.191 -6.076 1.00 28.03 584 THR A C 1
ATOM 4685 O O . THR B 2 584 ? 9.557 -2.204 -5.782 1.00 28.34 584 THR A O 1
ATOM 4689 N N . PRO B 2 585 ? 10.500 -4.184 -5.204 1.00 28.89 585 PRO A N 1
ATOM 4690 C CA . PRO B 2 585 ? 10.029 -4.195 -3.822 1.00 29.57 585 PRO A CA 1
ATOM 4691 C C . PRO B 2 585 ? 10.403 -2.915 -3.069 1.00 30.55 585 PRO A C 1
ATOM 4692 O O . PRO B 2 585 ? 11.554 -2.485 -3.088 1.00 30.16 585 PRO A O 1
ATOM 4696 N N . LYS B 2 586 ? 9.406 -2.312 -2.431 1.00 31.68 586 LYS A N 1
ATOM 4697 C CA . LYS B 2 586 ? 9.592 -1.088 -1.671 1.00 32.44 586 LYS A CA 1
ATOM 4698 C C . LYS B 2 586 ? 8.725 -1.166 -0.432 1.00 33.01 586 LYS A C 1
ATOM 4699 O O . LYS B 2 586 ? 7.553 -1.559 -0.498 1.00 33.20 586 LYS A O 1
ATOM 4701 N N . THR B 2 587 ? 9.330 -0.811 0.696 1.00 33.91 587 THR A N 1
ATOM 4702 C CA . THR B 2 587 ? 8.671 -0.757 2.000 1.00 34.68 587 THR A CA 1
ATOM 4703 C C . THR B 2 587 ? 7.498 0.237 1.953 1.00 35.83 587 THR A C 1
ATOM 4704 O O . THR B 2 587 ? 7.639 1.338 1.409 1.00 36.35 587 THR A O 1
ATOM 4708 N N . ILE B 2 588 ? 6.347 -0.157 2.504 1.00 37.16 588 ILE A N 1
ATOM 4709 C CA . ILE B 2 588 ? 5.222 0.770 2.716 1.00 38.26 588 ILE A CA 1
ATOM 4710 C C . ILE B 2 588 ? 5.356 1.487 4.083 1.00 39.11 588 ILE A C 1
ATOM 4711 O O . ILE B 2 588 ? 5.540 0.837 5.118 1.00 39.39 588 ILE A O 1
ATOM 4716 N N . ASN B 2 589 ? 5.291 2.821 4.074 1.00 40.11 589 ASN A N 1
ATOM 4717 C CA . ASN B 2 589 ? 5.253 3.623 5.318 1.00 40.58 589 ASN A CA 1
ATOM 4718 C C . ASN B 2 589 ? 4.739 5.057 5.096 1.00 40.84 589 ASN A C 1
ATOM 4719 O O . ASN B 2 589 ? 3.583 5.384 5.424 1.00 40.81 589 ASN A O 1
ATOM 4721 N N . LYS B 2 621 ? 20.497 6.186 38.153 1.00 51.76 621 LYS A N 1
ATOM 4722 C CA . LYS B 2 621 ? 19.889 5.486 37.021 1.00 52.03 621 LYS A CA 1
ATOM 4723 C C . LYS B 2 621 ? 18.503 4.927 37.368 1.00 52.27 621 LYS A C 1
ATOM 4724 O O . LYS B 2 621 ? 17.629 4.855 36.497 1.00 52.25 621 LYS A O 1
ATOM 4726 N N . LYS B 2 622 ? 18.316 4.524 38.629 1.00 52.32 622 LYS A N 1
ATOM 4727 C CA . LYS B 2 622 ? 16.995 4.157 39.156 1.00 52.53 622 LYS A CA 1
ATOM 4728 C C . LYS B 2 622 ? 16.179 5.420 39.448 1.00 52.58 622 LYS A C 1
ATOM 4729 O O . LYS B 2 622 ? 14.971 5.454 39.204 1.00 52.75 622 LYS A O 1
ATOM 4731 N N . GLU B 2 623 ? 16.854 6.448 39.970 1.00 52.42 623 GLU A N 1
ATOM 4732 C CA . GLU B 2 623 ? 16.246 7.752 40.224 1.00 52.39 623 GLU A CA 1
ATOM 4733 C C . GLU B 2 623 ? 15.789 8.410 38.914 1.00 52.16 623 GLU A C 1
ATOM 4734 O O . GLU B 2 623 ? 14.650 8.888 38.813 1.00 51.88 623 GLU A O 1
ATOM 4736 N N . ARG B 2 624 ? 16.684 8.424 37.919 1.00 51.87 624 ARG A N 1
ATOM 4737 C CA . ARG B 2 624 ? 16.358 8.900 36.564 1.00 51.41 624 ARG A CA 1
ATOM 4738 C C . ARG B 2 624 ? 15.118 8.175 36.037 1.00 51.03 624 ARG A C 1
ATOM 4739 O O . ARG B 2 624 ? 14.215 8.806 35.480 1.00 50.98 624 ARG A O 1
ATOM 4741 N N . GLN B 2 625 ? 15.077 6.859 36.259 1.00 50.25 625 GLN A N 1
ATOM 4742 C CA . GLN B 2 625 ? 13.979 6.003 35.831 1.00 49.70 625 GLN A CA 1
ATOM 4743 C C . GLN B 2 625 ? 12.589 6.420 36.376 1.00 49.26 625 GLN A C 1
ATOM 4744 O O . GLN B 2 625 ? 11.625 6.493 35.607 1.00 49.11 625 GLN A O 1
ATOM 4746 N N . LYS B 2 626 ? 12.488 6.693 37.678 1.00 48.48 626 LYS A N 1
ATOM 4747 C CA . LYS B 2 626 ? 11.208 7.114 38.285 1.00 47.84 626 LYS A CA 1
ATOM 4748 C C . LYS B 2 626 ? 10.770 8.537 37.861 1.00 47.41 626 LYS A C 1
ATOM 4749 O O . LYS B 2 626 ? 9.563 8.813 37.721 1.00 47.20 626 LYS A O 1
ATOM 4751 N N . VAL B 2 627 ? 11.751 9.430 37.671 1.00 46.60 627 VAL A N 1
ATOM 4752 C CA . VAL B 2 627 ? 11.501 10.805 37.196 1.00 45.58 627 VAL A CA 1
ATOM 4753 C C . VAL B 2 627 ? 10.924 10.797 35.775 1.00 44.86 627 VAL A C 1
ATOM 4754 O O . VAL B 2 627 ? 9.959 11.526 35.474 1.00 44.65 627 VAL A O 1
ATOM 4756 N N . VAL B 2 628 ? 11.509 9.951 34.920 1.00 43.79 628 VAL A N 1
ATOM 4757 C CA . VAL B 2 628 ? 11.101 9.826 33.528 1.00 42.66 628 VAL A CA 1
ATOM 4758 C C . VAL B 2 628 ? 9.681 9.246 33.414 1.00 42.29 628 VAL A C 1
ATOM 4759 O O . VAL B 2 628 ? 8.861 9.769 32.663 1.00 42.02 628 VAL A O 1
ATOM 4763 N N . GLU B 2 629 ? 9.389 8.196 34.180 1.00 42.08 629 GLU A N 1
ATOM 4764 C CA . GLU B 2 629 ? 8.027 7.624 34.226 1.00 41.58 629 GLU A CA 1
ATOM 4765 C C . GLU B 2 629 ? 6.936 8.592 34.727 1.00 40.89 629 GLU A C 1
ATOM 4766 O O . GLU B 2 629 ? 5.790 8.503 34.276 1.00 41.46 629 GLU A O 1
ATOM 4768 N N . GLN B 2 630 ? 7.280 9.510 35.635 1.00 39.74 630 GLN A N 1
ATOM 4769 C CA . GLN B 2 630 ? 6.311 10.522 36.128 1.00 38.69 630 GLN A CA 1
ATOM 4770 C C . GLN B 2 630 ? 6.053 11.663 35.133 1.00 37.74 630 GLN A C 1
ATOM 4771 O O . GLN B 2 630 ? 4.910 12.055 34.924 1.00 37.16 630 GLN A O 1
ATOM 4773 N N . MET B 2 631 ? 7.120 12.179 34.525 1.00 37.21 631 MET A N 1
ATOM 4774 C CA . MET B 2 631 ? 7.038 13.211 33.479 1.00 37.39 631 MET A CA 1
ATOM 4775 C C . MET B 2 631 ? 6.354 12.707 32.210 1.00 36.10 631 MET A C 1
ATOM 4776 O O . MET B 2 631 ? 5.729 13.492 31.494 1.00 35.85 631 MET A O 1
ATOM 4781 N N . GLU B 2 632 ? 6.487 11.407 31.939 1.00 34.59 632 GLU A N 1
ATOM 4782 C CA . GLU B 2 632 ? 5.846 10.757 30.778 1.00 33.68 632 GLU A CA 1
ATOM 4783 C C . GLU B 2 632 ? 4.347 10.649 30.960 1.00 31.50 632 GLU A C 1
ATOM 4784 O O . GLU B 2 632 ? 3.567 10.928 30.031 1.00 30.58 632 GLU A O 1
ATOM 4790 N N . HIS B 2 633 ? 3.948 10.231 32.158 1.00 29.23 633 HIS A N 1
ATOM 4791 C CA . HIS B 2 633 ? 2.560 10.228 32.527 1.00 27.67 633 HIS A CA 1
ATOM 4792 C C . HIS B 2 633 ? 2.013 11.653 32.391 1.00 27.49 633 HIS A C 1
ATOM 4793 O O . HIS B 2 633 ? 0.902 11.851 31.906 1.00 26.45 633 HIS A O 1
ATOM 4800 N N . GLU B 2 634 ? 2.798 12.638 32.837 1.00 26.84 634 GLU A N 1
ATOM 4801 C CA . GLU B 2 634 ? 2.369 14.034 32.808 1.00 27.24 634 GLU A CA 1
ATOM 4802 C C . GLU B 2 634 ? 2.233 14.511 31.362 1.00 26.58 634 GLU A C 1
ATOM 4803 O O . GLU B 2 634 ? 1.234 15.147 31.010 1.00 26.23 634 GLU A O 1
ATOM 4805 N N . MET B 2 635 ? 3.209 14.146 30.530 1.00 26.54 635 MET A N 1
ATOM 4806 C CA . MET B 2 635 ? 3.219 14.495 29.110 1.00 26.92 635 MET A CA 1
ATOM 4807 C C . MET B 2 635 ? 1.999 13.910 28.390 1.00 25.82 635 MET A C 1
ATOM 4808 O O . MET B 2 635 ? 1.315 14.603 27.614 1.00 26.45 635 MET A O 1
ATOM 4813 N N . LYS B 2 636 ? 1.709 12.647 28.689 1.00 24.51 636 LYS A N 1
ATOM 4814 C CA . LYS B 2 636 ? 0.553 11.935 28.167 1.00 22.48 636 LYS A CA 1
ATOM 4815 C C . LYS B 2 636 ? -0.778 12.537 28.627 1.00 21.71 636 LYS A C 1
ATOM 4816 O O . LYS B 2 636 ? -1.679 12.727 27.830 1.00 20.25 636 LYS A O 1
ATOM 4818 N N . GLU B 2 637 ? -0.902 12.839 29.908 1.00 21.56 637 GLU A N 1
ATOM 4819 C CA . GLU B 2 637 ? -2.076 13.569 30.410 1.00 22.49 637 GLU A CA 1
ATOM 4820 C C . GLU B 2 637 ? -2.285 14.933 29.725 1.00 21.57 637 GLU A C 1
ATOM 4821 O O . GLU B 2 637 ? -3.413 15.317 29.411 1.00 21.11 637 GLU A O 1
ATOM 4827 N N . ALA B 2 638 ? -1.199 15.673 29.532 1.00 20.44 638 ALA A N 1
ATOM 4828 C CA . ALA B 2 638 ? -1.284 16.983 28.932 1.00 20.25 638 ALA A CA 1
ATOM 4829 C C . ALA B 2 638 ? -1.698 16.837 27.469 1.00 20.57 638 ALA A C 1
ATOM 4830 O O . ALA B 2 638 ? -2.407 17.677 26.948 1.00 21.42 638 ALA A O 1
ATOM 4832 N N . ALA B 2 639 ? -1.289 15.746 26.829 1.00 21.06 639 ALA A N 1
ATOM 4833 C CA . ALA B 2 639 ? -1.709 15.457 25.464 1.00 21.19 639 ALA A CA 1
ATOM 4834 C C . ALA B 2 639 ? -3.218 15.133 25.351 1.00 22.02 639 ALA A C 1
ATOM 4835 O O . ALA B 2 639 ? -3.882 15.658 24.463 1.00 22.14 639 ALA A O 1
ATOM 4837 N N . LYS B 2 640 ? -3.757 14.296 26.241 1.00 21.54 640 LYS A N 1
ATOM 4838 C CA . LYS B 2 640 ? -5.202 14.036 26.246 1.00 23.12 640 LYS A CA 1
ATOM 4839 C C . LYS B 2 640 ? -5.999 15.307 26.420 1.00 21.81 640 LYS A C 1
ATOM 4840 O O . LYS B 2 640 ? -7.053 15.461 25.807 1.00 22.14 640 LYS A O 1
ATOM 4846 N N . ALA B 2 641 ? -5.486 16.213 27.258 1.00 21.17 641 ALA A N 1
ATOM 4847 C CA . ALA B 2 641 ? -6.141 17.498 27.543 1.00 20.14 641 ALA A CA 1
ATOM 4848 C C . ALA B 2 641 ? -5.964 18.473 26.379 1.00 19.98 641 ALA A C 1
ATOM 4849 O O . ALA B 2 641 ? -6.516 19.565 26.412 1.00 20.21 641 ALA A O 1
ATOM 4851 N N . LEU B 2 642 ? -5.170 18.075 25.371 1.00 19.62 642 LEU A N 1
ATOM 4852 C CA . LEU B 2 642 ? -4.837 18.902 24.207 1.00 19.43 642 LEU A CA 1
ATOM 4853 C C . LEU B 2 642 ? -3.987 20.119 24.574 1.00 19.58 642 LEU A C 1
ATOM 4854 O O . LEU B 2 642 ? -3.899 21.062 23.802 1.00 19.78 642 LEU A O 1
ATOM 4859 N N . ASP B 2 643 ? -3.364 20.097 25.752 1.00 19.34 643 ASP A N 1
ATOM 4860 C CA . ASP B 2 643 ? -2.393 21.128 26.163 1.00 19.06 643 ASP A CA 1
ATOM 4861 C C . ASP B 2 643 ? -1.086 20.689 25.543 1.00 19.56 643 ASP A C 1
ATOM 4862 O O . ASP B 2 643 ? -0.191 20.187 26.217 1.00 18.53 643 ASP A O 1
ATOM 4867 N N . PHE B 2 644 ? -1.010 20.846 24.224 1.00 19.94 644 PHE A N 1
ATOM 4868 C CA . PHE B 2 644 ? 0.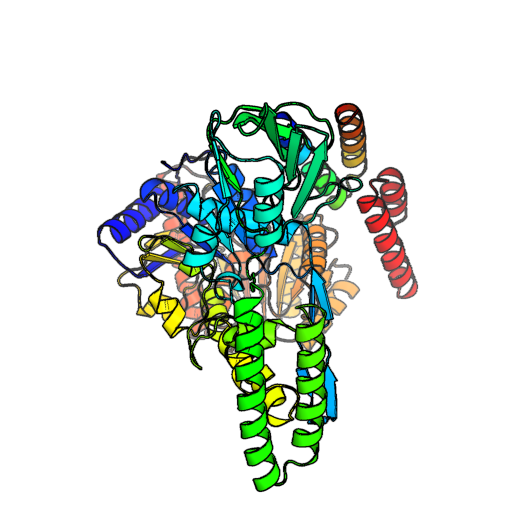133 20.371 23.481 1.00 19.92 644 PHE A CA 1
ATOM 4869 C C . PHE B 2 644 ? 1.414 21.144 23.828 1.00 19.68 644 PHE A C 1
ATOM 4870 O O . PHE B 2 644 ? 2.476 20.566 23.789 1.00 18.89 644 PHE A O 1
ATOM 4878 N N . GLU B 2 645 ? 1.281 22.411 24.248 1.00 19.81 645 GLU A N 1
ATOM 4879 C CA . GLU B 2 645 ? 2.412 23.218 24.726 1.00 19.37 645 GLU A CA 1
ATOM 4880 C C . GLU B 2 645 ? 3.057 22.661 25.991 1.00 19.45 645 GLU A C 1
ATOM 4881 O O . GLU B 2 645 ? 4.296 22.589 26.070 1.00 19.02 645 GLU A O 1
ATOM 4887 N N . ARG B 2 646 ? 2.241 22.266 26.965 1.00 18.93 646 ARG A N 1
ATOM 4888 C CA . ARG B 2 646 ? 2.736 21.597 28.173 1.00 20.50 646 ARG A CA 1
ATOM 4889 C C . ARG B 2 646 ? 3.353 20.211 27.897 1.00 21.14 646 ARG A C 1
ATOM 4890 O O . ARG B 2 646 ? 4.376 19.845 28.496 1.00 20.96 646 ARG A O 1
ATOM 4898 N N . ALA B 2 647 ? 2.730 19.447 26.994 1.00 21.06 647 ALA A N 1
ATOM 4899 C CA . ALA B 2 647 ? 3.293 18.174 26.568 1.00 20.71 647 ALA A CA 1
ATOM 4900 C C . ALA B 2 647 ? 4.643 18.375 25.842 1.00 21.51 647 ALA A C 1
ATOM 4901 O O . ALA B 2 647 ? 5.546 17.562 26.002 1.00 20.85 647 ALA A O 1
ATOM 4903 N N . ALA B 2 648 ? 4.786 19.452 25.058 1.00 22.19 648 ALA A N 1
ATOM 4904 C CA . ALA B 2 648 ? 6.083 19.812 24.477 1.00 22.99 648 ALA A CA 1
ATOM 4905 C C . ALA B 2 648 ? 7.134 20.132 25.541 1.00 23.77 648 ALA A C 1
ATOM 4906 O O . ALA B 2 648 ? 8.257 19.601 25.496 1.00 25.23 648 ALA A O 1
ATOM 4908 N N . GLU B 2 649 ? 6.779 20.996 26.497 1.00 24.34 649 GLU A N 1
ATOM 4909 C CA . GLU B 2 649 ? 7.663 21.373 27.607 1.00 25.03 649 GLU A CA 1
ATOM 4910 C C . GLU B 2 649 ? 8.205 20.089 28.245 1.00 25.13 649 GLU A C 1
ATOM 4911 O O . GLU B 2 649 ? 9.403 19.956 28.439 1.00 25.32 649 GLU A O 1
ATOM 4917 N N . LEU B 2 650 ? 7.314 19.131 28.509 1.00 26.00 650 LEU A N 1
ATOM 4918 C CA . LEU B 2 650 ? 7.674 17.850 29.141 1.00 26.26 650 LEU A CA 1
ATOM 4919 C C . LEU B 2 650 ? 8.560 16.912 28.287 1.00 27.40 650 LEU A C 1
ATOM 4920 O O . LEU B 2 650 ? 9.541 16.360 28.793 1.00 27.23 650 LEU A O 1
ATOM 4925 N N . ARG B 2 651 ? 8.231 16.756 27.001 1.00 28.43 651 ARG A N 1
ATOM 4926 C CA . ARG B 2 651 ? 9.116 16.102 26.017 1.00 29.49 651 ARG A CA 1
ATOM 4927 C C . ARG B 2 651 ? 10.548 16.676 25.996 1.00 30.18 651 ARG A C 1
ATOM 4928 O O . ARG B 2 651 ? 11.535 15.930 25.999 1.00 30.58 651 ARG A O 1
ATOM 4936 N N . ASP B 2 652 ? 10.649 18.002 25.932 1.00 30.58 652 ASP A N 1
ATOM 4937 C CA . ASP B 2 652 ? 11.934 18.703 25.974 1.00 30.44 652 ASP A CA 1
ATOM 4938 C C . ASP B 2 652 ? 12.630 18.515 27.310 1.00 30.69 652 ASP A C 1
ATOM 4939 O O . ASP B 2 652 ? 13.850 18.385 27.347 1.00 31.08 652 ASP A O 1
ATOM 4944 N N . LEU B 2 653 ? 11.855 18.505 28.396 1.00 30.28 653 LEU A N 1
ATOM 4945 C CA . LEU B 2 653 ? 12.378 18.151 29.713 1.00 30.29 653 LEU A CA 1
ATOM 4946 C C . LEU B 2 653 ? 12.960 16.755 29.661 1.00 29.95 653 LEU A C 1
ATOM 4947 O O . LEU B 2 653 ? 14.088 16.517 30.097 1.00 29.03 653 LEU A O 1
ATOM 4952 N N . LEU B 2 654 ? 12.172 15.830 29.120 1.00 29.95 654 LEU A N 1
ATOM 4953 C CA . LEU B 2 654 ? 12.581 14.435 29.020 1.00 29.10 654 LEU A CA 1
ATOM 4954 C C . LEU B 2 654 ? 13.809 14.278 28.120 1.00 28.85 654 LEU A C 1
ATOM 4955 O O . LEU B 2 654 ? 14.667 13.471 28.421 1.00 28.39 654 LEU A O 1
ATOM 4960 N N . LYS C 3 1 ? -22.794 15.033 6.919 1.00 35.29 622 LYS B N 1
ATOM 4961 C CA . LYS C 3 1 ? -21.698 14.065 7.194 1.00 35.30 622 LYS B CA 1
ATOM 4962 C C . LYS C 3 1 ? -20.328 14.532 6.680 1.00 35.20 622 LYS B C 1
ATOM 4963 O O . LYS C 3 1 ? -19.304 14.142 7.248 1.00 35.66 622 LYS B O 1
ATOM 4965 N N . GLU C 3 2 ? -20.284 15.365 5.633 1.00 35.40 623 GLU B N 1
ATOM 4966 C CA . GLU C 3 2 ? -18.974 15.750 5.034 1.00 35.09 623 GLU B CA 1
ATOM 4967 C C . GLU C 3 2 ? -18.102 16.678 5.906 1.00 35.24 623 GLU B C 1
ATOM 4968 O O . GLU C 3 2 ? -16.885 16.465 6.021 1.00 35.13 623 GLU B O 1
ATOM 4974 N N . ARG C 3 3 ? -18.725 17.698 6.500 1.00 35.35 624 ARG B N 1
ATOM 4975 C CA . ARG C 3 3 ? -18.083 18.538 7.525 1.00 35.36 624 ARG B CA 1
ATOM 4976 C C . ARG C 3 3 ? -17.557 17.652 8.637 1.00 34.85 624 ARG B C 1
ATOM 4977 O O . ARG C 3 3 ? -16.348 17.642 8.926 1.00 34.47 624 ARG B O 1
ATOM 4985 N N . GLN C 3 4 ? -18.476 16.897 9.240 1.00 34.49 625 GLN B N 1
ATOM 4986 C CA . GLN C 3 4 ? -18.170 16.027 10.374 1.00 34.24 625 GLN B CA 1
ATOM 4987 C C . GLN C 3 4 ? -17.057 15.036 10.042 1.00 34.13 625 GLN B C 1
ATOM 4988 O O . GLN C 3 4 ? -16.197 14.781 10.877 1.00 33.97 625 GLN B O 1
ATOM 4990 N N . LYS C 3 5 ? -17.064 14.508 8.812 1.00 33.99 626 LYS B N 1
ATOM 4991 C CA . LYS C 3 5 ? -15.960 13.692 8.286 1.00 33.04 626 LYS B CA 1
ATOM 4992 C C . LYS C 3 5 ? -14.590 14.359 8.366 1.00 32.52 626 LYS B C 1
ATOM 4993 O O . LYS C 3 5 ? -13.604 13.720 8.752 1.00 32.76 626 LYS B O 1
ATOM 4999 N N . VAL C 3 6 ? -14.509 15.627 7.973 1.00 31.97 627 VAL B N 1
ATOM 5000 C CA . VAL C 3 6 ? -13.225 16.337 7.988 1.00 30.81 627 VAL B CA 1
ATOM 5001 C C . VAL C 3 6 ? -12.812 16.664 9.422 1.00 30.66 627 VAL B C 1
ATOM 5002 O O . VAL C 3 6 ? -11.647 16.475 9.795 1.00 30.32 627 VAL B O 1
ATOM 5006 N N . VAL C 3 7 ? -13.771 17.134 10.217 1.00 30.17 628 VAL B N 1
ATOM 5007 C CA . VAL C 3 7 ? -13.536 17.392 11.635 1.00 30.48 628 VAL B CA 1
ATOM 5008 C C . VAL C 3 7 ? -13.019 16.113 12.293 1.00 30.53 628 VAL B C 1
ATOM 5009 O O . VAL C 3 7 ? -11.947 16.117 12.891 1.00 30.86 628 VAL B O 1
ATOM 5013 N N . GLU C 3 8 ? -13.750 15.010 12.121 1.00 31.44 629 GLU B N 1
ATOM 5014 C CA . GLU C 3 8 ? -13.375 13.736 12.734 1.00 31.80 629 GLU B CA 1
ATOM 5015 C C . GLU C 3 8 ? -12.040 13.249 12.232 1.00 31.33 629 GLU B C 1
ATOM 5016 O O . GLU C 3 8 ? -11.265 12.712 13.005 1.00 32.07 629 GLU B O 1
ATOM 5022 N N . GLN C 3 9 ? -11.738 13.491 10.961 1.00 31.50 630 GLN B N 1
ATOM 5023 C CA . GLN C 3 9 ? -10.411 13.209 10.421 1.00 31.08 630 GLN B CA 1
ATOM 5024 C C . GLN C 3 9 ? -9.287 14.086 11.017 1.00 30.42 630 GLN B C 1
ATOM 5025 O O . GLN C 3 9 ? -8.214 13.568 11.350 1.00 29.91 630 GLN B O 1
ATOM 5031 N N . MET C 3 10 ? -9.522 15.402 11.127 1.00 29.76 631 MET B N 1
ATOM 5032 C CA . MET C 3 10 ? -8.571 16.343 11.754 1.00 30.01 631 MET B CA 1
ATOM 5033 C C . MET C 3 10 ? -8.137 15.920 13.167 1.00 28.96 631 MET B C 1
ATOM 5034 O O . MET C 3 10 ? -6.977 16.076 13.558 1.00 28.36 631 MET B O 1
ATOM 5039 N N . GLU C 3 11 ? -9.098 15.387 13.912 1.00 29.01 632 GLU B N 1
ATOM 5040 C CA . GLU C 3 11 ? -8.909 14.919 15.288 1.00 29.09 632 GLU B CA 1
ATOM 5041 C C . GLU C 3 11 ? -7.988 13.710 15.346 1.00 29.14 632 GLU B C 1
ATOM 5042 O O . GLU C 3 11 ? -6.986 13.714 16.079 1.00 28.85 632 GLU B O 1
ATOM 5048 N N . HIS C 3 12 ? -8.306 12.692 14.541 1.00 29.11 633 HIS B N 1
ATOM 5049 C CA . HIS C 3 12 ? -7.407 11.562 14.379 1.00 29.34 633 HIS B CA 1
ATOM 5050 C C . HIS C 3 12 ? -5.981 12.057 14.174 1.00 28.69 633 HIS B C 1
ATOM 5051 O O . HIS C 3 12 ? -5.046 11.597 14.823 1.00 28.92 633 HIS B O 1
ATOM 5058 N N . GLU C 3 13 ? -5.825 12.996 13.257 1.00 28.07 634 GLU B N 1
ATOM 5059 C CA . GLU C 3 13 ? -4.497 13.429 12.829 1.00 28.17 634 GLU B CA 1
ATOM 5060 C C . GLU C 3 13 ? -3.778 14.175 13.958 1.00 27.20 634 GLU B C 1
ATOM 5061 O O . GLU C 3 13 ? -2.562 14.082 14.103 1.00 28.13 634 GLU B O 1
ATOM 5067 N N . MET C 3 14 ? -4.561 14.890 14.756 1.00 26.89 635 MET B N 1
ATOM 5068 C CA . MET C 3 14 ? -4.093 15.640 15.932 1.00 25.94 635 MET B CA 1
ATOM 5069 C C . MET C 3 14 ? -3.572 14.684 17.030 1.00 25.86 635 MET B C 1
ATOM 5070 O O . MET C 3 14 ? -2.466 14.878 17.542 1.00 25.06 635 MET B O 1
ATOM 5075 N N . LYS C 3 15 ? -4.353 13.641 17.334 1.00 26.07 636 LYS B N 1
ATOM 5076 C CA . LYS C 3 15 ? -3.937 12.577 18.260 1.00 26.23 636 LYS B CA 1
ATOM 5077 C C . LYS C 3 15 ? -2.708 11.815 17.750 1.00 26.96 636 LYS B C 1
ATOM 5078 O O . LYS C 3 15 ? -1.846 11.408 18.528 1.00 26.87 636 LYS B O 1
ATOM 5080 N N . GLU C 3 16 ? -2.598 11.689 16.434 1.00 26.74 637 GLU B N 1
ATOM 5081 C CA . GLU C 3 16 ? -1.478 10.997 15.837 1.00 27.03 637 GLU B CA 1
ATOM 5082 C C . GLU C 3 16 ? -0.216 11.843 15.909 1.00 26.53 637 GLU B C 1
ATOM 5083 O O . GLU C 3 16 ? 0.866 11.307 16.169 1.00 25.50 637 GLU B O 1
ATOM 5089 N N . ALA C 3 17 ? -0.345 13.158 15.677 1.00 25.71 638 ALA B N 1
ATOM 5090 C CA . ALA C 3 17 ? 0.809 14.059 15.754 1.00 25.71 638 ALA B CA 1
ATOM 5091 C C . ALA C 3 17 ? 1.363 13.985 17.172 1.00 26.03 638 ALA B C 1
ATOM 5092 O O . ALA C 3 17 ? 2.592 13.954 17.376 1.00 26.35 638 ALA B O 1
ATOM 5094 N N . ALA C 3 18 ? 0.437 13.936 18.129 1.00 25.93 639 ALA B N 1
ATOM 5095 C CA . ALA C 3 18 ? 0.714 13.948 19.551 1.00 26.49 639 ALA B CA 1
ATOM 5096 C C . ALA C 3 18 ? 1.459 12.672 19.970 1.00 27.18 639 ALA B C 1
ATOM 5097 O O . ALA C 3 18 ? 2.482 12.744 20.658 1.00 27.21 639 ALA B O 1
ATOM 5099 N N . LYS C 3 19 ? 0.956 11.518 19.518 1.00 27.10 640 LYS B N 1
ATOM 5100 C CA . LYS C 3 19 ? 1.653 10.230 19.656 1.00 27.62 640 LYS B CA 1
ATOM 5101 C C . LYS C 3 19 ? 3.071 10.147 18.983 1.00 27.99 640 LYS B C 1
ATOM 5102 O O . LYS C 3 19 ? 3.945 9.385 19.448 1.00 27.58 640 LYS B O 1
ATOM 5108 N N . ALA C 3 20 ? 3.299 10.913 17.914 1.00 27.89 641 ALA B N 1
ATOM 5109 C CA . ALA C 3 20 ? 4.656 11.072 17.362 1.00 28.11 641 ALA B CA 1
ATOM 5110 C C . ALA C 3 20 ? 5.515 12.040 18.179 1.00 28.45 641 ALA B C 1
ATOM 5111 O O . ALA C 3 20 ? 6.715 12.197 17.916 1.00 29.44 641 ALA B O 1
ATOM 5113 N N . LEU C 3 21 ? 4.890 12.680 19.178 1.00 29.05 642 LEU B N 1
ATOM 5114 C CA . LEU C 3 21 ? 5.475 13.758 19.976 1.00 27.96 642 LEU B CA 1
ATOM 5115 C C . LEU C 3 21 ? 5.605 15.049 19.163 1.00 28.04 642 LEU B C 1
ATOM 5116 O O . LEU C 3 21 ? 6.338 15.978 19.551 1.00 28.56 642 LEU B O 1
ATOM 5121 N N . ASP C 3 22 ? 4.910 15.100 18.030 1.00 27.39 643 ASP B N 1
ATOM 5122 C CA . ASP C 3 22 ? 4.910 16.277 17.171 1.00 27.55 643 ASP B CA 1
ATOM 5123 C C . ASP C 3 22 ? 3.817 17.184 17.702 1.00 27.26 643 ASP B C 1
ATOM 5124 O O . ASP C 3 22 ? 2.746 17.343 17.088 1.00 27.28 643 ASP B O 1
ATOM 5129 N N . PHE C 3 23 ? 4.100 17.768 18.864 1.00 26.22 644 PHE B N 1
ATOM 5130 C CA . PHE C 3 23 ? 3.094 18.530 19.593 1.00 25.64 644 PHE B CA 1
ATOM 5131 C C . PHE C 3 23 ? 2.870 19.884 18.899 1.00 25.51 644 PHE B C 1
ATOM 5132 O O . PHE C 3 23 ? 1.825 20.497 19.059 1.00 25.80 644 PHE B O 1
ATOM 5140 N N . GLU C 3 24 ? 3.851 20.315 18.110 1.00 25.58 645 GLU B N 1
ATOM 5141 C CA . GLU C 3 24 ? 3.746 21.534 17.318 1.00 26.65 645 GLU B CA 1
ATOM 5142 C C . GLU C 3 24 ? 2.637 21.392 16.270 1.00 26.60 645 GLU B C 1
ATOM 5143 O O . GLU C 3 24 ? 1.734 22.236 16.206 1.00 27.35 645 GLU B O 1
ATOM 5149 N N . ARG C 3 25 ? 2.674 20.312 15.483 1.00 25.61 646 ARG B N 1
ATOM 5150 C CA . ARG C 3 25 ? 1.583 19.995 14.545 1.00 24.98 646 ARG B CA 1
ATOM 5151 C C . ARG C 3 25 ? 0.250 19.832 15.283 1.00 23.80 646 ARG B C 1
ATOM 5152 O O . ARG C 3 25 ? -0.745 20.410 14.871 1.00 23.50 646 ARG B O 1
ATOM 5160 N N . ALA C 3 26 ? 0.229 19.026 16.351 1.00 22.95 647 ALA B N 1
ATOM 5161 C CA . ALA C 3 26 ? -1.003 18.787 17.128 1.00 22.69 647 ALA B CA 1
ATOM 5162 C C . ALA C 3 26 ? -1.694 20.086 17.578 1.00 22.32 647 ALA B C 1
ATOM 5163 O O . ALA C 3 26 ? -2.925 20.188 17.520 1.00 23.16 647 ALA B O 1
ATOM 5165 N N . ALA C 3 27 ? -0.909 21.065 18.027 1.00 21.74 648 ALA B N 1
ATOM 5166 C CA . ALA C 3 27 ? -1.441 22.386 18.427 1.00 22.05 648 ALA B CA 1
ATOM 5167 C C . ALA C 3 27 ? -1.991 23.177 17.247 1.00 22.54 648 ALA B C 1
ATOM 5168 O O . ALA C 3 27 ? -3.033 23.824 17.354 1.00 22.58 648 ALA B O 1
ATOM 5170 N N . GLU C 3 28 ? -1.278 23.140 16.125 1.00 23.08 649 GLU B N 1
ATOM 5171 C CA . GLU C 3 28 ? -1.742 23.779 14.900 1.00 24.43 649 GLU B CA 1
ATOM 5172 C C . GLU C 3 28 ? -3.124 23.217 14.543 1.00 23.09 649 GLU B C 1
ATOM 5173 O O . GLU C 3 28 ? -4.073 23.959 14.310 1.00 23.21 649 GLU B O 1
ATOM 5179 N N . LEU C 3 29 ? -3.250 21.902 14.579 1.00 22.32 650 LEU B N 1
ATOM 5180 C CA . LEU C 3 29 ? -4.532 21.227 14.373 1.00 21.38 650 LEU B CA 1
ATOM 5181 C C . LEU C 3 29 ? -5.625 21.510 15.399 1.00 20.58 650 LEU B C 1
ATOM 5182 O O . LEU C 3 29 ? -6.788 21.578 15.058 1.00 20.68 650 LEU B O 1
ATOM 5187 N N . ARG C 3 30 ? -5.263 21.638 16.660 1.00 21.09 651 ARG B N 1
ATOM 5188 C CA . ARG C 3 30 ? -6.239 21.913 17.715 1.00 20.98 651 ARG B CA 1
ATOM 5189 C C . ARG C 3 30 ? -6.878 23.272 17.500 1.00 20.98 651 ARG B C 1
ATOM 5190 O O . ARG C 3 30 ? -8.080 23.433 17.678 1.00 21.38 651 ARG B O 1
ATOM 5198 N N . ASP C 3 31 ? -6.054 24.235 17.103 1.00 21.26 652 ASP B N 1
ATOM 5199 C CA . ASP C 3 31 ? -6.474 25.616 16.959 1.00 21.61 652 ASP B CA 1
ATOM 5200 C C . ASP C 3 31 ? -7.416 25.805 15.771 1.00 21.52 652 ASP B C 1
ATOM 5201 O O . ASP C 3 31 ? -8.432 26.488 15.884 1.00 21.27 652 ASP B O 1
ATOM 5206 N N . LEU C 3 32 ? -7.069 25.191 14.638 1.00 21.52 653 LEU B N 1
ATOM 5207 C CA . LEU C 3 32 ? -7.970 25.075 13.487 1.00 21.50 653 LEU B CA 1
ATOM 5208 C C . LEU C 3 32 ? -9.293 24.432 13.887 1.00 21.14 653 LEU B C 1
ATOM 5209 O O . LEU C 3 32 ? -10.364 24.943 13.529 1.00 21.80 653 LEU B O 1
ATOM 5214 N N . LEU C 3 33 ? -9.231 23.325 14.639 1.00 20.95 654 LEU B N 1
ATOM 5215 C CA . LEU C 3 33 ? -10.445 22.626 15.093 1.00 20.69 654 LEU B CA 1
ATOM 5216 C C . LEU C 3 33 ? -11.387 23.498 15.909 1.00 19.99 654 LEU B C 1
ATOM 5217 O O . LEU C 3 33 ? -12.599 23.416 15.748 1.00 20.75 654 LEU B O 1
ATOM 5222 N N . LEU C 3 34 ? -10.826 24.322 16.787 1.00 19.99 655 LEU B N 1
ATOM 5223 C CA . LEU C 3 34 ? -11.603 25.224 17.646 1.00 19.50 655 LEU B CA 1
ATOM 5224 C C . LEU C 3 34 ? -12.299 26.293 16.848 1.00 19.32 655 LEU B C 1
ATOM 5225 O O . LEU C 3 34 ? -13.407 26.683 17.204 1.00 18.29 655 LEU B O 1
ATOM 5230 N N . GLU C 3 35 ? -11.641 26.779 15.791 1.00 19.88 656 GLU B N 1
ATOM 5231 C CA . GLU C 3 35 ? -12.238 27.798 14.915 1.00 20.75 656 GLU B CA 1
ATOM 5232 C C . GLU C 3 35 ? -13.461 27.216 14.192 1.00 21.98 656 GLU B C 1
ATOM 5233 O O . GLU C 3 35 ? -14.483 27.888 14.033 1.00 22.61 656 GLU B O 1
ATOM 5239 N N . LEU C 3 36 ? -13.363 25.952 13.798 1.00 22.54 657 LEU B N 1
ATOM 5240 C CA . LEU C 3 36 ? -14.417 25.278 13.059 1.00 23.29 657 LEU B CA 1
ATOM 5241 C C . LEU C 3 36 ? -15.609 24.907 13.924 1.00 24.82 657 LEU B C 1
ATOM 5242 O O . LEU C 3 36 ? -16.743 24.868 13.431 1.00 25.24 657 LEU B O 1
ATOM 5247 N N . LYS C 3 37 ? -15.349 24.622 15.198 1.00 26.05 658 LYS B N 1
ATOM 5248 C CA . LYS C 3 37 ? -16.407 24.359 16.167 1.00 27.80 658 LYS B CA 1
ATOM 5249 C C . LYS C 3 37 ? -17.185 25.652 16.449 1.00 28.26 658 LYS B C 1
ATOM 5250 O O . LYS C 3 37 ? -18.390 25.617 16.690 1.00 29.13 658 LYS B O 1
ATOM 5256 N N . ALA C 3 38 ? -16.497 26.791 16.394 1.00 28.83 659 ALA B N 1
ATOM 5257 C CA . ALA C 3 38 ? -17.115 28.092 16.687 1.00 28.94 659 ALA B CA 1
ATOM 5258 C C . ALA C 3 38 ? -18.097 28.558 15.610 1.00 29.32 659 ALA B C 1
ATOM 5259 O O . ALA C 3 38 ? -18.120 28.043 14.491 1.00 30.01 659 ALA B O 1
#

Secondary structure (DSSP, 8-state):
-------S----TTHHHHHHHHHHHHHTT-SEEEEEEPTTS-HHHHHHHHHHHH---EEEE-SSHHHHHHHHHHHHHH-TTSEEEEE---EEEEE--EEETTTTEEE--EEEE-HHHHHHHHHHHHHHHH-S-EEEEE-GGGGS-B--HHHHHHH-EEEETT-B--HHHHHHHHHHTT-EE-SSS--TTEEEEETTEEEEE-TT-SSEEEEEEESSSBEEEEEEEETTT--EEEE-SEEEEPPSSSS---HHHHHHHHHHHHHHHHHHHHHHHHTT-HHHHHHHHHHHHHHHHHHHHHS--TTGGGGHHHHTTPPTTPPPB-GGGGS-SS-EEEEETHHHHHHHHHHHHHHHHHHHHHHHHTTSS-GGGGGS----HHHHHHT-SEEEEE-SS--HHHHHH-SS-EEE---TT-PPPPEEEEE-STTHHHHHHHHHHHHHTTT-EEEEE-SSHHHHHHHHHHHHHTT--EEEE-TT--HHHHHHHHHHHHHTS-SEEEES---STT---TTEEEEEETTTT--TTTTSHHHHHHHHHTTTTSTT-EEEEE-SS--HHHHHHHHHHHHHHHHHHHHHHHHT--------HHHHHHHHHHHHHHHHHHHTT-HHHHHHHHHH-/-HHHHHHHHHHHHHHHHHHTT-HHHHHHHHHHHHHHH-

InterPro domains:
  IPR001650 Helicase, C-terminal domain-like [PF00271] (433-544)
  IPR001650 Helicase, C-terminal domain-like [PS51194] (430-596)
  IPR001650 Helicase, C-terminal domain-like [SM00490] (459-545)
  IPR001943 UVR domain [PF02151] (626-659)
  IPR001943 UVR domain [PS50151] (625-660)
  IPR004807 UvrABC system, subunit B [MF_00204] (3-660)
  IPR004807 UvrABC system, subunit B [NF003673] (4-659)
  IPR004807 UvrABC system, subunit B [PTHR24029] (3-660)
  IPR004807 UvrABC system, subunit B [TIGR00631] (4-658)
  IPR006935 Helicase/UvrB, N-terminal [PF04851] (11-92)
  IPR014001 Helicase superfamily 1/2, ATP-binding domain [PS51192] (26-160)
  IPR014001 Helicase superfamily 1/2, ATP-binding domain [SM00487] (9-425)
  IPR024759 UvrB, YAD/RRR-motif-containing domain [PF12344] (551-593)
  IPR027417 P-loop containing nucleoside triphosphate hydrolase [G3DSA:3.40.50.300] (1-239)
  IPR027417 P-loop containing nucleoside triphosphate hydrolase [G3DSA:3.40.50.300] (240-413)
  IPR027417 P-loop containing nucleoside triphosphate hydrolase [G3DSA:3.40.50.300] (414-589)
  IPR027417 P-loop containing nucleoside triphosphate hydrolase [SSF52540] (3-414)
  IPR027417 P-loop containing nucleoside triphosphate hydrolase [SSF52540] (324-589)
  IPR036876 UVR domain superfamily [SSF46600] (615-659)
  IPR041471 UvrB, interaction domain [PF17757] (159-249)